Protein AF-0000000068858557 (afdb_homodimer)

Sequence (388 aa):
MVEDVCADIKGSGTNPLVVSIAAGVTIESLEGWLGSSARVVRVMPNTPCLVGELAAAYAPNAACSAADAATVSSLLGALGTAFKVKEADLDAVTGLSGSGPAYVFQFIEALSDGGVRAGLTRPIATALAAKTVRGAATMVLQTGKHPGELKDQVTSPGGTTITGVHALEQGGMRAAVMNAVLAATARSRELGKKMVEDVCADIKGSGTNPLVVSIAAGVTIESLEGWLGSSARVVRVMPNTPCLVGELAAAYAPNAACSAADAATVSSLLGALGTAFKVKEADLDAVTGLSGSGPAYVFQFIEALSDGGVRAGLTRPIATALAAKTVRGAATMVLQTGKHPGELKDQVTSPGGTTITGVHALEQGGMRAAVMNAVLAATARSRELGKK

Nearest PDB structures (foldseek):
  5uax-assembly1_E  TM=9.687E-01  e=4.863E-19  Homo sapiens
  6xp2-assembly1_A  TM=9.655E-01  e=1.985E-18  Homo sapiens
  2rcy-assembly1_A  TM=9.222E-01  e=2.941E-17  Plasmodium falciparum 3D7
  2rcy-assembly1_D-2  TM=9.227E-01  e=3.307E-17  Plasmodium falciparum 3D7
  2rcy-assembly1_B-2  TM=9.267E-01  e=5.285E-17  Plasmodium falciparum 3D7

Solvent-accessible surface area (backbone atoms only — not comparable to full-atom values): 18494 Å² total; per-residue (Å²): 110,66,68,59,54,31,47,52,49,49,70,68,71,58,84,63,80,43,77,41,67,58,84,40,62,47,69,68,57,50,31,68,58,50,32,81,77,46,27,40,30,43,34,46,56,27,75,28,38,81,74,50,26,19,23,30,37,33,22,67,44,87,59,39,48,73,65,52,52,48,51,51,49,52,61,44,40,75,26,32,45,61,41,85,48,59,67,84,48,46,32,26,43,36,13,35,25,41,26,28,36,38,56,41,24,48,50,34,45,19,36,14,50,16,18,32,75,53,67,40,55,63,72,60,20,39,49,34,27,29,36,22,40,24,15,34,24,44,47,38,68,74,69,65,53,57,36,68,58,57,27,53,76,65,40,50,93,91,34,32,27,44,44,14,51,49,35,25,59,75,32,34,32,50,59,11,44,20,44,12,20,42,42,7,16,53,45,35,50,54,51,42,72,101,110,67,66,58,55,32,46,54,47,48,70,68,73,58,84,62,80,43,77,41,69,59,83,41,64,47,68,69,57,49,30,69,60,49,34,80,77,46,27,39,32,43,36,47,56,27,73,29,37,82,74,52,26,21,24,30,37,33,23,66,45,88,58,38,49,72,66,51,51,48,51,51,50,52,61,45,41,74,26,30,45,62,43,85,49,59,67,85,48,48,31,28,43,36,13,37,24,40,28,27,35,38,55,40,23,48,50,35,44,19,35,14,50,17,17,32,75,54,67,40,55,64,72,59,19,39,51,33,28,28,36,22,40,23,15,33,24,44,46,38,68,73,67,66,52,55,36,69,60,57,26,52,74,64,40,50,90,91,36,32,28,44,43,14,51,48,35,24,59,76,33,33,31,48,59,11,43,19,44,11,20,42,43,6,16,54,44,36,51,55,49,41,73,99

Foldseek 3Di:
DLLVVLLVVLVVVDQDQAEDQDFLAAPVNSCVSNHVLHWYKYKHWADQLVVLAIDMEMEIDPNDDPVSVVVVQVVRVRSHHYYYDHRLCRLLVCLPHHCPVVVLVVVLVVQLVVVVVVPDDSVVSSVCSVVVVVVLVVCCVVVVDDSVVVLVVPDDPPDPSVVVVVVCVVVCVVVVSVVSSVVSSVVSVVSNVD/DLLVVLLVVLVVVDQDQAEDQDFLQAPVNSCVSNHVLHWYKYKHWADQLVVLAIDMEMEIDPNDDPVSVVVVQVVRVRSHHYYYDHRLCVLLVCLPHHCPVVVLVVVLVVQLVVVVVVPDDSVVSSVVSVVVVVVLVVCCVVVVDDSVVVLVVPDDPPDPSVVVVVVCVVVCVVVVSVVSSVVSSVVSVVSNVD

InterPro domains:
  IPR000304 Pyrroline-5-carboxylate reductase-like [MF_01925] (5-191)
  IPR000304 Pyrroline-5-carboxylate reductase-like [TIGR00112] (2-191)
  IPR008927 6-phosphogluconate dehydrogenase-like, C-terminal domain superfamily [SSF48179] (87-193)
  IPR029036 Pyrroline-5-carboxylate reductase, dimerisation domain [PF14748] (87-191)
  IPR036291 NAD(P)-binding domain superfamily [SSF51735] (1-83)
  IPR053790 Pyrroline-5-carboxylate reductase-like conserved site [PS00521] (147-169)

Secondary structure (DSSP, 8-state):
-HHHHHHHHHHTT--PEEEE--TT--HHHHHHHH-TT-EEEEEE--GGGGGT-EEEEEEE-TT--HHHHHHHHHHHHTTEEEEE--GGGHHHHIIIIISHHHHHHHHHHHHHHHHHHTT--HHHHHHHHHHHHHHHHHHHHHH---HHHHHHHT--TTSHHHHHHHHHHHHTHHHHHHHHHHHHHHHHHHHHH-/-HHHHHHHHHHTT--PEEEE--TT--HHHHHHHH-TT-EEEEEE--GGGGGT-EEEEEEE-TT--HHHHHHHHHHHHTTEEEEE--GGGHHHHIIIIISHHHHHHHHHHHHHHHHHHTT--HHHHHHHHHHHHHHHHHHHHHH---HHHHHHHT--TTSHHHHHHHHHHHHTHHHHHHHHHHHHHHHHHHHHH-

Organism: Emiliania huxleyi (strain CCMP1516) (NCBI:txid280463)

pLDDT: mean 96.5, std 4.08, range [65.38, 98.94]

Radius of gyration: 24.16 Å; Cα contacts (8 Å, |Δi|>4): 847; chains: 2; bounding box: 36×78×58 Å

Structure (mmCIF, N/CA/C/O backbone):
data_AF-0000000068858557-model_v1
#
loop_
_entity.id
_entity.type
_entity.pdbx_description
1 polymer 'Pyrroline-5-carboxylate reductase'
#
loop_
_atom_site.group_PDB
_atom_site.id
_atom_site.type_symbol
_atom_site.label_atom_id
_atom_site.label_alt_id
_atom_site.label_comp_id
_atom_site.label_asym_id
_atom_site.label_entity_id
_atom_site.label_seq_id
_atom_site.pdbx_PDB_ins_code
_atom_site.Cartn_x
_atom_site.Cartn_y
_atom_site.Cartn_z
_atom_site.occupancy
_atom_site.B_iso_or_equiv
_atom_site.auth_seq_id
_atom_site.auth_comp_id
_atom_site.auth_asym_id
_atom_site.auth_atom_id
_atom_site.pdbx_PDB_model_num
ATOM 1 N N . MET A 1 1 ? -16.062 25.672 16.078 1 87.5 1 MET A N 1
ATOM 2 C CA . MET A 1 1 ? -15.766 24.609 17.031 1 87.5 1 MET A CA 1
ATOM 3 C C . MET A 1 1 ? -14.391 24.797 17.656 1 87.5 1 MET A C 1
ATOM 5 O O . MET A 1 1 ? -14.273 24.938 18.875 1 87.5 1 MET A O 1
ATOM 9 N N . VAL A 1 2 ? -13.414 25.125 16.938 1 90.94 2 VAL A N 1
ATOM 10 C CA . VAL A 1 2 ? -12.047 25.234 17.438 1 90.94 2 VAL A CA 1
ATOM 11 C C . VAL A 1 2 ? -11.906 26.516 18.266 1 90.94 2 VAL A C 1
ATOM 13 O O . VAL A 1 2 ? -11.328 26.5 19.359 1 90.94 2 VAL A O 1
ATOM 16 N N . GLU A 1 3 ? -12.523 27.625 17.75 1 92.25 3 GLU A N 1
ATOM 17 C CA . GLU A 1 3 ? -12.453 28.906 18.453 1 92.25 3 GLU A CA 1
ATOM 18 C C . GLU A 1 3 ? -13.078 28.797 19.844 1 92.25 3 GLU A C 1
ATOM 20 O O . GLU A 1 3 ? -12.539 29.328 20.812 1 92.25 3 GLU A O 1
ATOM 25 N N . ASP A 1 4 ? -14.188 28.094 19.906 1 93.75 4 ASP A N 1
ATOM 26 C CA . ASP A 1 4 ? -14.883 27.922 21.188 1 93.75 4 ASP A CA 1
ATOM 27 C C . ASP A 1 4 ? -14.023 27.141 22.172 1 93.75 4 ASP A C 1
ATOM 29 O O . ASP A 1 4 ? -13.961 27.484 23.359 1 93.75 4 ASP A O 1
ATOM 33 N N . VAL A 1 5 ? -13.406 26.078 21.719 1 94.25 5 VAL A N 1
ATOM 34 C CA . VAL A 1 5 ? -12.539 25.25 22.562 1 94.25 5 VAL A CA 1
ATOM 35 C C . VAL A 1 5 ? -11.367 26.094 23.062 1 94.25 5 VAL A C 1
ATOM 37 O O . VAL A 1 5 ? -10.977 25.984 24.219 1 94.25 5 VAL A O 1
ATOM 40 N N . CYS A 1 6 ? -10.812 26.938 22.219 1 94.25 6 CYS A N 1
ATOM 41 C CA . CYS A 1 6 ? -9.695 27.797 22.578 1 94.25 6 CYS A CA 1
ATOM 42 C C . CYS A 1 6 ? -10.117 28.797 23.656 1 94.25 6 CYS A C 1
ATOM 44 O O . CYS A 1 6 ? -9.344 29.094 24.562 1 94.25 6 CYS A O 1
ATOM 46 N N . ALA A 1 7 ? -11.336 29.344 23.531 1 92.81 7 ALA A N 1
ATOM 47 C CA . ALA A 1 7 ? -11.859 30.266 24.531 1 92.81 7 ALA A CA 1
ATOM 48 C C . ALA A 1 7 ? -11.953 29.609 25.906 1 92.81 7 ALA A C 1
ATOM 50 O O . ALA A 1 7 ? -11.633 30.219 26.922 1 92.81 7 ALA A O 1
ATOM 51 N N . ASP A 1 8 ? -12.398 28.344 25.844 1 94.06 8 ASP A N 1
ATOM 52 C CA . ASP A 1 8 ? -12.5 27.594 27.078 1 94.06 8 ASP A CA 1
ATOM 53 C C . ASP A 1 8 ? -11.117 27.391 27.703 1 94.06 8 ASP A C 1
ATOM 55 O O . ASP A 1 8 ? -10.969 27.5 28.922 1 94.06 8 ASP A O 1
ATOM 59 N N . ILE A 1 9 ? -10.125 27.109 26.938 1 93.5 9 ILE A N 1
ATOM 60 C CA . ILE A 1 9 ? -8.766 26.891 27.422 1 93.5 9 ILE A CA 1
ATOM 61 C C . ILE A 1 9 ? -8.211 28.188 28 1 93.5 9 ILE A C 1
ATOM 63 O O . ILE A 1 9 ? -7.637 28.188 29.094 1 93.5 9 ILE A O 1
ATOM 67 N N . LYS A 1 10 ? -8.391 29.266 27.328 1 90.38 10 LYS A N 1
ATOM 68 C CA . LYS A 1 10 ? -7.922 30.578 27.781 1 90.38 10 LYS A CA 1
ATOM 69 C C . LYS A 1 10 ? -8.57 30.953 29.109 1 90.38 10 LYS A C 1
ATOM 71 O O . LYS A 1 10 ? -7.906 31.5 30 1 90.38 10 LYS A O 1
ATOM 76 N N . GLY A 1 11 ? -9.812 30.656 29.188 1 89.38 11 GLY A N 1
ATOM 77 C CA . GLY A 1 11 ? -10.57 31 30.375 1 89.38 11 GLY A CA 1
ATOM 78 C C . GLY A 1 11 ? -10.172 30.188 31.594 1 89.38 11 GLY A C 1
ATOM 79 O O . GLY A 1 11 ? -10.398 30.609 32.75 1 89.38 11 GLY A O 1
ATOM 80 N N . SER A 1 12 ? -9.633 29.062 31.406 1 90 12 SER A N 1
ATOM 81 C CA . SER A 1 12 ? -9.258 28.188 32.5 1 90 12 SER A CA 1
ATOM 82 C C . SER A 1 12 ? -8.07 28.75 33.281 1 90 12 SER A C 1
ATOM 84 O O . SER A 1 12 ? -7.789 28.328 34.406 1 90 12 SER A O 1
ATOM 86 N N . GLY A 1 13 ? -7.316 29.641 32.719 1 86.12 13 GLY A N 1
ATOM 87 C CA . GLY A 1 13 ? -6.172 30.266 33.344 1 86.12 13 GLY A CA 1
ATOM 88 C C . GLY A 1 13 ? -4.926 29.391 33.312 1 86.12 13 GLY A C 1
ATOM 89 O O . GLY A 1 13 ? -3.898 29.75 33.906 1 86.12 13 GLY A O 1
ATOM 90 N N . THR A 1 14 ? -5.043 28.312 32.688 1 85.19 14 THR A N 1
ATOM 91 C CA . THR A 1 14 ? -3.887 27.438 32.5 1 85.19 14 THR A CA 1
ATOM 92 C C . THR A 1 14 ? -3.172 27.719 31.188 1 85.19 14 THR A C 1
ATOM 94 O O . THR A 1 14 ? -3.672 28.484 30.359 1 85.19 14 THR A O 1
ATOM 97 N N . ASN A 1 15 ? -1.929 27.281 31.109 1 88.38 15 ASN A N 1
ATOM 98 C CA . ASN A 1 15 ? -1.162 27.406 29.875 1 88.38 15 ASN A CA 1
ATOM 99 C C . ASN A 1 15 ? -0.698 26.062 29.344 1 88.38 15 ASN A C 1
ATOM 101 O O . ASN A 1 15 ? 0.504 25.812 29.234 1 88.38 15 ASN A O 1
ATOM 105 N N . PRO A 1 16 ? -1.678 25.266 28.984 1 94.12 16 PRO A N 1
ATOM 106 C CA . PRO A 1 16 ? -1.312 23.922 28.516 1 94.12 16 PRO A CA 1
ATOM 107 C C . PRO A 1 16 ? -0.676 23.938 27.125 1 94.12 16 PRO A C 1
ATOM 109 O O . PRO A 1 16 ? -0.801 24.922 26.391 1 94.12 16 PRO A O 1
ATOM 112 N N . LEU A 1 17 ? 0.161 22.922 26.875 1 97.06 17 LEU A N 1
ATOM 113 C CA . LEU A 1 17 ? 0.541 22.641 25.5 1 97.06 17 LEU A CA 1
ATOM 114 C C . LEU A 1 17 ? -0.677 22.25 24.656 1 97.06 17 LEU A C 1
ATOM 116 O O . LEU A 1 17 ? -1.356 21.266 24.984 1 97.06 17 LEU A O 1
ATOM 120 N N . VAL A 1 18 ? -1.025 23.031 23.641 1 97.12 18 VAL A N 1
ATOM 121 C CA . VAL A 1 18 ? -2.199 22.781 22.797 1 97.12 18 VAL A CA 1
ATOM 122 C C . VAL A 1 18 ? -1.779 22.078 21.516 1 97.12 18 VAL A C 1
ATOM 124 O O . VAL A 1 18 ? -0.96 22.594 20.75 1 97.12 18 VAL A O 1
ATOM 127 N N . VAL A 1 19 ? -2.281 20.875 21.281 1 97.62 19 VAL A N 1
ATOM 128 C CA . VAL A 1 19 ? -2.037 20.094 20.062 1 97.62 19 VAL A CA 1
ATOM 129 C C . VAL A 1 19 ? -3.295 20.094 19.188 1 97.62 19 VAL A C 1
ATOM 131 O O . VAL A 1 19 ? -4.348 19.609 19.625 1 97.62 19 VAL A O 1
ATOM 134 N N . SER A 1 20 ? -3.166 20.641 18.047 1 96.56 20 SER A N 1
ATOM 135 C CA . SER A 1 20 ? -4.316 20.766 17.156 1 96.56 20 SER A CA 1
ATOM 136 C C . SER A 1 20 ? -4.18 19.844 15.938 1 96.56 20 SER A C 1
ATOM 138 O O . SER A 1 20 ? -3.145 19.844 15.273 1 96.56 20 SER A O 1
ATOM 140 N N . ILE A 1 21 ? -5.227 19.078 15.578 1 94.38 21 ILE A N 1
ATOM 141 C CA . ILE A 1 21 ? -5.281 18.25 14.375 1 94.38 21 ILE A CA 1
ATOM 142 C C . ILE A 1 21 ? -6.348 18.797 13.43 1 94.38 21 ILE A C 1
ATOM 144 O O . ILE A 1 21 ? -6.816 18.094 12.531 1 94.38 21 ILE A O 1
ATOM 148 N N . ALA A 1 22 ? -6.816 20.031 13.742 1 87.44 22 ALA A N 1
ATOM 149 C CA . ALA A 1 22 ? -7.879 20.641 12.938 1 87.44 22 ALA A CA 1
ATOM 150 C C . ALA A 1 22 ? -7.344 21.109 11.586 1 87.44 22 ALA A C 1
ATOM 152 O O . ALA A 1 22 ? -6.484 21.984 11.523 1 87.44 22 ALA A O 1
ATOM 153 N N . ALA A 1 23 ? -7.941 20.516 10.523 1 79.44 23 ALA A N 1
ATOM 154 C CA . ALA A 1 23 ? -7.547 20.906 9.172 1 79.44 23 ALA A CA 1
ATOM 155 C C . ALA A 1 23 ? -7.926 22.359 8.891 1 79.44 23 ALA A C 1
ATOM 157 O O . ALA A 1 23 ? -9.008 22.812 9.266 1 79.44 23 ALA A O 1
ATOM 158 N N . GLY A 1 24 ? -6.984 23.094 8.336 1 82.38 24 GLY A N 1
ATOM 159 C CA . GLY A 1 24 ? -7.273 24.453 7.895 1 82.38 24 GLY A CA 1
ATOM 160 C C . GLY A 1 24 ? -7.078 25.484 8.984 1 82.38 24 GLY A C 1
ATOM 161 O O . GLY A 1 24 ? -7.234 26.688 8.75 1 82.38 24 GLY A O 1
ATOM 162 N N . VAL A 1 25 ? -6.879 25.125 10.219 1 91.5 25 VAL A N 1
ATOM 163 C CA . VAL A 1 25 ? -6.648 26.062 11.305 1 91.5 25 VAL A CA 1
ATOM 164 C C . VAL A 1 25 ? -5.145 26.25 11.508 1 91.5 25 VAL A C 1
ATOM 166 O O . VAL A 1 25 ? -4.449 25.344 11.945 1 91.5 25 VAL A O 1
ATOM 169 N N . THR A 1 26 ? -4.695 27.406 11.273 1 94.31 26 THR A N 1
ATOM 170 C CA . THR A 1 26 ? -3.266 27.688 11.281 1 94.31 26 THR A CA 1
ATOM 171 C C . THR A 1 26 ? -2.777 28 12.695 1 94.31 26 THR A C 1
ATOM 173 O O . THR A 1 26 ? -3.584 28.219 13.602 1 94.31 26 THR A O 1
ATOM 176 N N . ILE A 1 27 ? -1.508 27.969 12.844 1 95.88 27 ILE A N 1
ATOM 177 C CA . ILE A 1 27 ? -0.886 28.375 14.109 1 95.88 27 ILE A CA 1
ATOM 178 C C . ILE A 1 27 ? -1.25 29.812 14.43 1 95.88 27 ILE A C 1
ATOM 180 O O . ILE A 1 27 ? -1.573 30.141 15.57 1 95.88 27 ILE A O 1
ATOM 184 N N . GLU A 1 28 ? -1.206 30.641 13.398 1 94.94 28 GLU A N 1
ATOM 185 C CA . GLU A 1 28 ? -1.552 32.031 13.578 1 94.94 28 GLU A CA 1
ATOM 186 C C . GLU A 1 28 ? -2.959 32.188 14.148 1 94.94 28 GLU A C 1
ATOM 188 O O . GLU A 1 28 ? -3.176 32.969 15.07 1 94.94 28 GLU A O 1
ATOM 193 N N . SER A 1 29 ? -3.895 31.453 13.609 1 94.25 29 SER A N 1
ATOM 194 C CA . SER A 1 29 ? -5.266 31.5 14.109 1 94.25 29 SER A CA 1
ATOM 195 C C . SER A 1 29 ? -5.344 31.047 15.562 1 94.25 29 SER A C 1
ATOM 197 O O . SER A 1 29 ? -6.023 31.688 16.375 1 94.25 29 SER A O 1
ATOM 199 N N . LEU A 1 30 ? -4.688 29.969 15.859 1 95.31 30 LEU A N 1
ATOM 200 C CA . LEU A 1 30 ? -4.695 29.438 17.219 1 95.31 30 LEU A CA 1
ATOM 201 C C . LEU A 1 30 ? -4.074 30.438 18.188 1 95.31 30 LEU A C 1
ATOM 203 O O . LEU A 1 30 ? -4.613 30.656 19.281 1 95.31 30 LEU A O 1
ATOM 207 N N . GLU A 1 31 ? -2.959 31.031 17.766 1 94.94 31 GLU A N 1
ATOM 208 C CA . GLU A 1 31 ? -2.318 32.062 18.594 1 94.94 31 GLU A CA 1
ATOM 209 C C . GLU A 1 31 ? -3.248 33.25 18.828 1 94.94 31 GLU A C 1
ATOM 211 O O . GLU A 1 31 ? -3.248 33.844 19.906 1 94.94 31 GLU A O 1
ATOM 216 N N . GLY A 1 32 ? -3.941 33.562 17.812 1 94.62 32 GLY A N 1
ATOM 217 C CA . GLY A 1 32 ? -4.902 34.656 17.922 1 94.62 32 GLY A CA 1
ATOM 218 C C . GLY A 1 32 ? -5.977 34.406 18.969 1 94.62 32 GLY A C 1
ATOM 219 O O . GLY A 1 32 ? -6.391 35.312 19.672 1 94.62 32 GLY A O 1
ATOM 220 N N . TRP A 1 33 ? -6.449 33.156 19.047 1 94.5 33 TRP A N 1
ATOM 221 C CA . TRP A 1 33 ? -7.539 32.812 19.953 1 94.5 33 TRP A CA 1
ATOM 222 C C . TRP A 1 33 ? -7.012 32.531 21.359 1 94.5 33 TRP A C 1
ATOM 224 O O . TRP A 1 33 ? -7.699 32.781 22.344 1 94.5 33 TRP A O 1
ATOM 234 N N . LEU A 1 34 ? -5.781 32.062 21.5 1 95.12 34 LEU A N 1
ATOM 235 C CA . LEU A 1 34 ? -5.258 31.562 22.766 1 95.12 34 LEU A CA 1
ATOM 236 C C . LEU A 1 34 ? -4.336 32.594 23.406 1 95.12 34 LEU A C 1
ATOM 238 O O . LEU A 1 34 ? -4.094 32.562 24.609 1 95.12 34 LEU A O 1
ATOM 242 N N . GLY A 1 35 ? -3.801 33.469 22.531 1 92.69 35 GLY A N 1
ATOM 243 C CA . GLY A 1 35 ? -2.793 34.406 22.969 1 92.69 35 GLY A CA 1
ATOM 244 C C . GLY A 1 35 ? -1.405 34.094 22.438 1 92.69 35 GLY A C 1
ATOM 245 O O . GLY A 1 35 ? -1.092 32.938 22.156 1 92.69 35 GLY A O 1
ATOM 246 N N . SER A 1 36 ? -0.55 35.031 22.406 1 88.38 36 SER A N 1
ATOM 247 C CA . SER A 1 36 ? 0.753 34.906 21.766 1 88.38 36 SER A CA 1
ATOM 248 C C . SER A 1 36 ? 1.705 34.031 22.578 1 88.38 36 SER A C 1
ATOM 250 O O . SER A 1 36 ? 2.691 33.531 22.031 1 88.38 36 SER A O 1
ATOM 252 N N . SER A 1 37 ? 1.434 33.906 23.812 1 92.12 37 SER A N 1
ATOM 253 C CA . SER A 1 37 ? 2.326 33.094 24.656 1 92.12 37 SER A CA 1
ATOM 254 C C . SER A 1 37 ? 1.907 31.641 24.672 1 92.12 37 SER A C 1
ATOM 256 O O . SER A 1 37 ? 2.568 30.812 25.312 1 92.12 37 SER A O 1
ATOM 258 N N . ALA A 1 38 ? 0.84 31.344 23.969 1 95.5 38 ALA A N 1
ATOM 259 C CA . ALA A 1 38 ? 0.331 29.969 23.984 1 95.5 38 ALA A CA 1
ATOM 260 C C . ALA A 1 38 ? 1.284 29.031 23.266 1 95.5 38 ALA A C 1
ATOM 262 O O . ALA A 1 38 ? 1.835 29.359 22.219 1 95.5 38 ALA A O 1
ATOM 263 N N . ARG A 1 39 ? 1.612 27.875 23.859 1 97.38 39 ARG A N 1
ATOM 264 C CA . ARG A 1 39 ? 2.373 26.797 23.234 1 97.38 39 ARG A CA 1
ATOM 265 C C . ARG A 1 39 ? 1.47 25.922 22.375 1 97.38 39 ARG A C 1
ATOM 267 O O . ARG A 1 39 ? 0.622 25.188 22.906 1 97.38 39 ARG A O 1
ATOM 274 N N . VAL A 1 40 ? 1.689 26.016 21.016 1 97.5 40 VAL A N 1
ATOM 275 C CA . VAL A 1 40 ? 0.788 25.328 20.094 1 97.5 40 VAL A CA 1
ATOM 276 C C . VAL A 1 40 ? 1.592 24.453 19.141 1 97.5 40 VAL A C 1
ATOM 278 O O . VAL A 1 40 ? 2.629 24.875 18.625 1 97.5 40 VAL A O 1
ATOM 281 N N . VAL A 1 41 ? 1.151 23.219 18.938 1 98.12 41 VAL A N 1
ATOM 282 C CA . VAL A 1 41 ? 1.684 22.312 17.922 1 98.12 41 VAL A CA 1
ATOM 283 C C . VAL A 1 41 ? 0.565 21.891 16.984 1 98.12 41 VAL A C 1
ATOM 285 O O . VAL A 1 41 ? -0.455 21.344 17.422 1 98.12 41 VAL A O 1
ATOM 288 N N . ARG A 1 42 ? 0.739 22.156 15.719 1 97.88 42 ARG A N 1
ATOM 289 C CA . ARG A 1 42 ? -0.175 21.625 14.711 1 97.88 42 ARG A CA 1
ATOM 290 C C . ARG A 1 42 ? 0.285 20.266 14.211 1 97.88 42 ARG A C 1
ATOM 292 O O . ARG A 1 42 ? 1.475 20.062 13.961 1 97.88 42 ARG A O 1
ATOM 299 N N . VAL A 1 43 ? -0.645 19.344 14.094 1 98 43 VAL A N 1
ATOM 300 C CA . VAL A 1 43 ? -0.353 17.984 13.656 1 98 43 VAL A CA 1
ATOM 301 C C . VAL A 1 43 ? -1.259 17.625 12.484 1 98 43 VAL A C 1
ATOM 303 O O . VAL A 1 43 ? -2.453 17.922 12.492 1 98 43 VAL A O 1
ATOM 306 N N . MET A 1 44 ? -0.654 17.109 11.484 1 97.88 44 MET A N 1
ATOM 307 C CA . MET A 1 44 ? -1.431 16.438 10.445 1 97.88 44 MET A CA 1
ATOM 308 C C . MET A 1 44 ? -1.297 14.93 10.547 1 97.88 44 MET A C 1
ATOM 310 O O . MET A 1 44 ? -0.331 14.352 10.047 1 97.88 44 MET A O 1
ATOM 314 N N . PRO A 1 45 ? -2.275 14.297 11.125 1 97.56 45 PRO A N 1
ATOM 315 C CA . PRO A 1 45 ? -2.279 12.836 11.211 1 97.56 45 PRO A CA 1
ATOM 316 C C . PRO A 1 45 ? -3.031 12.18 10.062 1 97.56 45 PRO A C 1
ATOM 318 O O . PRO A 1 45 ? -3.404 12.859 9.094 1 97.56 45 PRO A O 1
ATOM 321 N N . ASN A 1 46 ? -3.082 10.828 10.094 1 97.25 46 ASN A N 1
ATOM 322 C CA . ASN A 1 46 ? -3.939 10.109 9.156 1 97.25 46 ASN A CA 1
ATOM 323 C C . ASN A 1 46 ? -4.613 8.914 9.82 1 97.25 46 ASN A C 1
ATOM 325 O O . ASN A 1 46 ? -4.27 8.547 10.945 1 97.25 46 ASN A O 1
ATOM 329 N N . THR A 1 47 ? -5.586 8.367 9.25 1 96.62 47 THR A N 1
ATOM 330 C CA . THR A 1 47 ? -6.508 7.41 9.844 1 96.62 47 THR A CA 1
ATOM 331 C C . THR A 1 47 ? -5.793 6.105 10.18 1 96.62 47 THR A C 1
ATOM 333 O O . THR A 1 47 ? -6.184 5.398 11.109 1 96.62 47 THR A O 1
ATOM 336 N N . PRO A 1 48 ? -4.742 5.715 9.602 1 98.19 48 PRO A N 1
ATOM 337 C CA . PRO A 1 48 ? -4.07 4.465 9.969 1 98.19 48 PRO A CA 1
ATOM 338 C C . PRO A 1 48 ? -3.521 4.488 11.398 1 98.19 48 PRO A C 1
ATOM 340 O O . PRO A 1 48 ? -3.078 3.455 11.906 1 98.19 48 PRO A O 1
ATOM 343 N N . CYS A 1 49 ? -3.576 5.641 12.055 1 96.69 49 CYS A N 1
ATOM 344 C CA . CYS A 1 49 ? -3.268 5.676 13.477 1 96.69 49 CYS A CA 1
ATOM 345 C C . CYS A 1 49 ? -4.152 4.707 14.25 1 96.69 49 CYS A C 1
ATOM 347 O O . CYS A 1 49 ? -3.75 4.188 15.289 1 96.69 49 CYS A O 1
ATOM 349 N N . LEU A 1 50 ? -5.277 4.395 13.695 1 95.44 50 LEU A N 1
ATOM 350 C CA . LEU A 1 50 ? -6.25 3.518 14.336 1 95.44 50 LEU A CA 1
ATOM 351 C C . LEU A 1 50 ? -5.711 2.096 14.445 1 95.44 50 LEU A C 1
ATOM 353 O O . LEU A 1 50 ? -6.227 1.287 15.219 1 95.44 50 LEU A O 1
ATOM 357 N N . VAL A 1 51 ? -4.691 1.766 13.641 1 96.69 51 VAL A N 1
ATOM 358 C CA . VAL A 1 51 ? -4.121 0.423 13.672 1 96.69 51 VAL A CA 1
ATOM 359 C C . VAL A 1 51 ? -2.629 0.502 13.992 1 96.69 51 VAL A C 1
ATOM 361 O O . VAL A 1 51 ? -1.858 -0.385 13.617 1 96.69 51 VAL A O 1
ATOM 364 N N . GLY A 1 52 ? -2.26 1.595 14.547 1 97.25 52 GLY A N 1
ATOM 365 C CA . GLY A 1 52 ? -0.884 1.747 15 1 97.25 52 GLY A CA 1
ATOM 366 C C . GLY A 1 52 ? 0.08 2.066 13.875 1 97.25 52 GLY A C 1
ATOM 367 O O . GLY A 1 52 ? 1.286 1.845 14 1 97.25 52 GLY A O 1
ATOM 368 N N . GLU A 1 53 ? -0.451 2.566 12.719 1 98.31 53 GLU A N 1
ATOM 369 C CA . GLU A 1 53 ? 0.362 2.855 11.539 1 98.31 53 GLU A CA 1
ATOM 370 C C . GLU A 1 53 ? 0.265 4.328 11.156 1 98.31 53 GLU A C 1
ATOM 372 O O . GLU A 1 53 ? 0.112 4.656 9.977 1 98.31 53 GLU A O 1
ATOM 377 N N . LEU A 1 54 ? 0.387 5.168 12.109 1 98.25 54 LEU A N 1
ATOM 378 C CA . LEU A 1 54 ? 0.296 6.609 11.898 1 98.25 54 LEU A CA 1
ATOM 379 C C . LEU A 1 54 ? 1.408 7.094 10.977 1 98.25 54 LEU A C 1
ATOM 381 O O . LEU A 1 54 ? 2.559 6.668 11.109 1 98.25 54 LEU A O 1
ATOM 385 N N . ALA A 1 55 ? 1.083 7.84 9.984 1 98.62 55 ALA A N 1
ATOM 386 C CA . ALA A 1 55 ? 1.972 8.695 9.203 1 98.62 55 ALA A CA 1
ATOM 387 C C . ALA A 1 55 ? 1.601 10.164 9.359 1 98.62 55 ALA A C 1
ATOM 389 O O . ALA A 1 55 ? 0.655 10.648 8.734 1 98.62 55 ALA A O 1
ATOM 390 N N . ALA A 1 56 ? 2.391 10.875 10.18 1 98.31 56 ALA A N 1
ATOM 391 C CA . ALA A 1 56 ? 1.996 12.227 10.562 1 98.31 56 ALA A CA 1
ATOM 392 C C . ALA A 1 56 ? 3.168 13.195 10.438 1 98.31 56 ALA A C 1
ATOM 394 O O . ALA A 1 56 ? 4.316 12.773 10.289 1 98.31 56 ALA A O 1
ATOM 395 N N . ALA A 1 57 ? 2.867 14.398 10.398 1 98.56 57 ALA A N 1
ATOM 396 C CA . ALA A 1 57 ? 3.822 15.492 10.578 1 98.56 57 ALA A CA 1
ATOM 397 C C . ALA A 1 57 ? 3.291 16.531 11.562 1 98.56 57 ALA A C 1
ATOM 399 O O . ALA A 1 57 ? 2.082 16.609 11.789 1 98.56 57 ALA A O 1
ATOM 400 N N . TYR A 1 58 ? 4.223 17.25 12.211 1 98.56 58 TYR A N 1
ATOM 401 C CA . TYR A 1 58 ? 3.807 18.266 13.18 1 98.56 58 TYR A CA 1
ATOM 402 C C . TYR A 1 58 ? 4.715 19.484 13.117 1 98.56 58 TYR A C 1
ATOM 404 O O . TYR A 1 58 ? 5.871 19.391 12.711 1 98.56 58 TYR A O 1
ATOM 412 N N . ALA A 1 59 ? 4.156 20.578 13.477 1 98.44 59 ALA A N 1
ATOM 413 C CA . ALA A 1 59 ? 4.848 21.875 13.461 1 98.44 59 ALA A CA 1
ATOM 414 C C . ALA A 1 59 ? 4.57 22.656 14.734 1 98.44 59 ALA A C 1
ATOM 416 O O . ALA A 1 59 ? 3.457 23.141 14.945 1 98.44 59 ALA A O 1
ATOM 417 N N . PRO A 1 60 ? 5.539 22.797 15.609 1 98.38 60 PRO A N 1
ATOM 418 C CA . PRO A 1 60 ? 5.391 23.656 16.797 1 98.38 60 PRO A CA 1
ATOM 419 C C . PRO A 1 60 ? 5.559 25.141 16.484 1 98.38 60 PRO A C 1
ATOM 421 O O . PRO A 1 60 ? 6.289 25.5 15.555 1 98.38 60 PRO A O 1
ATOM 424 N N . ASN A 1 61 ? 4.789 25.953 17.219 1 97.69 61 ASN A N 1
ATOM 425 C CA . ASN A 1 61 ? 5.039 27.375 17.078 1 97.69 61 ASN A CA 1
ATOM 426 C C . ASN A 1 61 ? 6.281 27.812 17.844 1 97.69 61 ASN A C 1
ATOM 428 O O . ASN A 1 61 ? 6.98 26.984 18.422 1 97.69 61 ASN A O 1
ATOM 432 N N . ALA A 1 62 ? 6.543 29.094 17.797 1 96.44 62 ALA A N 1
ATOM 433 C CA . ALA A 1 62 ? 7.777 29.641 18.359 1 96.44 62 ALA A CA 1
ATOM 434 C C . ALA A 1 62 ? 7.766 29.562 19.875 1 96.44 62 ALA A C 1
ATOM 436 O O . ALA A 1 62 ? 8.82 29.531 20.516 1 96.44 62 ALA A O 1
ATOM 437 N N . ALA A 1 63 ? 6.609 29.562 20.5 1 96.81 63 ALA A N 1
ATOM 438 C CA . ALA A 1 63 ? 6.488 29.578 21.953 1 96.81 63 ALA A CA 1
ATOM 439 C C . ALA A 1 63 ? 6.805 28.203 22.547 1 96.81 63 ALA A C 1
ATOM 441 O O . ALA A 1 63 ? 7.027 28.062 23.75 1 96.81 63 ALA A O 1
ATOM 442 N N . CYS A 1 64 ? 6.84 27.188 21.734 1 97.69 64 CYS A N 1
ATOM 443 C CA . CYS A 1 64 ? 7.109 25.828 22.203 1 97.69 64 CYS A CA 1
ATOM 444 C C . CYS A 1 64 ? 8.586 25.641 22.516 1 97.69 64 CYS A C 1
ATOM 446 O O . CYS A 1 64 ? 9.453 26.141 21.797 1 97.69 64 CYS A O 1
ATOM 448 N N . SER A 1 65 ? 8.828 24.984 23.578 1 97.19 65 SER A N 1
ATOM 449 C CA . SER A 1 65 ? 10.188 24.562 23.906 1 97.19 65 SER A CA 1
ATOM 450 C C . SER A 1 65 ? 10.547 23.266 23.188 1 97.19 65 SER A C 1
ATOM 452 O O . SER A 1 65 ? 9.688 22.625 22.578 1 97.19 65 SER A O 1
ATOM 454 N N . ALA A 1 66 ? 11.836 22.922 23.281 1 97.38 66 ALA A N 1
ATOM 455 C CA . ALA A 1 66 ? 12.273 21.641 22.75 1 97.38 66 ALA A CA 1
ATOM 456 C C . ALA A 1 66 ? 11.578 20.484 23.453 1 97.38 66 ALA A C 1
ATOM 458 O O . ALA A 1 66 ? 11.289 19.453 22.844 1 97.38 66 ALA A O 1
ATOM 459 N N . ALA A 1 67 ? 11.359 20.719 24.703 1 97.75 67 ALA A N 1
ATOM 460 C CA . ALA A 1 67 ? 10.672 19.688 25.484 1 97.75 67 ALA A CA 1
ATOM 461 C C . ALA A 1 67 ? 9.234 19.516 25.016 1 97.75 67 ALA A C 1
ATOM 463 O O . ALA A 1 67 ? 8.703 18.391 25.016 1 97.75 67 ALA A O 1
ATOM 464 N N . ASP A 1 68 ? 8.586 20.578 24.625 1 97.75 68 ASP A N 1
ATOM 465 C CA . ASP A 1 68 ? 7.23 20.516 24.094 1 97.75 68 ASP A CA 1
ATOM 466 C C . ASP A 1 68 ? 7.188 19.672 22.812 1 97.75 68 ASP A C 1
ATOM 468 O O . ASP A 1 68 ? 6.359 18.766 22.688 1 97.75 68 ASP A O 1
ATOM 472 N N . ALA A 1 69 ? 8.102 19.984 21.953 1 97.56 69 ALA A N 1
ATOM 473 C CA . ALA A 1 69 ? 8.18 19.266 20.672 1 97.56 69 ALA A CA 1
ATOM 474 C C . ALA A 1 69 ? 8.477 17.797 20.906 1 97.56 69 ALA A C 1
ATOM 476 O O . ALA A 1 69 ? 7.902 16.922 20.234 1 97.56 69 ALA A O 1
ATOM 477 N N . ALA A 1 70 ? 9.32 17.516 21.812 1 97.69 70 ALA A N 1
ATOM 478 C CA . ALA A 1 70 ? 9.68 16.125 22.125 1 97.69 70 ALA A CA 1
ATOM 479 C C . ALA A 1 70 ? 8.484 15.359 22.688 1 97.69 70 ALA A C 1
ATOM 481 O O . ALA A 1 70 ? 8.32 14.172 22.406 1 97.69 70 ALA A O 1
ATOM 482 N N . THR A 1 71 ? 7.773 16.047 23.5 1 97.88 71 THR A N 1
ATOM 483 C CA . THR A 1 71 ? 6.578 15.422 24.062 1 97.88 71 THR A CA 1
ATOM 484 C C . THR A 1 71 ? 5.602 15.023 22.953 1 97.88 71 THR A C 1
ATOM 486 O O . THR A 1 71 ? 5.086 13.898 22.953 1 97.88 71 THR A O 1
ATOM 489 N N . VAL A 1 72 ? 5.379 15.891 22.016 1 98.06 72 VAL A N 1
ATOM 490 C CA . VAL A 1 72 ? 4.461 15.617 20.906 1 98.06 72 VAL A CA 1
ATOM 491 C C . VAL A 1 72 ? 5.023 14.508 20.031 1 98.06 72 VAL A C 1
ATOM 493 O O . VAL A 1 72 ? 4.297 13.602 19.625 1 98.06 72 VAL A O 1
ATOM 496 N N . SER A 1 73 ? 6.281 14.562 19.75 1 97.75 73 SER A N 1
ATOM 497 C CA . SER A 1 73 ? 6.953 13.523 18.984 1 97.75 73 SER A CA 1
ATOM 498 C C . SER A 1 73 ? 6.777 12.156 19.625 1 97.75 73 SER A C 1
ATOM 500 O O . SER A 1 73 ? 6.473 11.172 18.938 1 97.75 73 SER A O 1
ATOM 502 N N . SER A 1 74 ? 6.957 12.117 20.891 1 97.81 74 SER A N 1
ATOM 503 C CA . SER A 1 74 ? 6.836 10.859 21.625 1 97.81 74 SER A CA 1
ATOM 504 C C . SER A 1 74 ? 5.402 10.336 21.578 1 97.81 74 SER A C 1
ATOM 506 O O . SER A 1 74 ? 5.18 9.141 21.391 1 97.81 74 SER A O 1
ATOM 508 N N . LEU A 1 75 ? 4.441 11.219 21.797 1 97.25 75 LEU A N 1
ATOM 509 C CA . LEU A 1 75 ? 3.033 10.836 21.766 1 97.25 75 LEU A CA 1
ATOM 510 C C . LEU A 1 75 ? 2.654 10.266 20.406 1 97.25 75 LEU A C 1
ATOM 512 O O . LEU A 1 75 ? 2.027 9.203 20.312 1 97.25 75 LEU A O 1
ATOM 516 N N . LEU A 1 76 ? 3.053 10.961 19.328 1 97.31 76 LEU A N 1
ATOM 517 C CA . LEU A 1 76 ? 2.725 10.523 17.984 1 97.31 76 LEU A CA 1
ATOM 518 C C . LEU A 1 76 ? 3.506 9.266 17.609 1 97.31 76 LEU A C 1
ATOM 520 O O . LEU A 1 76 ? 3 8.406 16.875 1 97.31 76 LEU A O 1
ATOM 524 N N . GLY A 1 77 ? 4.723 9.195 18.109 1 96.38 77 GLY A N 1
ATOM 525 C CA . GLY A 1 77 ? 5.57 8.047 17.859 1 96.38 77 GLY A CA 1
ATOM 526 C C . GLY A 1 77 ? 4.992 6.746 18.406 1 96.38 77 GLY A C 1
ATOM 527 O O . GLY A 1 77 ? 5.301 5.668 17.891 1 96.38 77 GLY A O 1
ATOM 528 N N . ALA A 1 78 ? 4.164 6.855 19.469 1 96.38 78 ALA A N 1
ATOM 529 C CA . ALA A 1 78 ? 3.508 5.684 20.031 1 96.38 78 ALA A CA 1
ATOM 530 C C . ALA A 1 78 ? 2.469 5.113 19.078 1 96.38 78 ALA A C 1
ATOM 532 O O . ALA A 1 78 ? 2.08 3.949 19.188 1 96.38 78 ALA A O 1
ATOM 533 N N . LEU A 1 79 ? 2.064 5.844 18.078 1 96.69 79 LEU A N 1
ATOM 534 C CA . LEU A 1 79 ? 1.007 5.453 17.156 1 96.69 79 LEU A CA 1
ATOM 535 C C . LEU A 1 79 ? 1.57 5.207 15.758 1 96.69 79 LEU A C 1
ATOM 537 O O . LEU A 1 79 ? 0.836 4.812 14.852 1 96.69 79 LEU A O 1
ATOM 541 N N . GLY A 1 80 ? 2.803 5.461 15.555 1 97.19 80 GLY A N 1
ATOM 542 C CA . GLY A 1 80 ? 3.467 5.34 14.266 1 97.19 80 GLY A CA 1
ATOM 543 C C . GLY A 1 80 ? 4.66 6.266 14.117 1 97.19 80 GLY A C 1
ATOM 544 O O . GLY A 1 80 ? 5.527 6.309 14.992 1 97.19 80 GLY A O 1
ATOM 545 N N . THR A 1 81 ? 4.684 6.934 12.938 1 97.25 81 THR A N 1
ATOM 546 C CA . THR A 1 81 ? 5.805 7.82 12.648 1 97.25 81 THR A CA 1
ATOM 547 C C . THR A 1 81 ? 5.328 9.258 12.484 1 97.25 81 THR A C 1
ATOM 549 O O . THR A 1 81 ? 4.273 9.508 11.898 1 97.25 81 THR A O 1
ATOM 552 N N . ALA A 1 82 ? 6.133 10.148 13.016 1 97.81 82 ALA A N 1
ATOM 553 C CA . ALA A 1 82 ? 5.824 11.57 12.875 1 97.81 82 ALA A CA 1
ATOM 554 C C . ALA A 1 82 ? 7.086 12.375 12.594 1 97.81 82 ALA A C 1
ATOM 556 O O . ALA A 1 82 ? 8.141 12.117 13.172 1 97.81 82 ALA A O 1
ATOM 557 N N . PHE A 1 83 ? 6.941 13.312 11.695 1 98.5 83 PHE A N 1
ATOM 558 C CA . PHE A 1 83 ? 8.07 14.148 11.312 1 98.5 83 PHE A CA 1
ATOM 559 C C . PHE A 1 83 ? 7.828 15.602 11.719 1 98.5 83 PHE A C 1
ATOM 561 O O . PHE A 1 83 ? 6.719 16.109 11.555 1 98.5 83 PHE A O 1
ATOM 568 N N . LYS A 1 84 ? 8.859 16.219 12.281 1 98.38 84 LYS A N 1
ATOM 569 C CA . LYS A 1 84 ? 8.797 17.672 12.484 1 98.38 84 LYS A CA 1
ATOM 570 C C . LYS A 1 84 ? 9.008 18.422 11.18 1 98.38 84 LYS A C 1
ATOM 572 O O . LYS A 1 84 ? 9.992 18.188 10.477 1 98.38 84 LYS A O 1
ATOM 577 N N . VAL A 1 85 ? 8.062 19.297 10.852 1 98.38 85 VAL A N 1
ATOM 578 C CA . VAL A 1 85 ? 8.156 20.078 9.625 1 98.38 85 VAL A CA 1
ATOM 579 C C . VAL A 1 85 ? 7.797 21.531 9.906 1 98.38 85 VAL A C 1
ATOM 581 O O . VAL A 1 85 ? 7.441 21.875 11.031 1 98.38 85 VAL A O 1
ATOM 584 N N . LYS A 1 86 ? 8.016 22.375 8.859 1 97.62 86 LYS A N 1
ATOM 585 C CA . LYS A 1 86 ? 7.461 23.719 8.914 1 97.62 86 LYS A CA 1
ATOM 586 C C . LYS A 1 86 ? 5.945 23.703 8.719 1 97.62 86 LYS A C 1
ATOM 588 O O . LYS A 1 86 ? 5.418 22.844 8.008 1 97.62 86 LYS A O 1
ATOM 593 N N . GLU A 1 87 ? 5.266 24.656 9.359 1 97.38 87 GLU A N 1
ATOM 594 C CA . GLU A 1 87 ? 3.814 24.688 9.227 1 97.38 87 GLU A CA 1
ATOM 595 C C . GLU A 1 87 ? 3.398 24.734 7.758 1 97.38 87 GLU A C 1
ATOM 597 O O . GLU A 1 87 ? 2.385 24.156 7.375 1 97.38 87 GLU A O 1
ATOM 602 N N . ALA A 1 88 ? 4.176 25.469 6.902 1 95.69 88 ALA A N 1
ATOM 603 C CA . ALA A 1 88 ? 3.861 25.641 5.488 1 95.69 88 ALA A CA 1
ATOM 604 C C . ALA A 1 88 ? 3.857 24.312 4.754 1 95.69 88 ALA A C 1
ATOM 606 O O . ALA A 1 88 ? 3.26 24.188 3.682 1 95.69 88 ALA A O 1
ATOM 607 N N . ASP A 1 89 ? 4.508 23.297 5.309 1 97.94 89 ASP A N 1
ATOM 608 C CA . ASP A 1 89 ? 4.617 21.984 4.668 1 97.94 89 ASP A CA 1
ATOM 609 C C . ASP A 1 89 ? 3.412 21.109 5.004 1 97.94 89 ASP A C 1
ATOM 611 O O . ASP A 1 89 ? 3.203 20.062 4.383 1 97.94 89 ASP A O 1
ATOM 615 N N . LEU A 1 90 ? 2.57 21.547 5.949 1 98.06 90 LEU A N 1
ATOM 616 C CA . LEU A 1 90 ? 1.501 20.688 6.441 1 98.06 90 LEU A CA 1
ATOM 617 C C . LEU A 1 90 ? 0.411 20.516 5.391 1 98.06 90 LEU A C 1
ATOM 619 O O . LEU A 1 90 ? -0.299 19.516 5.383 1 98.06 90 LEU A O 1
ATOM 623 N N . ASP A 1 91 ? 0.314 21.484 4.473 1 97.75 91 ASP A N 1
ATOM 624 C CA . ASP A 1 91 ? -0.634 21.297 3.379 1 97.75 91 ASP A CA 1
ATOM 625 C C . ASP A 1 91 ? -0.199 20.156 2.463 1 97.75 91 ASP A C 1
ATOM 627 O O . ASP A 1 91 ? -1.026 19.344 2.023 1 97.75 91 ASP A O 1
ATOM 631 N N . ALA A 1 92 ? 1.086 20.125 2.156 1 98.5 92 ALA A N 1
ATOM 632 C CA . ALA A 1 92 ? 1.623 19.031 1.348 1 98.5 92 ALA A CA 1
ATOM 633 C C . ALA A 1 92 ? 1.462 17.703 2.061 1 98.5 92 ALA A C 1
ATOM 635 O O . ALA A 1 92 ? 1.147 16.688 1.431 1 98.5 92 ALA A O 1
ATOM 636 N N . VAL A 1 93 ? 1.619 17.656 3.389 1 98.69 93 VAL A N 1
ATOM 637 C CA . VAL A 1 93 ? 1.427 16.453 4.184 1 98.69 93 VAL A CA 1
ATOM 638 C C . VAL A 1 93 ? -0.033 16.016 4.109 1 98.69 93 VAL A C 1
ATOM 640 O O . VAL A 1 93 ? -0.322 14.82 3.979 1 98.69 93 VAL A O 1
ATOM 643 N N . THR A 1 94 ? -0.912 16.969 4.195 1 97.94 94 THR A N 1
ATOM 644 C CA . THR A 1 94 ? -2.336 16.672 4.082 1 97.94 94 THR A CA 1
ATOM 645 C C . THR A 1 94 ? -2.645 15.992 2.75 1 97.94 94 THR A C 1
ATOM 647 O O . THR A 1 94 ? -3.365 14.992 2.709 1 97.94 94 THR A O 1
ATOM 650 N N . GLY A 1 95 ? -2.086 16.5 1.702 1 98.44 95 GLY A N 1
ATOM 651 C CA . GLY A 1 95 ? -2.314 15.938 0.384 1 98.44 95 GLY A CA 1
ATOM 652 C C . GLY A 1 95 ? -1.717 14.547 0.22 1 98.44 95 GLY A C 1
ATOM 653 O O . GLY A 1 95 ? -2.27 13.711 -0.492 1 98.44 95 GLY A O 1
ATOM 654 N N . LEU A 1 96 ? -0.586 14.289 0.841 1 98.81 96 LEU A N 1
ATOM 655 C CA . LEU A 1 96 ? 0.146 13.039 0.661 1 98.81 96 LEU A CA 1
ATOM 656 C C . LEU A 1 96 ? -0.345 11.977 1.638 1 98.81 96 LEU A C 1
ATOM 658 O O . LEU A 1 96 ? -0.939 10.977 1.227 1 98.81 96 LEU A O 1
ATOM 662 N N . SER A 1 97 ? -0.185 12.211 2.914 1 98.69 97 SER A N 1
ATOM 663 C CA . SER A 1 97 ? -0.456 11.164 3.891 1 98.69 97 SER A CA 1
ATOM 664 C C . SER A 1 97 ? -1.817 11.359 4.551 1 98.69 97 SER A C 1
ATOM 666 O O . SER A 1 97 ? -2.451 10.391 4.98 1 98.69 97 SER A O 1
ATOM 668 N N . GLY A 1 98 ? -2.275 12.617 4.656 1 97.88 98 GLY A N 1
ATOM 669 C CA . GLY A 1 98 ? -3.6 12.859 5.211 1 97.88 98 GLY A CA 1
ATOM 670 C C . GLY A 1 98 ? -4.715 12.273 4.363 1 97.88 98 GLY A C 1
ATOM 671 O O . GLY A 1 98 ? -5.578 11.562 4.879 1 97.88 98 GLY A O 1
ATOM 672 N N . SER A 1 99 ? -4.645 12.578 3.098 1 98.38 99 SER A N 1
ATOM 673 C CA . SER A 1 99 ? -5.637 12.094 2.143 1 98.38 99 SER A CA 1
ATOM 674 C C . SER A 1 99 ? -5.207 10.758 1.535 1 98.38 99 SER A C 1
ATOM 676 O O . SER A 1 99 ? -6.027 10.047 0.957 1 98.38 99 SER A O 1
ATOM 678 N N . GLY A 1 100 ? -3.975 10.398 1.707 1 98.69 100 GLY A N 1
ATOM 679 C CA . GLY A 1 100 ? -3.291 9.297 1.05 1 98.69 100 GLY A CA 1
ATOM 680 C C . GLY A 1 100 ? -3.967 7.957 1.273 1 98.69 100 GLY A C 1
ATOM 681 O O . GLY A 1 100 ? -4.055 7.141 0.355 1 98.69 100 GLY A O 1
ATOM 682 N N . PRO A 1 101 ? -4.469 7.684 2.49 1 98.88 101 PRO A N 1
ATOM 683 C CA . PRO A 1 101 ? -5.137 6.402 2.715 1 98.88 101 PRO A CA 1
ATOM 684 C C . PRO A 1 101 ? -6.246 6.129 1.703 1 98.88 101 PRO A C 1
ATOM 686 O O . PRO A 1 101 ? -6.391 4.996 1.231 1 98.88 101 PRO A O 1
ATOM 689 N N . ALA A 1 102 ? -6.988 7.102 1.329 1 98.88 102 ALA A N 1
ATOM 690 C CA . ALA A 1 102 ? -8.062 6.922 0.356 1 98.88 102 ALA A CA 1
ATOM 691 C C . ALA A 1 102 ? -7.512 6.484 -0.997 1 98.88 102 ALA A C 1
ATOM 693 O O . ALA A 1 102 ? -8.125 5.668 -1.689 1 98.88 102 ALA A O 1
ATOM 694 N N . TYR A 1 103 ? -6.344 7.059 -1.405 1 98.94 103 TYR A N 1
ATOM 695 C CA . TYR A 1 103 ? -5.699 6.668 -2.654 1 98.94 103 TYR A CA 1
ATOM 696 C C . TYR A 1 103 ? -5.312 5.191 -2.627 1 98.94 103 TYR A C 1
ATOM 698 O O . TYR A 1 103 ? -5.512 4.473 -3.609 1 98.94 103 TYR A O 1
ATOM 706 N N . VAL A 1 104 ? -4.816 4.793 -1.497 1 98.94 104 VAL A N 1
ATOM 707 C CA . VAL A 1 104 ? -4.352 3.422 -1.329 1 98.94 104 VAL A CA 1
ATOM 708 C C . VAL A 1 104 ? -5.543 2.467 -1.363 1 98.94 104 VAL A C 1
ATOM 710 O O . VAL A 1 104 ? -5.473 1.396 -1.973 1 98.94 104 VAL A O 1
ATOM 713 N N . PHE A 1 105 ? -6.664 2.834 -0.665 1 98.94 105 PHE A N 1
ATOM 714 C CA . PHE A 1 105 ? -7.859 1.999 -0.702 1 98.94 105 PHE A CA 1
ATOM 715 C C . PHE A 1 105 ? -8.328 1.791 -2.137 1 98.94 105 PHE A C 1
ATOM 717 O O . PHE A 1 105 ? -8.664 0.671 -2.529 1 98.94 105 PHE A O 1
ATOM 724 N N . GLN A 1 106 ? -8.312 2.822 -2.912 1 98.88 106 GLN A N 1
ATOM 725 C CA . GLN A 1 106 ? -8.734 2.711 -4.305 1 98.88 106 GLN A CA 1
ATOM 726 C C . GLN A 1 106 ? -7.77 1.838 -5.102 1 98.88 106 GLN A C 1
ATOM 728 O O . GLN A 1 106 ? -8.188 1.089 -5.988 1 98.88 106 GLN A O 1
ATOM 733 N N . PHE A 1 107 ? -6.492 1.991 -4.812 1 98.94 107 PHE A N 1
ATOM 734 C CA . PHE A 1 107 ? -5.473 1.177 -5.465 1 98.94 107 PHE A CA 1
ATOM 735 C C . PHE A 1 107 ? -5.684 -0.301 -5.16 1 98.94 107 PHE A C 1
ATOM 737 O O . PHE A 1 107 ? -5.656 -1.138 -6.062 1 98.94 107 PHE A O 1
ATOM 744 N N . ILE A 1 108 ? -5.93 -0.635 -3.906 1 98.94 108 ILE A N 1
ATOM 745 C CA . ILE A 1 108 ? -6.18 -2.01 -3.484 1 98.94 108 ILE A CA 1
ATOM 746 C C . ILE A 1 108 ? -7.441 -2.537 -4.168 1 98.94 108 ILE A C 1
ATOM 748 O O . ILE A 1 108 ? -7.465 -3.674 -4.645 1 98.94 108 ILE A O 1
ATOM 752 N N . GLU A 1 109 ? -8.461 -1.709 -4.184 1 98.88 109 GLU A N 1
ATOM 753 C CA . GLU A 1 109 ? -9.719 -2.104 -4.828 1 98.88 109 GLU A CA 1
ATOM 754 C C . GLU A 1 109 ? -9.508 -2.383 -6.312 1 98.88 109 GLU A C 1
ATOM 756 O O . GLU A 1 109 ? -10.055 -3.35 -6.848 1 98.88 109 GLU A O 1
ATOM 761 N N . ALA A 1 110 ? -8.75 -1.559 -6.961 1 98.94 110 ALA A N 1
ATOM 762 C CA . ALA A 1 110 ? -8.477 -1.736 -8.383 1 98.94 110 ALA A CA 1
ATOM 763 C C . ALA A 1 110 ? -7.688 -3.018 -8.633 1 98.94 110 ALA A C 1
ATOM 765 O O . ALA A 1 110 ? -7.957 -3.746 -9.594 1 98.94 110 ALA A O 1
ATOM 766 N N . LEU A 1 111 ? -6.676 -3.279 -7.824 1 98.94 111 LEU A N 1
ATOM 767 C CA . LEU A 1 111 ? -5.953 -4.543 -7.906 1 98.94 111 LEU A CA 1
ATOM 768 C C . LEU A 1 111 ? -6.906 -5.727 -7.77 1 98.94 111 LEU A C 1
ATOM 770 O O . LEU A 1 111 ? -6.855 -6.664 -8.57 1 98.94 111 LEU A O 1
ATOM 774 N N . SER A 1 112 ? -7.707 -5.629 -6.707 1 98.88 112 SER A N 1
ATOM 775 C CA . SER A 1 112 ? -8.688 -6.676 -6.453 1 98.88 112 SER A CA 1
ATOM 776 C C . SER A 1 112 ? -9.602 -6.883 -7.656 1 98.88 112 SER A C 1
ATOM 778 O O . SER A 1 112 ? -9.836 -8.016 -8.078 1 98.88 112 SER A O 1
ATOM 780 N N . ASP A 1 113 ? -10.133 -5.781 -8.234 1 98.88 113 ASP A N 1
ATOM 781 C CA . ASP A 1 113 ? -11 -5.848 -9.406 1 98.88 113 ASP A CA 1
ATOM 782 C C . ASP A 1 113 ? -10.266 -6.484 -10.586 1 98.88 113 ASP A C 1
ATOM 784 O O . ASP A 1 113 ? -10.852 -7.27 -11.336 1 98.88 113 ASP A O 1
ATOM 788 N N . GLY A 1 114 ? -9.039 -6.09 -10.781 1 98.88 114 GLY A N 1
ATOM 789 C CA . GLY A 1 114 ? -8.242 -6.73 -11.812 1 98.88 114 GLY A CA 1
ATOM 790 C C . GLY A 1 114 ? -8.102 -8.227 -11.617 1 98.88 114 GLY A C 1
ATOM 791 O O . GLY A 1 114 ? -8.203 -9 -12.57 1 98.88 114 GLY A O 1
ATOM 792 N N . GLY A 1 115 ? -7.855 -8.641 -10.367 1 98.88 115 GLY A N 1
ATOM 793 C CA . GLY A 1 115 ? -7.793 -10.055 -10.047 1 98.88 115 GLY A CA 1
ATOM 794 C C . GLY A 1 115 ? -9.086 -10.789 -10.344 1 98.88 115 GLY A C 1
ATOM 795 O O . GLY A 1 115 ? -9.07 -11.883 -10.914 1 98.88 115 GLY A O 1
ATOM 796 N N . VAL A 1 116 ? -10.195 -10.195 -9.969 1 98.88 116 VAL A N 1
ATOM 797 C CA . VAL A 1 116 ? -11.508 -10.789 -10.219 1 98.88 116 VAL A CA 1
ATOM 798 C C . VAL A 1 116 ? -11.742 -10.906 -11.727 1 98.88 116 VAL A C 1
ATOM 800 O O . VAL A 1 116 ? -12.188 -11.945 -12.211 1 98.88 116 VAL A O 1
ATOM 803 N N . ARG A 1 117 ? -11.438 -9.844 -12.414 1 98.81 117 ARG A N 1
ATOM 804 C CA . ARG A 1 117 ? -11.586 -9.859 -13.867 1 98.81 117 ARG A CA 1
ATOM 805 C C . ARG A 1 117 ? -10.734 -10.969 -14.484 1 98.81 117 ARG A C 1
ATOM 807 O O . ARG A 1 117 ? -11.117 -11.562 -15.492 1 98.81 117 ARG A O 1
ATOM 814 N N . ALA A 1 118 ? -9.641 -11.273 -13.883 1 98.62 118 ALA A N 1
ATOM 815 C CA . ALA A 1 118 ? -8.719 -12.289 -14.391 1 98.62 118 ALA A CA 1
ATOM 816 C C . ALA A 1 118 ? -9.156 -13.688 -13.969 1 98.62 118 ALA A C 1
ATOM 818 O O . ALA A 1 118 ? -8.555 -14.68 -14.375 1 98.62 118 ALA A O 1
ATOM 819 N N . GLY A 1 119 ? -10.18 -13.789 -13.055 1 98.25 119 GLY A N 1
ATOM 820 C CA . GLY A 1 119 ? -10.75 -15.102 -12.789 1 98.25 119 GLY A CA 1
ATOM 821 C C . GLY A 1 119 ? -10.734 -15.477 -11.32 1 98.25 119 GLY A C 1
ATOM 822 O O . GLY A 1 119 ? -11.297 -16.5 -10.93 1 98.25 119 GLY A O 1
ATOM 823 N N . LEU A 1 120 ? -10.141 -14.688 -10.469 1 98.75 120 LEU A N 1
ATOM 824 C CA . LEU A 1 120 ? -10.086 -14.992 -9.039 1 98.75 120 LEU A CA 1
ATOM 825 C C . LEU A 1 120 ? -11.406 -14.648 -8.359 1 98.75 120 LEU A C 1
ATOM 827 O O . LEU A 1 120 ? -12.117 -13.742 -8.797 1 98.75 120 LEU A O 1
ATOM 831 N N . THR A 1 121 ? -11.656 -15.391 -7.273 1 98.5 121 THR A N 1
ATOM 832 C CA . THR A 1 121 ? -12.797 -15 -6.457 1 98.5 121 THR A CA 1
ATOM 833 C C . THR A 1 121 ? -12.508 -13.695 -5.719 1 98.5 121 THR A C 1
ATOM 835 O O . THR A 1 121 ? -11.359 -13.391 -5.402 1 98.5 121 THR A O 1
ATOM 838 N N . ARG A 1 122 ? -13.555 -12.953 -5.402 1 98 122 ARG A N 1
ATOM 839 C CA . ARG A 1 122 ? -13.43 -11.641 -4.773 1 98 122 ARG A CA 1
ATOM 840 C C . ARG A 1 122 ? -12.672 -11.734 -3.453 1 98 122 ARG A C 1
ATOM 842 O O . ARG A 1 122 ? -11.742 -10.969 -3.209 1 98 122 ARG A O 1
ATOM 849 N N . PRO A 1 123 ? -12.977 -12.695 -2.525 1 98.06 123 PRO A N 1
ATOM 850 C CA . PRO A 1 123 ? -12.258 -12.766 -1.251 1 98.06 123 PRO A CA 1
ATOM 851 C C . PRO A 1 123 ? -10.758 -13.016 -1.43 1 98.06 123 PRO A C 1
ATOM 853 O O . PRO A 1 123 ? -9.938 -12.367 -0.784 1 98.06 123 PRO A O 1
ATOM 856 N N . ILE A 1 124 ? -10.391 -13.906 -2.346 1 98.38 124 ILE A N 1
ATOM 857 C CA . ILE A 1 124 ? -8.984 -14.227 -2.576 1 98.38 124 ILE A CA 1
ATOM 858 C C . ILE A 1 124 ? -8.281 -13.039 -3.229 1 98.38 124 ILE A C 1
ATOM 860 O O . ILE A 1 124 ? -7.191 -12.648 -2.809 1 98.38 124 ILE A O 1
ATOM 864 N N . ALA A 1 125 ? -8.961 -12.422 -4.211 1 98.81 125 ALA A N 1
ATOM 865 C CA . ALA A 1 125 ? -8.383 -11.281 -4.918 1 98.81 125 ALA A CA 1
ATOM 866 C C . ALA A 1 125 ? -8.109 -10.125 -3.963 1 98.81 125 ALA A C 1
ATOM 868 O O . ALA A 1 125 ? -7.031 -9.516 -4.004 1 98.81 125 ALA A O 1
ATOM 869 N N . THR A 1 126 ? -9.055 -9.844 -3.09 1 98.81 126 THR A N 1
ATOM 870 C CA . THR A 1 126 ? -8.922 -8.711 -2.174 1 98.81 126 THR A CA 1
ATOM 871 C C . THR A 1 126 ? -7.836 -8.984 -1.135 1 98.81 126 THR A C 1
ATOM 873 O O . THR A 1 126 ? -7.035 -8.102 -0.815 1 98.81 126 THR A O 1
ATOM 876 N N . ALA A 1 127 ? -7.809 -10.195 -0.626 1 98.56 127 ALA A N 1
ATOM 877 C CA . ALA A 1 127 ? -6.797 -10.555 0.364 1 98.56 127 ALA A CA 1
ATOM 878 C C . ALA A 1 127 ? -5.395 -10.477 -0.234 1 98.56 127 ALA A C 1
ATOM 880 O O . ALA A 1 127 ? -4.484 -9.914 0.379 1 98.56 127 ALA A O 1
ATOM 881 N N . LEU A 1 128 ? -5.238 -11.047 -1.417 1 98.81 128 LEU A N 1
ATOM 882 C CA . LEU A 1 128 ? -3.945 -11 -2.092 1 98.81 128 LEU A CA 1
ATOM 883 C C . LEU A 1 128 ? -3.537 -9.562 -2.387 1 98.81 128 LEU A C 1
ATOM 885 O O . LEU A 1 128 ? -2.373 -9.195 -2.215 1 98.81 128 LEU A O 1
ATOM 889 N N . ALA A 1 129 ? -4.488 -8.758 -2.832 1 98.94 129 ALA A N 1
ATOM 890 C CA . ALA A 1 129 ? -4.207 -7.359 -3.145 1 98.94 129 ALA A CA 1
ATOM 891 C C . ALA A 1 129 ? -3.715 -6.609 -1.909 1 98.94 129 ALA A C 1
ATOM 893 O O . ALA A 1 129 ? -2.646 -5.992 -1.935 1 98.94 129 ALA A O 1
ATOM 894 N N . ALA A 1 130 ? -4.465 -6.691 -0.819 1 98.94 130 ALA A N 1
ATOM 895 C CA . ALA A 1 130 ? -4.137 -5.961 0.402 1 98.94 130 ALA A CA 1
ATOM 896 C C . ALA A 1 130 ? -2.811 -6.434 0.987 1 98.94 130 ALA A C 1
ATOM 898 O O . ALA A 1 130 ? -1.99 -5.621 1.422 1 98.94 130 ALA A O 1
ATOM 899 N N . LYS A 1 131 ? -2.551 -7.727 0.995 1 98.81 131 LYS A N 1
ATOM 900 C CA . LYS A 1 131 ? -1.309 -8.281 1.523 1 98.81 131 LYS A CA 1
ATOM 901 C C . LYS A 1 131 ? -0.111 -7.855 0.681 1 98.81 131 LYS A C 1
ATOM 903 O O . LYS A 1 131 ? 0.961 -7.566 1.218 1 98.81 131 LYS A O 1
ATOM 908 N N . THR A 1 132 ? -0.333 -7.883 -0.652 1 98.88 132 THR A N 1
ATOM 909 C CA . THR A 1 132 ? 0.725 -7.457 -1.56 1 98.88 132 THR A CA 1
ATOM 910 C C . THR A 1 132 ? 1.093 -5.996 -1.31 1 98.88 132 THR A C 1
ATOM 912 O O . THR A 1 132 ? 2.273 -5.648 -1.258 1 98.88 132 THR A O 1
ATOM 915 N N . VAL A 1 133 ? 0.116 -5.133 -1.121 1 98.94 133 VAL A N 1
ATOM 916 C CA . VAL A 1 133 ? 0.337 -3.713 -0.875 1 98.94 133 VAL A CA 1
ATOM 917 C C . VAL A 1 133 ? 1.064 -3.525 0.455 1 98.94 133 VAL A C 1
ATOM 919 O O . VAL A 1 133 ? 2.07 -2.816 0.525 1 98.94 133 VAL A O 1
ATOM 922 N N . ARG A 1 134 ? 0.621 -4.203 1.524 1 98.88 134 ARG A N 1
ATOM 923 C CA . ARG A 1 134 ? 1.271 -4.094 2.826 1 98.88 134 ARG A CA 1
ATOM 924 C C . ARG A 1 134 ? 2.707 -4.605 2.764 1 98.88 134 ARG A C 1
ATOM 926 O O . ARG A 1 134 ? 3.621 -3.969 3.299 1 98.88 134 ARG A O 1
ATOM 933 N N . GLY A 1 135 ? 2.883 -5.719 2.127 1 98.81 135 GLY A N 1
ATOM 934 C CA . GLY A 1 135 ? 4.203 -6.32 2.037 1 98.81 135 GLY A CA 1
ATOM 935 C C . GLY A 1 135 ? 5.199 -5.465 1.275 1 98.81 135 GLY A C 1
ATOM 936 O O . GLY A 1 135 ? 6.34 -5.297 1.709 1 98.81 135 GLY A O 1
ATOM 937 N N . ALA A 1 136 ? 4.785 -4.961 0.107 1 98.88 136 ALA A N 1
ATOM 938 C CA . ALA A 1 136 ? 5.668 -4.117 -0.692 1 98.88 136 ALA A CA 1
ATOM 939 C C . ALA A 1 136 ? 6.047 -2.848 0.067 1 98.88 136 ALA A C 1
ATOM 941 O O . ALA A 1 136 ? 7.203 -2.422 0.039 1 98.88 136 ALA A O 1
ATOM 942 N N . ALA A 1 137 ? 5.055 -2.24 0.743 1 98.88 137 ALA A N 1
ATOM 943 C CA . ALA A 1 137 ? 5.352 -1.063 1.555 1 98.88 137 ALA A CA 1
ATOM 944 C C . ALA A 1 137 ? 6.328 -1.406 2.676 1 98.88 137 ALA A C 1
ATOM 946 O O . ALA A 1 137 ? 7.234 -0.623 2.98 1 98.88 137 ALA A O 1
ATOM 947 N N . THR A 1 138 ? 6.148 -2.562 3.27 1 98.75 138 THR A N 1
ATOM 948 C CA . THR A 1 138 ? 7.043 -3.031 4.32 1 98.75 138 THR A CA 1
ATOM 949 C C . THR A 1 138 ? 8.461 -3.195 3.787 1 98.75 138 THR A C 1
ATOM 951 O O . THR A 1 138 ? 9.43 -2.848 4.465 1 98.75 138 THR A O 1
ATOM 954 N N . MET A 1 139 ? 8.57 -3.686 2.598 1 98.69 139 MET A N 1
ATOM 955 C CA . MET A 1 139 ? 9.891 -3.822 1.986 1 98.69 139 MET A CA 1
ATOM 956 C C . MET A 1 139 ? 10.57 -2.465 1.858 1 98.69 139 MET A C 1
ATOM 958 O O . MET A 1 139 ? 11.758 -2.326 2.18 1 98.69 139 MET A O 1
ATOM 962 N N . VAL A 1 140 ? 9.844 -1.466 1.387 1 98.75 140 VAL A N 1
ATOM 963 C CA . VAL A 1 140 ? 10.398 -0.124 1.248 1 98.75 140 VAL A CA 1
ATOM 964 C C . VAL A 1 140 ? 10.883 0.378 2.605 1 98.75 140 VAL A C 1
ATOM 966 O O . VAL A 1 140 ? 12.016 0.843 2.732 1 98.75 140 VAL A O 1
ATOM 969 N N . LEU A 1 141 ? 10.078 0.228 3.635 1 98.38 141 LEU A N 1
ATOM 970 C CA . LEU A 1 141 ? 10.352 0.779 4.957 1 98.38 141 LEU A CA 1
ATOM 971 C C . LEU A 1 141 ? 11.5 0.027 5.633 1 98.38 141 LEU A C 1
ATOM 973 O O . LEU A 1 141 ? 12.336 0.634 6.305 1 98.38 141 LEU A O 1
ATOM 977 N N . GLN A 1 142 ? 11.594 -1.263 5.488 1 98 142 GLN A N 1
ATOM 978 C CA . GLN A 1 142 ? 12.562 -2.07 6.215 1 98 142 GLN A CA 1
ATOM 979 C C . GLN A 1 142 ? 13.922 -2.061 5.512 1 98 142 GLN A C 1
ATOM 981 O O . GLN A 1 142 ? 14.961 -2.057 6.164 1 98 142 GLN A O 1
ATOM 986 N N . THR A 1 143 ? 13.898 -2.078 4.168 1 97.31 143 THR A N 1
ATOM 987 C CA . THR A 1 143 ? 15.164 -2.145 3.443 1 97.31 143 THR A CA 1
ATOM 988 C C . THR A 1 143 ? 15.781 -0.756 3.303 1 97.31 143 THR A C 1
ATOM 990 O O . THR A 1 143 ? 17 -0.623 3.172 1 97.31 143 THR A O 1
ATOM 993 N N . GLY A 1 144 ? 14.914 0.253 3.248 1 97.12 144 GLY A N 1
ATOM 994 C CA . GLY A 1 144 ? 15.383 1.608 3.008 1 97.12 144 GLY A CA 1
ATOM 995 C C . GLY A 1 144 ? 15.773 1.859 1.563 1 97.12 144 GLY A C 1
ATOM 996 O O . GLY A 1 144 ? 16.25 2.941 1.224 1 97.12 144 GLY A O 1
ATOM 997 N N . LYS A 1 145 ? 15.602 0.869 0.71 1 97.5 145 LYS A N 1
ATOM 998 C CA . LYS A 1 145 ? 15.93 1.024 -0.703 1 97.5 145 LYS A CA 1
ATOM 999 C C . LYS A 1 145 ? 14.906 1.904 -1.415 1 97.5 145 LYS A C 1
ATOM 1001 O O . LYS A 1 145 ? 13.734 1.934 -1.035 1 97.5 145 LYS A O 1
ATOM 1006 N N . HIS A 1 146 ? 15.391 2.617 -2.432 1 98.25 146 HIS A N 1
ATOM 1007 C CA . HIS A 1 146 ? 14.5 3.393 -3.281 1 98.25 146 HIS A CA 1
ATOM 1008 C C . HIS A 1 146 ? 13.453 2.498 -3.947 1 98.25 146 HIS A C 1
ATOM 1010 O O . HIS A 1 146 ? 13.781 1.408 -4.422 1 98.25 146 HIS A O 1
ATOM 1016 N N . PRO A 1 147 ? 12.164 2.957 -4.012 1 98.56 147 PRO A N 1
ATOM 1017 C CA . PRO A 1 147 ? 11.117 2.139 -4.637 1 98.56 147 PRO A CA 1
ATOM 1018 C C . PRO A 1 147 ? 11.461 1.733 -6.066 1 98.56 147 PRO A C 1
ATOM 1020 O O . PRO A 1 147 ? 11.172 0.609 -6.48 1 98.56 147 PRO A O 1
ATOM 1023 N N . GLY A 1 148 ? 12.016 2.633 -6.793 1 98.31 148 GLY A N 1
ATOM 1024 C CA . GLY A 1 148 ? 12.43 2.309 -8.148 1 98.31 148 GLY A CA 1
ATOM 1025 C C . GLY A 1 148 ? 13.398 1.146 -8.211 1 98.31 148 GLY A C 1
ATOM 1026 O O . GLY A 1 148 ? 13.336 0.323 -9.125 1 98.31 148 GLY A O 1
ATOM 1027 N N . GLU A 1 149 ? 14.359 1.084 -7.305 1 98.38 149 GLU A N 1
ATOM 1028 C CA . GLU A 1 149 ? 15.312 -0.019 -7.219 1 98.38 149 GLU A CA 1
ATOM 1029 C C . GLU A 1 149 ? 14.609 -1.333 -6.895 1 98.38 149 GLU A C 1
ATOM 1031 O O . GLU A 1 149 ? 14.906 -2.367 -7.496 1 98.38 149 GLU A O 1
ATOM 1036 N N . LEU A 1 150 ? 13.695 -1.311 -5.945 1 98.56 150 LEU A N 1
ATOM 1037 C CA . LEU A 1 150 ? 12.938 -2.502 -5.582 1 98.56 150 LEU A CA 1
ATOM 1038 C C . LEU A 1 150 ? 12.102 -2.992 -6.754 1 98.56 150 LEU A C 1
ATOM 1040 O O . LEU A 1 150 ? 12.008 -4.199 -7 1 98.56 150 LEU A O 1
ATOM 1044 N N . LYS A 1 151 ? 11.438 -2.029 -7.484 1 98.56 151 LYS A N 1
ATOM 1045 C CA . LYS A 1 151 ? 10.68 -2.375 -8.688 1 98.56 151 LYS A CA 1
ATOM 1046 C C . LYS A 1 151 ? 11.562 -3.113 -9.695 1 98.56 151 LYS A C 1
ATOM 1048 O O . LYS A 1 151 ? 11.164 -4.148 -10.234 1 98.56 151 LYS A O 1
ATOM 1053 N N . ASP A 1 152 ? 12.766 -2.596 -9.898 1 97.81 152 ASP A N 1
ATOM 1054 C CA . ASP A 1 152 ? 13.68 -3.195 -10.859 1 97.81 152 ASP A CA 1
ATOM 1055 C C . ASP A 1 152 ? 14.07 -4.609 -10.438 1 97.81 152 ASP A C 1
ATOM 1057 O O . ASP A 1 152 ? 14.273 -5.484 -11.289 1 97.81 152 ASP A O 1
ATOM 1061 N N . GLN A 1 153 ? 14.164 -4.891 -9.18 1 96.62 153 GLN A N 1
ATOM 1062 C CA . GLN A 1 153 ? 14.586 -6.18 -8.648 1 96.62 153 GLN A CA 1
ATOM 1063 C C . GLN A 1 153 ? 13.547 -7.258 -8.914 1 96.62 153 GLN A C 1
ATOM 1065 O O . GLN A 1 153 ? 13.867 -8.445 -8.961 1 96.62 153 GLN A O 1
ATOM 1070 N N . VAL A 1 154 ? 12.312 -6.824 -9.18 1 96.12 154 VAL A N 1
ATOM 1071 C CA . VAL A 1 154 ? 11.258 -7.82 -9.367 1 96.12 154 VAL A CA 1
ATOM 1072 C C . VAL A 1 154 ? 10.766 -7.793 -10.812 1 96.12 154 VAL A C 1
ATOM 1074 O O . VAL A 1 154 ? 9.711 -8.344 -11.125 1 96.12 154 VAL A O 1
ATOM 1077 N N . THR A 1 155 ? 11.445 -7.094 -11.633 1 96.56 155 THR A N 1
ATOM 1078 C CA . THR A 1 155 ? 11.086 -6.961 -13.039 1 96.56 155 THR A CA 1
ATOM 1079 C C . THR A 1 155 ? 12.125 -7.641 -13.93 1 96.56 155 THR A C 1
ATOM 1081 O O . THR A 1 155 ? 13.211 -7.098 -14.156 1 96.56 155 THR A O 1
ATOM 1084 N N . SER A 1 156 ? 11.82 -8.797 -14.453 1 93.38 156 SER A N 1
ATOM 1085 C CA . SER A 1 156 ? 12.719 -9.531 -15.336 1 93.38 156 SER A CA 1
ATOM 1086 C C . SER A 1 156 ? 12.438 -9.227 -16.797 1 93.38 156 SER A C 1
ATOM 1088 O O . SER A 1 156 ? 11.328 -8.82 -17.156 1 93.38 156 SER A O 1
ATOM 1090 N N . PRO A 1 157 ? 13.453 -9.414 -17.672 1 94.19 157 PRO A N 1
ATOM 1091 C CA . PRO A 1 157 ? 13.258 -9.156 -19.109 1 94.19 157 PRO A CA 1
ATOM 1092 C C . PRO A 1 157 ? 12.172 -10.031 -19.719 1 94.19 157 PRO A C 1
ATOM 1094 O O . PRO A 1 157 ? 12.25 -11.258 -19.656 1 94.19 157 PRO A O 1
ATOM 1097 N N . GLY A 1 158 ? 11.164 -9.352 -20.297 1 93.81 158 GLY A N 1
ATOM 1098 C CA . GLY A 1 158 ? 10.117 -10.062 -21.016 1 93.81 158 GLY A CA 1
ATOM 1099 C C . GLY A 1 158 ? 9.148 -10.789 -20.094 1 93.81 158 GLY A C 1
ATOM 1100 O O . GLY A 1 158 ? 8.32 -11.578 -20.562 1 93.81 158 GLY A O 1
ATOM 1101 N N . GLY A 1 159 ? 9.234 -10.492 -18.844 1 95.5 159 GLY A N 1
ATOM 1102 C CA . GLY A 1 159 ? 8.422 -11.203 -17.859 1 95.5 159 GLY A CA 1
ATOM 1103 C C . GLY A 1 159 ? 7.051 -10.586 -17.672 1 95.5 159 GLY A C 1
ATOM 1104 O O . GLY A 1 159 ? 6.652 -9.695 -18.422 1 95.5 159 GLY A O 1
ATOM 1105 N N . THR A 1 160 ? 6.316 -11.164 -16.719 1 97.25 160 THR A N 1
ATOM 1106 C CA . THR A 1 160 ? 4.965 -10.695 -16.422 1 97.25 160 THR A CA 1
ATOM 1107 C C . THR A 1 160 ? 4.992 -9.312 -15.789 1 97.25 160 THR A C 1
ATOM 1109 O O . THR A 1 160 ? 4.184 -8.445 -16.141 1 97.25 160 THR A O 1
ATOM 1112 N N . THR A 1 161 ? 5.941 -9.078 -14.953 1 98.19 161 THR A N 1
ATOM 1113 C CA . THR A 1 161 ? 5.996 -7.844 -14.188 1 98.19 161 THR A CA 1
ATOM 1114 C C . THR A 1 161 ? 6.211 -6.645 -15.102 1 98.19 161 THR A C 1
ATOM 1116 O O . THR A 1 161 ? 5.52 -5.629 -14.977 1 98.19 161 THR A O 1
ATOM 1119 N N . ILE A 1 162 ? 7.184 -6.73 -16.062 1 98.56 162 ILE A N 1
ATOM 1120 C CA . ILE A 1 162 ? 7.449 -5.609 -16.969 1 98.56 162 ILE A CA 1
ATOM 1121 C C . ILE A 1 162 ? 6.234 -5.359 -17.859 1 98.56 162 ILE A C 1
ATOM 1123 O O . ILE A 1 162 ? 5.945 -4.215 -18.219 1 98.56 162 ILE A O 1
ATOM 1127 N N . THR A 1 163 ? 5.551 -6.406 -18.156 1 98.5 163 THR A N 1
ATOM 1128 C CA . THR A 1 163 ? 4.344 -6.262 -18.969 1 98.5 163 THR A CA 1
ATOM 1129 C C . THR A 1 163 ? 3.277 -5.477 -18.203 1 98.5 163 THR A C 1
ATOM 1131 O O . THR A 1 163 ? 2.623 -4.598 -18.766 1 98.5 163 THR A O 1
ATOM 1134 N N . GLY A 1 164 ? 3.066 -5.816 -16.938 1 98.75 164 GLY A N 1
ATOM 1135 C CA . GLY A 1 164 ? 2.156 -5.051 -16.094 1 98.75 164 GLY A CA 1
ATOM 1136 C C . GLY A 1 164 ? 2.596 -3.613 -15.891 1 98.75 164 GLY A C 1
ATOM 1137 O O . GLY A 1 164 ? 1.778 -2.693 -15.969 1 98.75 164 GLY A O 1
ATOM 1138 N N . VAL A 1 165 ? 3.879 -3.412 -15.672 1 98.81 165 VAL A N 1
ATOM 1139 C CA . VAL A 1 165 ? 4.441 -2.08 -15.477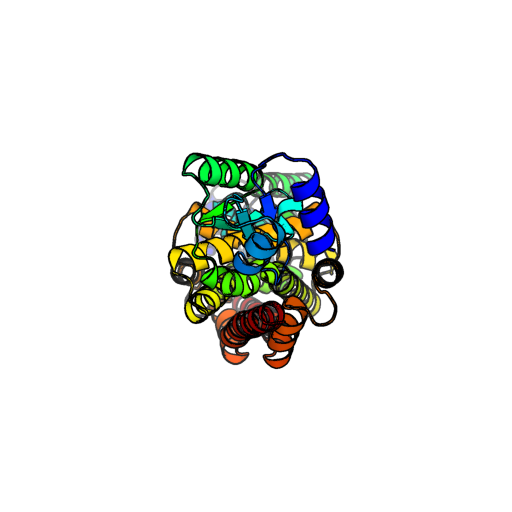 1 98.81 165 VAL A CA 1
ATOM 1140 C C . VAL A 1 165 ? 4.188 -1.23 -16.719 1 98.81 165 VAL A C 1
ATOM 1142 O O . VAL A 1 165 ? 3.834 -0.054 -16.625 1 98.81 165 VAL A O 1
ATOM 1145 N N . HIS A 1 166 ? 4.398 -1.812 -17.859 1 98.75 166 HIS A N 1
ATOM 1146 C CA . HIS A 1 166 ? 4.145 -1.108 -19.109 1 98.75 166 HIS A CA 1
ATOM 1147 C C . HIS A 1 166 ? 2.691 -0.647 -19.188 1 98.75 166 HIS A C 1
ATOM 1149 O O . HIS A 1 166 ? 2.416 0.459 -19.656 1 98.75 166 HIS A O 1
ATOM 1155 N N . ALA A 1 167 ? 1.798 -1.507 -18.797 1 98.75 167 ALA A N 1
ATOM 1156 C CA . ALA A 1 167 ? 0.382 -1.15 -18.812 1 98.75 167 ALA A CA 1
ATOM 1157 C C . ALA A 1 167 ? 0.107 0.031 -17.891 1 98.75 167 ALA A C 1
ATOM 1159 O O . ALA A 1 167 ? -0.711 0.898 -18.203 1 98.75 167 ALA A O 1
ATOM 1160 N N . LEU A 1 168 ? 0.726 0.087 -16.719 1 98.81 168 LEU A N 1
ATOM 1161 C CA . LEU A 1 168 ? 0.585 1.214 -15.797 1 98.81 168 LEU A CA 1
ATOM 1162 C C . LEU A 1 168 ? 1.055 2.508 -16.453 1 98.81 168 LEU A C 1
ATOM 1164 O O . LEU A 1 168 ? 0.413 3.551 -16.312 1 98.81 168 LEU A O 1
ATOM 1168 N N . GLU A 1 169 ? 2.223 2.418 -17.141 1 98.38 169 GLU A N 1
ATOM 1169 C CA . GLU A 1 169 ? 2.758 3.59 -17.828 1 98.38 169 GLU A CA 1
ATOM 1170 C C . GLU A 1 169 ? 1.812 4.066 -18.922 1 98.38 169 GLU A C 1
ATOM 1172 O O . GLU A 1 169 ? 1.568 5.266 -19.062 1 98.38 169 GLU A O 1
ATOM 1177 N N . GLN A 1 170 ? 1.275 3.178 -19.656 1 98.44 170 GLN A N 1
ATOM 1178 C CA . GLN A 1 170 ? 0.337 3.514 -20.719 1 98.44 170 GLN A CA 1
ATOM 1179 C C . GLN A 1 170 ? -0.915 4.184 -20.172 1 98.44 170 GLN A C 1
ATOM 1181 O O . GLN A 1 170 ? -1.49 5.066 -20.797 1 98.44 170 GLN A O 1
ATOM 1186 N N . GLY A 1 171 ? -1.281 3.783 -19 1 98.44 171 GLY A N 1
ATOM 1187 C CA . GLY A 1 171 ? -2.488 4.309 -18.391 1 98.44 171 GLY A CA 1
ATOM 1188 C C . GLY A 1 171 ? -2.248 5.574 -17.578 1 98.44 171 GLY A C 1
ATOM 1189 O O . GLY A 1 171 ? -3.193 6.191 -17.094 1 98.44 171 GLY A O 1
ATOM 1190 N N . GLY A 1 172 ? -0.985 5.949 -17.344 1 98.38 172 GLY A N 1
ATOM 1191 C CA . GLY A 1 172 ? -0.648 7.191 -16.672 1 98.38 172 GLY A CA 1
ATOM 1192 C C . GLY A 1 172 ? -0.854 7.125 -15.164 1 98.38 172 GLY A C 1
ATOM 1193 O O . GLY A 1 172 ? -1.292 8.102 -14.555 1 98.38 172 GLY A O 1
ATOM 1194 N N . MET A 1 173 ? -0.598 6.012 -14.578 1 98.5 173 MET A N 1
ATOM 1195 C CA . MET A 1 173 ? -0.844 5.816 -13.156 1 98.5 173 MET A CA 1
ATOM 1196 C C . MET A 1 173 ? -0.038 6.809 -12.32 1 98.5 173 MET A C 1
ATOM 1198 O O . MET A 1 173 ? -0.584 7.473 -11.438 1 98.5 173 MET A O 1
ATOM 1202 N N . ARG A 1 174 ? 1.26 7.008 -12.633 1 98.56 174 ARG A N 1
ATOM 1203 C CA . ARG A 1 174 ? 2.111 7.875 -11.828 1 98.56 174 ARG A CA 1
ATOM 1204 C C . ARG A 1 174 ? 1.628 9.32 -11.883 1 98.56 174 ARG A C 1
ATOM 1206 O O . ARG A 1 174 ? 1.553 10 -10.852 1 98.56 174 ARG A O 1
ATOM 1213 N N . ALA A 1 175 ? 1.234 9.742 -13.047 1 98.75 175 ALA A N 1
ATOM 1214 C CA . ALA A 1 175 ? 0.735 11.109 -13.195 1 98.75 175 ALA A CA 1
ATOM 1215 C C . ALA A 1 175 ? -0.553 11.312 -12.406 1 98.75 175 ALA A C 1
ATOM 1217 O O . ALA A 1 175 ? -0.739 12.352 -11.766 1 98.75 175 ALA A O 1
ATOM 1218 N N . ALA A 1 176 ? -1.447 10.367 -12.5 1 98.88 176 ALA A N 1
ATOM 1219 C CA . ALA A 1 176 ? -2.713 10.453 -11.781 1 98.88 176 ALA A CA 1
ATOM 1220 C C . ALA A 1 176 ? -2.482 10.57 -10.273 1 98.88 176 ALA A C 1
ATOM 1222 O O . ALA A 1 176 ? -3.117 11.391 -9.609 1 98.88 176 ALA A O 1
ATOM 1223 N N . VAL A 1 177 ? -1.557 9.812 -9.758 1 98.94 177 VAL A N 1
ATOM 1224 C CA . VAL A 1 177 ? -1.278 9.773 -8.328 1 98.94 177 VAL A CA 1
ATOM 1225 C C . VAL A 1 177 ? -0.616 11.078 -7.895 1 98.94 177 VAL A C 1
ATOM 1227 O O . VAL A 1 177 ? -0.988 11.656 -6.871 1 98.94 177 VAL A O 1
ATOM 1230 N N . MET A 1 178 ? 0.364 11.531 -8.641 1 98.94 178 MET A N 1
ATOM 1231 C CA . MET A 1 178 ? 0.986 12.82 -8.336 1 98.94 178 MET A CA 1
ATOM 1232 C C . MET A 1 178 ? -0.05 13.938 -8.328 1 98.94 178 MET A C 1
ATOM 1234 O O . MET A 1 178 ? -0.057 14.773 -7.426 1 98.94 178 MET A O 1
ATOM 1238 N N . ASN A 1 179 ? -0.917 13.922 -9.344 1 98.94 179 ASN A N 1
ATOM 1239 C CA . ASN A 1 179 ? -1.941 14.953 -9.445 1 98.94 179 ASN A CA 1
ATOM 1240 C C . ASN A 1 179 ? -2.91 14.906 -8.273 1 98.94 179 ASN A C 1
ATOM 1242 O O . ASN A 1 179 ? -3.414 15.945 -7.832 1 98.94 179 ASN A O 1
ATOM 1246 N N . ALA A 1 180 ? -3.195 13.711 -7.789 1 98.94 180 ALA A N 1
ATOM 1247 C CA . ALA A 1 180 ? -4.051 13.578 -6.613 1 98.94 180 ALA A CA 1
ATOM 1248 C C . ALA A 1 180 ? -3.443 14.289 -5.41 1 98.94 180 ALA A C 1
ATOM 1250 O O . ALA A 1 180 ? -4.133 15.047 -4.719 1 98.94 180 ALA A O 1
ATOM 1251 N N . VAL A 1 181 ? -2.154 14.07 -5.176 1 98.94 181 VAL A N 1
ATOM 1252 C CA . VAL A 1 181 ? -1.462 14.719 -4.066 1 98.94 181 VAL A CA 1
ATOM 1253 C C . VAL A 1 181 ? -1.51 16.234 -4.234 1 98.94 181 VAL A C 1
ATOM 1255 O O . VAL A 1 181 ? -1.827 16.953 -3.291 1 98.94 181 VAL A O 1
ATOM 1258 N N . LEU A 1 182 ? -1.246 16.703 -5.441 1 98.88 182 LEU A N 1
ATOM 1259 C CA . LEU A 1 182 ? -1.197 18.141 -5.719 1 98.88 182 LEU A CA 1
ATOM 1260 C C . LEU A 1 182 ? -2.576 18.766 -5.559 1 98.88 182 LEU A C 1
ATOM 1262 O O . LEU A 1 182 ? -2.703 19.844 -4.98 1 98.88 182 LEU A O 1
ATOM 1266 N N . ALA A 1 183 ? -3.582 18.125 -6.066 1 98.81 183 ALA A N 1
ATOM 1267 C CA . ALA A 1 183 ? -4.941 18.641 -5.977 1 98.81 183 ALA A CA 1
ATOM 1268 C C . ALA A 1 183 ? -5.395 18.734 -4.523 1 98.81 183 ALA A C 1
ATOM 1270 O O . ALA A 1 183 ? -5.98 19.75 -4.113 1 98.81 183 ALA A O 1
ATOM 1271 N N . ALA A 1 184 ? -5.145 17.688 -3.801 1 98.5 184 ALA A N 1
ATOM 1272 C CA . ALA A 1 184 ? -5.52 17.672 -2.389 1 98.5 184 ALA A CA 1
ATOM 1273 C C . ALA A 1 184 ? -4.738 18.734 -1.61 1 98.5 184 ALA A C 1
ATOM 1275 O O . ALA A 1 184 ? -5.281 19.375 -0.709 1 98.5 184 ALA A O 1
ATOM 1276 N N . THR A 1 185 ? -3.457 18.875 -1.902 1 98.25 185 THR A N 1
ATOM 1277 C CA . THR A 1 185 ? -2.633 19.906 -1.279 1 98.25 185 THR A CA 1
ATOM 1278 C C . THR A 1 185 ? -3.205 21.297 -1.554 1 98.25 185 THR A C 1
ATOM 1280 O O . THR A 1 185 ? -3.309 22.125 -0.644 1 98.25 185 THR A O 1
ATOM 1283 N N . ALA A 1 186 ? -3.549 21.562 -2.793 1 97.94 186 ALA A N 1
ATOM 1284 C CA . ALA A 1 186 ? -4.121 22.844 -3.176 1 97.94 186 ALA A CA 1
ATOM 1285 C C . ALA A 1 186 ? -5.426 23.109 -2.432 1 97.94 186 ALA A C 1
ATOM 1287 O O . ALA A 1 186 ? -5.672 24.234 -1.971 1 97.94 186 ALA A O 1
ATOM 1288 N N . ARG A 1 187 ? -6.242 22.094 -2.328 1 97 187 ARG A N 1
ATOM 1289 C CA . ARG A 1 187 ? -7.5 22.219 -1.599 1 97 187 ARG A CA 1
ATOM 1290 C C . ARG A 1 187 ? -7.246 22.531 -0.127 1 97 187 ARG A C 1
ATOM 1292 O O . ARG A 1 187 ? -7.969 23.344 0.475 1 97 187 ARG A O 1
ATOM 1299 N N . SER A 1 188 ? -6.25 21.875 0.458 1 95.69 188 SER A N 1
ATOM 1300 C CA . SER A 1 188 ? -5.875 22.156 1.842 1 95.69 188 SER A CA 1
ATOM 1301 C C . SER A 1 188 ? -5.496 23.609 2.035 1 95.69 188 SER A C 1
ATOM 1303 O O . SER A 1 188 ? -5.902 24.25 3.014 1 95.69 188 SER A O 1
ATOM 1305 N N . ARG A 1 189 ? -4.723 24.172 1.113 1 95.31 189 ARG A N 1
ATOM 1306 C CA . ARG A 1 189 ? -4.32 25.562 1.17 1 95.31 189 ARG A CA 1
ATOM 1307 C C . ARG A 1 189 ? -5.531 26.484 1.092 1 95.31 189 ARG A C 1
ATOM 1309 O O . ARG A 1 189 ? -5.598 27.5 1.797 1 95.31 189 ARG A O 1
ATOM 1316 N N . GLU A 1 190 ? -6.465 26.125 0.28 1 94.69 190 GLU A N 1
ATOM 1317 C CA . GLU A 1 190 ? -7.684 26.922 0.134 1 94.69 190 GLU A CA 1
ATOM 1318 C C . GLU A 1 190 ? -8.484 26.953 1.434 1 94.69 190 GLU A C 1
ATOM 1320 O O . GLU A 1 190 ? -9.039 27.984 1.805 1 94.69 190 GLU A O 1
ATOM 1325 N N . LEU A 1 191 ? -8.57 25.797 2.082 1 89.88 191 LEU A N 1
ATOM 1326 C CA . LEU A 1 191 ? -9.336 25.688 3.318 1 89.88 191 LEU A CA 1
ATOM 1327 C C . LEU A 1 191 ? -8.68 26.484 4.441 1 89.88 191 LEU A C 1
ATOM 1329 O O . LEU A 1 191 ? -9.359 26.922 5.375 1 89.88 191 LEU A O 1
ATOM 1333 N N . GLY A 1 192 ? -7.379 26.672 4.449 1 84.69 192 GLY A N 1
ATOM 1334 C CA . GLY A 1 192 ? -6.66 27.422 5.469 1 84.69 192 GLY A CA 1
ATOM 1335 C C . GLY A 1 192 ? -6.785 28.922 5.301 1 84.69 192 GLY A C 1
ATOM 1336 O O . GLY A 1 192 ? -6.531 29.688 6.242 1 84.69 192 GLY A O 1
ATOM 1337 N N . LYS A 1 193 ? -7.09 29.438 4.109 1 81.12 193 LYS A N 1
ATOM 1338 C CA . LYS A 1 193 ? -7.254 30.859 3.85 1 81.12 193 LYS A CA 1
ATOM 1339 C C . LYS A 1 193 ? -8.633 31.344 4.289 1 81.12 193 LYS A C 1
ATOM 1341 O O . LYS A 1 193 ? -8.875 32.531 4.375 1 81.12 193 LYS A O 1
ATOM 1346 N N . LYS A 1 194 ? -9.484 30.469 4.527 1 65.44 194 LYS A N 1
ATOM 1347 C CA . LYS A 1 194 ? -10.805 30.922 4.957 1 65.44 194 LYS A CA 1
ATOM 1348 C C . LYS A 1 194 ? -10.836 31.188 6.461 1 65.44 194 LYS A C 1
ATOM 1350 O O . LYS A 1 194 ? -10.102 30.547 7.219 1 65.44 194 LYS A O 1
ATOM 1355 N N . MET B 1 1 ? 16.453 -25.875 -16.75 1 87.88 1 MET B N 1
ATOM 1356 C CA . MET B 1 1 ? 16.828 -25.891 -15.344 1 87.88 1 MET B CA 1
ATOM 1357 C C . MET B 1 1 ? 15.859 -26.75 -14.531 1 87.88 1 MET B C 1
ATOM 1359 O O . MET B 1 1 ? 16.266 -27.719 -13.906 1 87.88 1 MET B O 1
ATOM 1363 N N . VAL B 1 2 ? 14.617 -26.641 -14.734 1 91.06 2 VAL B N 1
ATOM 1364 C CA . VAL B 1 2 ? 13.625 -27.359 -13.938 1 91.06 2 VAL B CA 1
ATOM 1365 C C . VAL B 1 2 ? 13.602 -28.828 -14.336 1 91.06 2 VAL B C 1
ATOM 1367 O O . VAL B 1 2 ? 13.578 -29.719 -13.477 1 91.06 2 VAL B O 1
ATOM 1370 N N . GLU B 1 3 ? 13.695 -29.078 -15.68 1 92.38 3 GLU B N 1
ATOM 1371 C CA . GLU B 1 3 ? 13.695 -30.453 -16.172 1 92.38 3 GLU B CA 1
ATOM 1372 C C . GLU B 1 3 ? 14.875 -31.234 -15.602 1 92.38 3 GLU B C 1
ATOM 1374 O O . GLU B 1 3 ? 14.727 -32.406 -15.219 1 92.38 3 GLU B O 1
ATOM 1379 N N . ASP B 1 4 ? 16.016 -30.594 -15.562 1 93.75 4 ASP B N 1
ATOM 1380 C CA . ASP B 1 4 ? 17.219 -31.234 -15.047 1 93.75 4 ASP B CA 1
ATOM 1381 C C . ASP B 1 4 ? 17.062 -31.594 -13.562 1 93.75 4 ASP B C 1
ATOM 1383 O O . ASP B 1 4 ? 17.469 -32.656 -13.133 1 93.75 4 ASP B O 1
ATOM 1387 N N . VAL B 1 5 ? 16.547 -30.672 -12.789 1 94.31 5 VAL B N 1
ATOM 1388 C CA . VAL B 1 5 ? 16.328 -30.906 -11.359 1 94.31 5 VAL B CA 1
ATOM 1389 C C . VAL B 1 5 ? 15.352 -32.062 -11.164 1 94.31 5 VAL B C 1
ATOM 1391 O O . VAL B 1 5 ? 15.547 -32.906 -10.281 1 94.31 5 VAL B O 1
ATOM 1394 N N . CYS B 1 6 ? 14.312 -32.125 -11.984 1 94.25 6 CYS B N 1
ATOM 1395 C CA . CYS B 1 6 ? 13.328 -33.219 -11.898 1 94.25 6 CYS B CA 1
ATOM 1396 C C . CYS B 1 6 ? 13.961 -34.562 -12.211 1 94.25 6 CYS B C 1
ATOM 1398 O O . CYS B 1 6 ? 13.633 -35.562 -11.586 1 94.25 6 CYS B O 1
ATOM 1400 N N . ALA B 1 7 ? 14.875 -34.594 -13.203 1 92.88 7 ALA B N 1
ATOM 1401 C CA . ALA B 1 7 ? 15.586 -35.812 -13.539 1 92.88 7 ALA B CA 1
ATOM 1402 C C . ALA B 1 7 ? 16.406 -36.312 -12.359 1 92.88 7 ALA B C 1
ATOM 1404 O O . ALA B 1 7 ? 16.453 -37.531 -12.094 1 92.88 7 ALA B O 1
ATOM 1405 N N . ASP B 1 8 ? 17.031 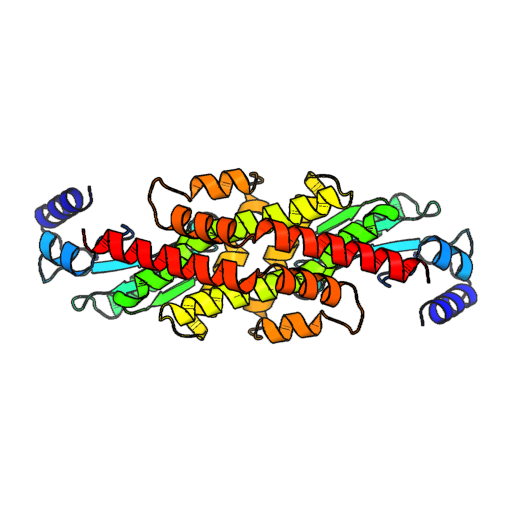-35.344 -11.695 1 94.25 8 ASP B N 1
ATOM 1406 C CA . ASP B 1 8 ? 17.812 -35.688 -10.523 1 94.25 8 ASP B CA 1
ATOM 1407 C C . ASP B 1 8 ? 16.938 -36.281 -9.43 1 94.25 8 ASP B C 1
ATOM 1409 O O . ASP B 1 8 ? 17.312 -37.25 -8.766 1 94.25 8 ASP B O 1
ATOM 1413 N N . ILE B 1 9 ? 15.781 -35.75 -9.203 1 93.62 9 ILE B N 1
ATOM 1414 C CA . ILE B 1 9 ? 14.844 -36.219 -8.188 1 93.62 9 ILE B CA 1
ATOM 1415 C C . ILE B 1 9 ? 14.359 -37.625 -8.547 1 93.62 9 ILE B C 1
ATOM 1417 O O . ILE B 1 9 ? 14.352 -38.531 -7.699 1 93.62 9 ILE B O 1
ATOM 1421 N N . LYS B 1 10 ? 13.992 -37.844 -9.766 1 90.44 10 LYS B N 1
ATOM 1422 C CA . LYS B 1 10 ? 13.523 -39.125 -10.234 1 90.44 10 LYS B CA 1
ATOM 1423 C C . LYS B 1 10 ? 14.602 -40.219 -10.07 1 90.44 10 LYS B C 1
ATOM 1425 O O . LYS B 1 10 ? 14.312 -41.344 -9.664 1 90.44 10 LYS B O 1
ATOM 1430 N N . GLY B 1 11 ? 15.789 -39.812 -10.359 1 89.38 11 GLY B N 1
ATOM 1431 C CA . GLY B 1 11 ? 16.906 -40.719 -10.289 1 89.38 11 GLY B CA 1
ATOM 1432 C C . GLY B 1 11 ? 17.266 -41.125 -8.867 1 89.38 11 GLY B C 1
ATOM 1433 O O . GLY B 1 11 ? 17.891 -42.156 -8.648 1 89.38 11 GLY B O 1
ATOM 1434 N N . SER B 1 12 ? 16.953 -40.312 -7.934 1 89.94 12 SER B N 1
ATOM 1435 C CA . SER B 1 12 ? 17.281 -40.594 -6.543 1 89.94 12 SER B CA 1
ATOM 1436 C C . SER B 1 12 ? 16.469 -41.781 -5.996 1 89.94 12 SER B C 1
ATOM 1438 O O . SER B 1 12 ? 16.812 -42.344 -4.953 1 89.94 12 SER B O 1
ATOM 1440 N N . GLY B 1 13 ? 15.383 -42.125 -6.598 1 86.19 13 GLY B N 1
ATOM 1441 C CA . GLY B 1 13 ? 14.531 -43.219 -6.176 1 86.19 13 GLY B CA 1
ATOM 1442 C C . GLY B 1 13 ? 13.609 -42.844 -5.031 1 86.19 13 GLY B C 1
ATOM 1443 O O . GLY B 1 13 ? 12.898 -43.719 -4.508 1 86.19 13 GLY B O 1
ATOM 1444 N N . THR B 1 14 ? 13.633 -41.656 -4.68 1 85.12 14 THR B N 1
ATOM 1445 C CA . THR B 1 14 ? 1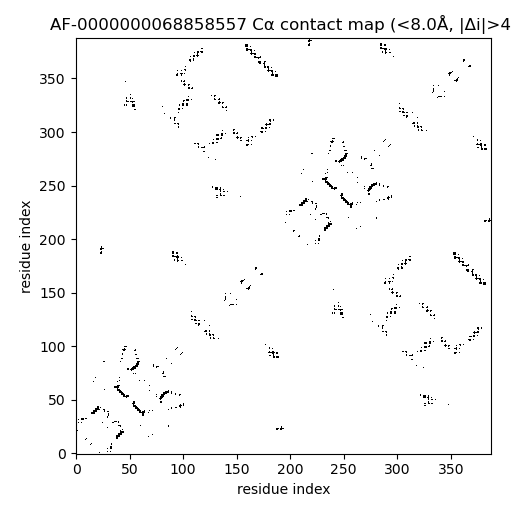2.734 -41.156 -3.633 1 85.12 14 THR B CA 1
ATOM 1446 C C . THR B 1 14 ? 11.469 -40.562 -4.242 1 85.12 14 THR B C 1
ATOM 1448 O O . THR B 1 14 ? 11.391 -40.375 -5.453 1 85.12 14 THR B O 1
ATOM 1451 N N . ASN B 1 15 ? 10.43 -40.469 -3.412 1 88.38 15 ASN B N 1
ATOM 1452 C CA . ASN B 1 15 ? 9.188 -39.844 -3.85 1 88.38 15 ASN B CA 1
ATOM 1453 C C . ASN B 1 15 ? 8.82 -38.656 -2.969 1 88.38 15 ASN B C 1
ATOM 1455 O O . ASN B 1 15 ? 7.77 -38.656 -2.324 1 88.38 15 ASN B O 1
ATOM 1459 N N . PRO B 1 16 ? 9.672 -37.656 -3.035 1 94.12 16 PRO B N 1
ATOM 1460 C CA . PRO B 1 16 ? 9.414 -36.5 -2.18 1 94.12 16 PRO B CA 1
ATOM 1461 C C . PRO B 1 16 ? 8.242 -35.656 -2.6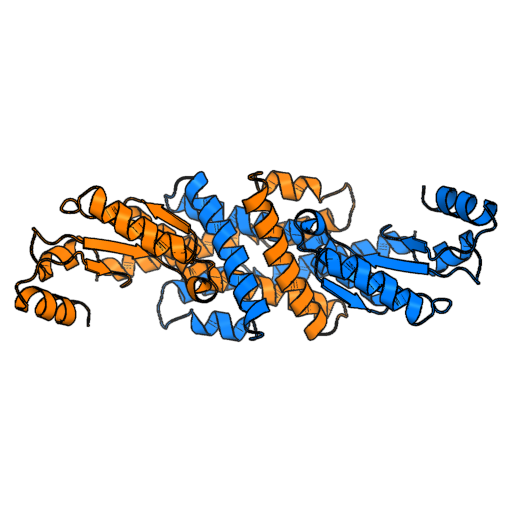72 1 94.12 16 PRO B C 1
ATOM 1463 O O . PRO B 1 16 ? 7.832 -35.781 -3.83 1 94.12 16 PRO B O 1
ATOM 1466 N N . LEU B 1 17 ? 7.609 -34.969 -1.722 1 97.06 17 LEU B N 1
ATOM 1467 C CA . LEU B 1 17 ? 6.719 -33.875 -2.123 1 97.06 17 LEU B CA 1
ATOM 1468 C C . LEU B 1 17 ? 7.492 -32.75 -2.834 1 97.06 17 LEU B C 1
ATOM 1470 O O . LEU B 1 17 ? 8.422 -32.188 -2.262 1 97.06 17 LEU B O 1
ATOM 1474 N N . VAL B 1 18 ? 7.18 -32.5 -4.105 1 97.19 18 VAL B N 1
ATOM 1475 C CA . VAL B 1 18 ? 7.887 -31.484 -4.902 1 97.19 18 VAL B CA 1
ATOM 1476 C C . VAL B 1 18 ? 7.09 -30.188 -4.93 1 97.19 18 VAL B C 1
ATOM 1478 O O . VAL B 1 18 ? 5.934 -30.172 -5.359 1 97.19 18 VAL B O 1
ATOM 1481 N N . VAL B 1 19 ? 7.668 -29.094 -4.426 1 97.69 19 VAL B N 1
ATOM 1482 C CA . VAL B 1 19 ? 7.074 -27.766 -4.438 1 97.69 19 VAL B CA 1
ATOM 1483 C C . VAL B 1 19 ? 7.785 -26.891 -5.465 1 97.69 19 VAL B C 1
ATOM 1485 O O . VAL B 1 19 ? 8.992 -26.656 -5.352 1 97.69 19 VAL B O 1
ATOM 1488 N N . SER B 1 20 ? 7.055 -26.469 -6.434 1 96.56 20 SER B N 1
ATOM 1489 C CA . SER B 1 20 ? 7.641 -25.688 -7.516 1 96.56 20 SER B CA 1
ATOM 1490 C C . SER B 1 20 ? 7.168 -24.25 -7.477 1 96.56 20 SER B C 1
ATOM 1492 O O . SER B 1 20 ? 5.969 -23.984 -7.391 1 96.56 20 SER B O 1
ATOM 1494 N N . ILE B 1 21 ? 8.086 -23.25 -7.586 1 94.5 21 ILE B N 1
ATOM 1495 C CA . ILE B 1 21 ? 7.762 -21.844 -7.695 1 94.5 21 ILE B CA 1
ATOM 1496 C C . ILE B 1 21 ? 8.172 -21.328 -9.07 1 94.5 21 ILE B C 1
ATOM 1498 O O . ILE B 1 21 ? 8.328 -20.109 -9.266 1 94.5 21 ILE B O 1
ATOM 1502 N N . ALA B 1 22 ? 8.477 -22.281 -9.977 1 87.56 22 ALA B N 1
ATOM 1503 C CA . ALA B 1 22 ? 8.93 -21.906 -11.312 1 87.56 22 ALA B CA 1
ATOM 1504 C C . ALA B 1 22 ? 7.777 -21.359 -12.156 1 87.56 22 ALA B C 1
ATOM 1506 O O . ALA B 1 22 ? 6.812 -22.078 -12.43 1 87.56 22 ALA B O 1
ATOM 1507 N N . ALA B 1 23 ? 7.953 -20.109 -12.586 1 79.5 23 ALA B N 1
ATOM 1508 C CA . ALA B 1 23 ? 6.934 -19.484 -13.438 1 79.5 23 ALA B CA 1
ATOM 1509 C C . ALA B 1 23 ? 6.844 -20.188 -14.789 1 79.5 23 ALA B C 1
ATOM 1511 O O . ALA B 1 23 ? 7.867 -20.531 -15.383 1 79.5 23 ALA B O 1
ATOM 1512 N N . GLY B 1 24 ? 5.629 -20.469 -15.203 1 82.31 24 GLY B N 1
ATOM 1513 C CA . GLY B 1 24 ? 5.41 -21.016 -16.531 1 82.31 24 GLY B CA 1
ATOM 1514 C C . GLY B 1 24 ? 5.512 -22.531 -16.578 1 82.31 24 GLY B C 1
ATOM 1515 O O . GLY B 1 24 ? 5.297 -23.125 -17.625 1 82.31 24 GLY B O 1
ATOM 1516 N N . VAL B 1 25 ? 5.949 -23.203 -15.555 1 91.56 25 VAL B N 1
ATOM 1517 C CA . VAL B 1 25 ? 6.035 -24.656 -15.523 1 91.56 25 VAL B CA 1
ATOM 1518 C C . VAL B 1 25 ? 4.777 -25.234 -14.883 1 91.56 25 VAL B C 1
ATOM 1520 O O . VAL B 1 25 ? 4.547 -25.062 -13.688 1 91.56 25 VAL B O 1
ATOM 1523 N N . THR B 1 26 ? 4.043 -25.953 -15.633 1 94.38 26 THR B N 1
ATOM 1524 C CA . THR B 1 26 ? 2.738 -26.438 -15.195 1 94.38 26 THR B CA 1
ATOM 1525 C C . THR B 1 26 ? 2.875 -27.734 -14.422 1 94.38 26 THR B C 1
ATOM 1527 O O . THR B 1 26 ? 3.938 -28.375 -14.438 1 94.38 26 THR B O 1
ATOM 1530 N N . ILE B 1 27 ? 1.838 -28.078 -13.758 1 95.94 27 ILE B N 1
ATOM 1531 C CA . ILE B 1 27 ? 1.77 -29.375 -13.07 1 95.94 27 ILE B CA 1
ATOM 1532 C C . ILE B 1 27 ? 1.935 -30.5 -14.086 1 95.94 27 ILE B C 1
ATOM 1534 O O . ILE B 1 27 ? 2.658 -31.469 -13.836 1 95.94 27 ILE B O 1
ATOM 1538 N N . GLU B 1 28 ? 1.274 -30.328 -15.203 1 95.06 28 GLU B N 1
ATOM 1539 C CA . GLU B 1 28 ? 1.368 -31.344 -16.266 1 95.06 28 GLU B CA 1
ATOM 1540 C C . GLU B 1 28 ? 2.818 -31.562 -16.672 1 95.06 28 GLU B C 1
ATOM 1542 O O . GLU B 1 28 ? 3.256 -32.719 -16.828 1 95.06 28 GLU B O 1
ATOM 1547 N N . SER B 1 29 ? 3.551 -30.5 -16.875 1 94.31 29 SER B N 1
ATOM 1548 C CA . SER B 1 29 ? 4.961 -30.594 -17.234 1 94.31 29 SER B CA 1
ATOM 1549 C C . SER B 1 29 ? 5.762 -31.312 -16.156 1 94.31 29 SER B C 1
ATOM 1551 O O . SER B 1 29 ? 6.582 -32.188 -16.453 1 94.31 29 SER B O 1
ATOM 1553 N N . LEU B 1 30 ? 5.543 -30.922 -14.93 1 95.31 30 LEU B N 1
ATOM 1554 C CA . LEU B 1 30 ? 6.258 -31.531 -13.805 1 95.31 30 LEU B CA 1
ATOM 1555 C C . LEU B 1 30 ? 5.945 -33 -13.695 1 95.31 30 LEU B C 1
ATOM 1557 O O . LEU B 1 30 ? 6.848 -33.844 -13.5 1 95.31 30 LEU B O 1
ATOM 1561 N N . GLU B 1 31 ? 4.652 -33.344 -13.867 1 94.94 31 GLU B N 1
ATOM 1562 C CA . GLU B 1 31 ? 4.25 -34.75 -13.859 1 94.94 31 GLU B CA 1
ATOM 1563 C C . GLU B 1 31 ? 4.926 -35.531 -14.984 1 94.94 31 GLU B C 1
ATOM 1565 O O . GLU B 1 31 ? 5.281 -36.688 -14.812 1 94.94 31 GLU B O 1
ATOM 1570 N N . GLY B 1 32 ? 5.016 -34.906 -16.078 1 94.62 32 GLY B N 1
ATOM 1571 C CA . GLY B 1 32 ? 5.688 -35.531 -17.219 1 94.62 32 GLY B CA 1
ATOM 1572 C C . GLY B 1 32 ? 7.137 -35.875 -16.938 1 94.62 32 GLY B C 1
ATOM 1573 O O . GLY B 1 32 ? 7.633 -36.906 -17.375 1 94.62 32 GLY B O 1
ATOM 1574 N N . TRP B 1 33 ? 7.84 -35 -16.219 1 94.5 33 TRP B N 1
ATOM 1575 C CA . TRP B 1 33 ? 9.266 -35.156 -15.945 1 94.5 33 TRP B CA 1
ATOM 1576 C C . TRP B 1 33 ? 9.484 -36.094 -14.742 1 94.5 33 TRP B C 1
ATOM 1578 O O . TRP B 1 33 ? 10.469 -36.812 -14.688 1 94.5 33 TRP B O 1
ATOM 1588 N N . LEU B 1 34 ? 8.57 -36.125 -13.781 1 95.19 34 LEU B N 1
ATOM 1589 C CA . LEU B 1 34 ? 8.766 -36.812 -12.508 1 95.19 34 LEU B CA 1
ATOM 1590 C C . LEU B 1 34 ? 8.031 -38.156 -12.492 1 95.19 34 LEU B C 1
ATOM 1592 O O . LEU B 1 34 ? 8.352 -39.031 -11.695 1 95.19 34 LEU B O 1
ATOM 1596 N N . GLY B 1 35 ? 7.008 -38.219 -13.359 1 92.62 35 GLY B N 1
ATOM 1597 C CA . GLY B 1 35 ? 6.125 -39.375 -13.352 1 92.62 35 GLY B CA 1
ATOM 1598 C C . GLY B 1 35 ? 4.746 -39.062 -12.797 1 92.62 35 GLY B C 1
ATOM 1599 O O . GLY B 1 35 ? 4.578 -38.125 -12 1 92.62 35 GLY B O 1
ATOM 1600 N N . SER B 1 36 ? 3.793 -39.812 -13.086 1 88.31 36 SER B N 1
ATOM 1601 C CA . SER B 1 36 ? 2.389 -39.562 -12.789 1 88.31 36 SER B CA 1
ATOM 1602 C C . SER B 1 36 ? 2.094 -39.719 -11.305 1 88.31 36 SER B C 1
ATOM 1604 O O . SER B 1 36 ? 1.1 -39.219 -10.797 1 88.31 36 SER B O 1
ATOM 1606 N N . SER B 1 37 ? 2.91 -40.438 -10.633 1 92.12 37 SER B N 1
ATOM 1607 C CA . SER B 1 37 ? 2.662 -40.688 -9.211 1 92.12 37 SER B CA 1
ATOM 1608 C C . SER B 1 37 ? 3.334 -39.625 -8.344 1 92.12 37 SER B C 1
ATOM 1610 O O . SER B 1 37 ? 3.201 -39.656 -7.117 1 92.12 37 SER B O 1
ATOM 1612 N N . ALA B 1 38 ? 4.02 -38.75 -8.984 1 95.5 38 ALA B N 1
ATOM 1613 C CA . ALA B 1 38 ? 4.746 -37.719 -8.234 1 95.5 38 ALA B CA 1
ATOM 1614 C C . ALA B 1 38 ? 3.787 -36.75 -7.539 1 95.5 38 ALA B C 1
ATOM 1616 O O . ALA B 1 38 ? 2.779 -36.344 -8.117 1 95.5 38 ALA B O 1
ATOM 1617 N N . ARG B 1 39 ? 3.984 -36.469 -6.254 1 97.38 39 ARG B N 1
ATOM 1618 C CA . ARG B 1 39 ? 3.26 -35.438 -5.504 1 97.38 39 ARG B CA 1
ATOM 1619 C C . ARG B 1 39 ? 3.852 -34.062 -5.746 1 97.38 39 ARG B C 1
ATOM 1621 O O . ARG B 1 39 ? 4.973 -33.781 -5.32 1 97.38 39 ARG B O 1
ATOM 1628 N N . VAL B 1 40 ? 3.045 -33.188 -6.465 1 97.56 40 VAL B N 1
ATOM 1629 C CA . VAL B 1 40 ? 3.561 -31.906 -6.891 1 97.56 40 VAL B CA 1
ATOM 1630 C C . VAL B 1 40 ? 2.613 -30.797 -6.441 1 97.56 40 VAL B C 1
ATOM 1632 O O . VAL B 1 40 ? 1.393 -30.922 -6.566 1 97.56 40 VAL B O 1
ATOM 1635 N N . VAL B 1 41 ? 3.156 -29.734 -5.867 1 98.19 41 VAL B N 1
ATOM 1636 C CA . VAL B 1 41 ? 2.43 -28.516 -5.543 1 98.19 41 VAL B CA 1
ATOM 1637 C C . VAL B 1 41 ? 3.074 -27.328 -6.254 1 98.19 41 VAL B C 1
ATOM 1639 O O . VAL B 1 41 ? 4.266 -27.062 -6.086 1 98.19 41 VAL B O 1
ATOM 1642 N N . ARG B 1 42 ? 2.314 -26.641 -7.07 1 97.88 42 ARG B N 1
ATOM 1643 C CA . ARG B 1 42 ? 2.771 -25.391 -7.66 1 97.88 42 ARG B CA 1
ATOM 1644 C C . ARG B 1 42 ? 2.424 -24.203 -6.766 1 97.88 42 ARG B C 1
ATOM 1646 O O . ARG B 1 42 ? 1.314 -24.125 -6.234 1 97.88 42 ARG B O 1
ATOM 1653 N N . VAL B 1 43 ? 3.373 -23.328 -6.582 1 98 43 VAL B N 1
ATOM 1654 C CA . VAL B 1 43 ? 3.197 -22.141 -5.734 1 98 43 VAL B CA 1
ATOM 1655 C C . VAL B 1 43 ? 3.541 -20.891 -6.52 1 98 43 VAL B C 1
ATOM 1657 O O . VAL B 1 43 ? 4.527 -20.859 -7.262 1 98 43 VAL B O 1
ATOM 1660 N N . MET B 1 44 ? 2.676 -19.953 -6.434 1 97.94 44 MET B N 1
ATOM 1661 C CA . MET B 1 44 ? 3.023 -18.609 -6.879 1 97.94 44 MET B CA 1
ATOM 1662 C C . MET B 1 44 ? 3.26 -17.688 -5.688 1 97.94 44 MET B C 1
ATOM 1664 O O . MET B 1 44 ? 2.311 -17.141 -5.121 1 97.94 44 MET B O 1
ATOM 1668 N N . PRO B 1 45 ? 4.492 -17.469 -5.355 1 97.62 45 PRO B N 1
ATOM 1669 C CA . PRO B 1 45 ? 4.832 -16.531 -4.273 1 97.62 45 PRO B CA 1
ATOM 1670 C C . PRO B 1 45 ? 5.109 -15.117 -4.773 1 97.62 45 PRO B C 1
ATOM 1672 O O . PRO B 1 45 ? 4.871 -14.82 -5.945 1 97.62 45 PRO B O 1
ATOM 1675 N N . ASN B 1 46 ? 5.449 -14.219 -3.828 1 97.25 46 ASN B N 1
ATOM 1676 C CA . ASN B 1 46 ? 5.93 -12.898 -4.207 1 97.25 46 ASN B CA 1
ATOM 1677 C C . ASN B 1 46 ? 7.059 -12.422 -3.295 1 97.25 46 ASN B C 1
ATOM 1679 O O . ASN B 1 46 ? 7.336 -13.047 -2.27 1 97.25 46 ASN B O 1
ATOM 1683 N N . THR B 1 47 ? 7.75 -11.445 -3.645 1 96.69 47 THR B N 1
ATOM 1684 C CA . THR B 1 47 ? 9.016 -11.031 -3.045 1 96.69 47 THR B CA 1
ATOM 1685 C C . THR B 1 47 ? 8.805 -10.539 -1.616 1 96.69 47 THR B C 1
ATOM 1687 O O . THR B 1 47 ? 9.695 -10.648 -0.777 1 96.69 47 THR B O 1
ATOM 1690 N N . PRO B 1 48 ? 7.719 -10.094 -1.194 1 98.25 48 PRO B N 1
ATOM 1691 C CA . PRO B 1 48 ? 7.547 -9.648 0.19 1 98.25 48 PRO B CA 1
ATOM 1692 C C . PRO B 1 48 ? 7.695 -10.781 1.198 1 98.25 48 PRO B C 1
ATOM 1694 O O . PRO B 1 48 ? 7.738 -10.539 2.406 1 98.25 48 PRO B O 1
ATOM 1697 N N . CYS B 1 49 ? 7.809 -12.008 0.712 1 96.69 49 CYS B N 1
ATOM 1698 C CA . CYS B 1 49 ? 8.164 -13.109 1.604 1 96.69 49 CYS B CA 1
ATOM 1699 C C . CYS B 1 49 ? 9.477 -12.82 2.322 1 96.69 49 CYS B C 1
ATOM 1701 O O . CYS B 1 49 ? 9.695 -13.289 3.441 1 96.69 49 CYS B O 1
ATOM 1703 N N . LEU B 1 50 ? 10.273 -11.984 1.737 1 95.5 50 LEU B N 1
ATOM 1704 C CA . LEU B 1 50 ? 11.586 -11.648 2.279 1 95.5 50 LEU B CA 1
ATOM 1705 C C . LEU B 1 50 ? 11.445 -10.867 3.586 1 95.5 50 LEU B C 1
ATOM 1707 O O . LEU B 1 50 ? 12.406 -10.766 4.352 1 95.5 50 LEU B O 1
ATOM 1711 N N . VAL B 1 51 ? 10.266 -10.289 3.832 1 96.75 51 VAL B N 1
ATOM 1712 C CA . VAL B 1 51 ? 10.047 -9.516 5.051 1 96.75 51 VAL B CA 1
ATOM 1713 C C . VAL B 1 51 ? 8.875 -10.102 5.832 1 96.75 51 VAL B C 1
ATOM 1715 O O . VAL B 1 51 ? 8.211 -9.398 6.598 1 96.75 51 VAL B O 1
ATOM 1718 N N . GLY B 1 52 ? 8.578 -11.312 5.527 1 97.31 52 GLY B N 1
ATOM 1719 C CA . GLY B 1 52 ? 7.551 -12.016 6.277 1 97.31 52 GLY B CA 1
ATOM 1720 C C . GLY B 1 52 ? 6.145 -11.625 5.859 1 97.31 52 GLY B C 1
ATOM 1721 O O . GLY B 1 52 ? 5.191 -11.812 6.625 1 97.31 52 GLY B O 1
ATOM 1722 N N . GLU B 1 53 ? 5.992 -11.039 4.648 1 98.31 53 GLU B N 1
ATOM 1723 C CA . GLU B 1 53 ? 4.699 -10.57 4.16 1 98.31 53 GLU B CA 1
ATOM 1724 C C . GLU B 1 53 ? 4.309 -11.266 2.863 1 98.31 53 GLU B C 1
ATOM 1726 O O . GLU B 1 53 ? 3.838 -10.625 1.922 1 98.31 53 GLU B O 1
ATOM 1731 N N . LEU B 1 54 ? 4.465 -12.531 2.84 1 98.31 54 LEU B N 1
ATOM 1732 C CA . LEU B 1 54 ? 4.156 -13.336 1.663 1 98.31 54 LEU B CA 1
ATOM 1733 C C . LEU B 1 54 ? 2.678 -13.234 1.306 1 98.31 54 LEU B C 1
ATOM 1735 O O . LEU B 1 54 ? 1.817 -13.273 2.188 1 98.31 54 LEU B O 1
ATOM 1739 N N . ALA B 1 55 ? 2.371 -12.969 0.085 1 98.62 55 ALA B N 1
ATOM 1740 C CA . ALA B 1 55 ? 1.076 -13.18 -0.557 1 98.62 55 ALA B CA 1
ATOM 1741 C C . ALA B 1 55 ? 1.174 -14.211 -1.676 1 98.62 55 ALA B C 1
ATOM 1743 O O . ALA B 1 55 ? 1.633 -13.898 -2.777 1 98.62 55 ALA B O 1
ATOM 1744 N N . ALA B 1 56 ? 0.691 -15.414 -1.379 1 98.31 56 ALA B N 1
ATOM 1745 C CA . ALA B 1 56 ? 0.929 -16.516 -2.305 1 98.31 56 ALA B CA 1
ATOM 1746 C C . ALA B 1 56 ? -0.347 -17.328 -2.539 1 98.31 56 ALA B C 1
ATOM 1748 O O . ALA B 1 56 ? -1.327 -17.172 -1.807 1 98.31 56 ALA B O 1
ATOM 1749 N N . ALA B 1 57 ? -0.345 -18.062 -3.555 1 98.56 57 ALA B N 1
ATOM 1750 C CA . ALA B 1 57 ? -1.32 -19.109 -3.807 1 98.56 57 ALA B CA 1
ATOM 1751 C C . ALA B 1 57 ? -0.63 -20.406 -4.242 1 98.56 57 ALA B C 1
ATOM 1753 O O . ALA B 1 57 ? 0.511 -20.375 -4.707 1 98.56 57 ALA B O 1
ATOM 1754 N N . TYR B 1 58 ? -1.305 -21.547 -3.982 1 98.56 58 TYR B N 1
ATOM 1755 C CA . TYR B 1 58 ? -0.715 -22.828 -4.348 1 98.56 58 TYR B CA 1
ATOM 1756 C C . TYR B 1 58 ? -1.782 -23.797 -4.844 1 98.56 58 TYR B C 1
ATOM 1758 O O . TYR B 1 58 ? -2.955 -23.672 -4.48 1 98.56 58 TYR B O 1
ATOM 1766 N N . ALA B 1 59 ? -1.354 -24.688 -5.68 1 98.44 59 ALA B N 1
ATOM 1767 C CA . ALA B 1 59 ? -2.225 -25.688 -6.293 1 98.44 59 ALA B CA 1
ATOM 1768 C C . ALA B 1 59 ? -1.575 -27.062 -6.266 1 98.44 59 ALA B C 1
ATOM 1770 O O . ALA B 1 59 ? -0.611 -27.312 -6.992 1 98.44 59 ALA B O 1
ATOM 1771 N N . PRO B 1 60 ? -2.066 -27.969 -5.453 1 98.38 60 PRO B N 1
ATOM 1772 C CA . PRO B 1 60 ? -1.585 -29.344 -5.473 1 98.38 60 PRO B CA 1
ATOM 1773 C C . PRO B 1 60 ? -2.172 -30.156 -6.625 1 98.38 60 PRO B C 1
ATOM 1775 O O . PRO B 1 60 ? -3.297 -29.906 -7.059 1 98.38 60 PRO B O 1
ATOM 1778 N N . ASN B 1 61 ? -1.337 -31.078 -7.137 1 97.62 61 ASN B N 1
ATOM 1779 C CA . ASN B 1 61 ? -1.908 -31.984 -8.125 1 97.62 61 ASN B CA 1
ATOM 1780 C C . ASN B 1 61 ? -2.742 -33.094 -7.457 1 97.62 61 ASN B C 1
ATOM 1782 O O . ASN B 1 61 ? -2.932 -33.062 -6.238 1 97.62 61 ASN B O 1
ATOM 1786 N N . ALA B 1 62 ? -3.254 -33.969 -8.273 1 96.44 62 ALA B N 1
ATOM 1787 C CA . ALA B 1 62 ? -4.195 -34.969 -7.812 1 96.44 62 ALA B CA 1
ATOM 1788 C C . ALA B 1 62 ? -3.5 -36 -6.934 1 96.44 62 ALA B C 1
ATOM 1790 O O . ALA B 1 62 ? -4.137 -36.656 -6.094 1 96.44 62 ALA B O 1
ATOM 1791 N N . ALA B 1 63 ? -2.215 -36.219 -7.094 1 96.88 63 ALA B N 1
ATOM 1792 C CA . ALA B 1 63 ? -1.466 -37.219 -6.359 1 96.88 63 ALA B CA 1
ATOM 1793 C C . ALA B 1 63 ? -1.207 -36.781 -4.922 1 96.88 63 ALA B C 1
ATOM 1795 O O . ALA B 1 63 ? -0.833 -37.594 -4.07 1 96.88 63 ALA B O 1
ATOM 1796 N N . CYS B 1 64 ? -1.388 -35.531 -4.621 1 97.69 64 CYS B N 1
ATOM 1797 C CA . CYS B 1 64 ? -1.142 -35 -3.285 1 97.69 64 CYS B CA 1
ATOM 1798 C C . CYS B 1 64 ? -2.256 -35.406 -2.324 1 97.69 64 CYS B C 1
ATOM 1800 O O . CYS B 1 64 ? -3.432 -35.406 -2.695 1 97.69 64 CYS B O 1
ATOM 1802 N N . SER B 1 65 ? -1.856 -35.75 -1.157 1 97.19 65 SER B N 1
ATOM 1803 C CA . SER B 1 65 ? -2.818 -35.969 -0.081 1 97.19 65 SER B CA 1
ATOM 1804 C C . SER B 1 65 ? -3.186 -34.656 0.606 1 97.19 65 SER B C 1
ATOM 1806 O O . SER B 1 65 ? -2.576 -33.625 0.34 1 97.19 65 SER B O 1
ATOM 1808 N N . ALA B 1 66 ? -4.207 -34.75 1.465 1 97.38 66 ALA B N 1
ATOM 1809 C CA . ALA B 1 66 ? -4.562 -33.594 2.281 1 97.38 66 ALA B CA 1
ATOM 1810 C C . ALA B 1 66 ? -3.4 -33.188 3.176 1 97.38 66 ALA B C 1
ATOM 1812 O O . ALA B 1 66 ? -3.209 -32 3.441 1 97.38 66 ALA B O 1
ATOM 1813 N N . ALA B 1 67 ? -2.707 -34.188 3.598 1 97.75 67 ALA B N 1
ATOM 1814 C CA . ALA B 1 67 ? -1.551 -33.906 4.449 1 97.75 67 ALA B CA 1
ATOM 1815 C C . ALA B 1 67 ? -0.466 -33.156 3.68 1 97.75 67 ALA B C 1
ATOM 1817 O O . ALA B 1 67 ? 0.227 -32.312 4.238 1 97.75 67 ALA B O 1
ATOM 1818 N N . ASP B 1 68 ? -0.292 -33.469 2.424 1 97.75 68 ASP B N 1
ATOM 1819 C CA . ASP B 1 68 ? 0.667 -32.781 1.575 1 97.75 68 ASP B CA 1
ATOM 1820 C C . ASP B 1 68 ? 0.311 -31.297 1.447 1 97.75 68 ASP B C 1
ATOM 1822 O O . ASP B 1 68 ? 1.161 -30.438 1.651 1 97.75 68 ASP B O 1
ATOM 1826 N N . ALA B 1 69 ? -0.934 -31.094 1.152 1 97.56 69 ALA B N 1
ATOM 1827 C CA . ALA B 1 69 ? -1.416 -29.719 0.999 1 97.56 69 ALA B CA 1
ATOM 1828 C C . ALA B 1 69 ? -1.271 -28.938 2.301 1 97.56 69 ALA B C 1
ATOM 1830 O O . ALA B 1 69 ? -0.895 -27.766 2.289 1 97.56 69 ALA B O 1
ATOM 1831 N N . ALA B 1 70 ? -1.545 -29.547 3.379 1 97.75 70 ALA B N 1
ATOM 1832 C CA . ALA B 1 70 ? -1.438 -28.922 4.691 1 97.75 70 ALA B CA 1
ATOM 1833 C C . ALA B 1 70 ? 0.011 -28.547 5.008 1 97.75 70 ALA B C 1
ATOM 1835 O O . ALA B 1 70 ? 0.278 -27.516 5.625 1 97.75 70 ALA B O 1
ATOM 1836 N N . THR B 1 71 ? 0.851 -29.438 4.656 1 97.88 71 THR B N 1
ATOM 1837 C CA . THR B 1 71 ? 2.271 -29.188 4.871 1 97.88 71 THR B CA 1
ATOM 1838 C C . THR B 1 71 ? 2.717 -27.938 4.121 1 97.88 71 THR B C 1
ATOM 1840 O O . THR B 1 71 ? 3.398 -27.078 4.684 1 97.88 71 THR B O 1
ATOM 1843 N N . VAL B 1 72 ? 2.318 -27.812 2.879 1 98.06 72 VAL B N 1
ATOM 1844 C CA . VAL B 1 72 ? 2.688 -26.656 2.059 1 98.06 72 VAL B CA 1
ATOM 1845 C C . VAL B 1 72 ? 2.031 -25.406 2.613 1 98.06 72 VAL B C 1
ATOM 1847 O O . VAL B 1 72 ? 2.674 -24.359 2.713 1 98.06 72 VAL B O 1
ATOM 1850 N N . SER B 1 73 ? 0.804 -25.5 2.986 1 97.75 73 SER B N 1
ATOM 1851 C CA . SER B 1 73 ? 0.088 -24.375 3.596 1 97.75 73 SER B CA 1
ATOM 1852 C C . SER B 1 73 ? 0.807 -23.875 4.844 1 97.75 73 SER B C 1
ATOM 1854 O O . SER B 1 73 ? 0.964 -22.672 5.031 1 97.75 73 SER B O 1
ATOM 1856 N N . SER B 1 74 ? 1.217 -24.781 5.641 1 97.81 74 SER B N 1
ATOM 1857 C CA . SER B 1 74 ? 1.908 -24.438 6.879 1 97.81 74 SER B CA 1
ATOM 1858 C C . SER B 1 74 ? 3.246 -23.75 6.594 1 97.81 74 SER B C 1
ATOM 1860 O O . SER B 1 74 ? 3.604 -22.781 7.246 1 97.81 74 SER B O 1
ATOM 1862 N N . LEU B 1 75 ? 3.994 -24.312 5.656 1 97.25 75 LEU B N 1
ATOM 1863 C CA . LEU B 1 75 ? 5.289 -23.75 5.285 1 97.25 75 LEU B CA 1
ATOM 1864 C C . LEU B 1 75 ? 5.133 -22.328 4.773 1 97.25 75 LEU B C 1
ATOM 1866 O O . LEU B 1 75 ? 5.859 -21.422 5.203 1 97.25 75 LEU B O 1
ATOM 1870 N N . LEU B 1 76 ? 4.164 -22.109 3.875 1 97.25 76 LEU B N 1
ATOM 1871 C CA . LEU B 1 76 ? 3.941 -20.797 3.295 1 97.25 76 LEU B CA 1
ATOM 1872 C C . LEU B 1 76 ? 3.35 -19.844 4.328 1 97.25 76 LEU B C 1
ATOM 1874 O O . LEU B 1 76 ? 3.65 -18.641 4.316 1 97.25 76 LEU B O 1
ATOM 1878 N N . GLY B 1 77 ? 2.539 -20.391 5.203 1 96.38 77 GLY B N 1
ATOM 1879 C CA . GLY B 1 77 ? 1.919 -19.609 6.258 1 96.38 77 GLY B CA 1
ATOM 1880 C C . GLY B 1 77 ? 2.924 -19 7.211 1 96.38 77 GLY B C 1
ATOM 1881 O O . GLY B 1 77 ? 2.646 -17.969 7.84 1 96.38 77 GLY B O 1
ATOM 1882 N N . ALA B 1 78 ? 4.102 -19.656 7.355 1 96.44 78 ALA B N 1
ATOM 1883 C CA . ALA B 1 78 ? 5.164 -19.125 8.211 1 96.44 78 ALA B CA 1
ATOM 1884 C C . ALA B 1 78 ? 5.758 -17.844 7.625 1 96.44 78 ALA B C 1
ATOM 1886 O O . ALA B 1 78 ? 6.383 -17.062 8.344 1 96.44 78 ALA B O 1
ATOM 1887 N N . LEU B 1 79 ? 5.52 -17.547 6.383 1 96.75 79 LEU B N 1
ATOM 1888 C CA . LEU B 1 79 ? 6.109 -16.406 5.688 1 96.75 79 LEU B CA 1
ATOM 1889 C C . LEU B 1 79 ? 5.047 -15.375 5.344 1 96.75 79 LEU B C 1
ATOM 1891 O O . LEU B 1 79 ? 5.359 -14.32 4.793 1 96.75 79 LEU B O 1
ATOM 1895 N N . GLY B 1 80 ? 3.828 -15.648 5.594 1 97.19 80 GLY B N 1
ATOM 1896 C CA . GLY B 1 80 ? 2.699 -14.797 5.27 1 97.19 80 GLY B CA 1
ATOM 1897 C C . GLY B 1 80 ? 1.406 -15.562 5.066 1 97.19 80 GLY B C 1
ATOM 1898 O O . GLY B 1 80 ? 1.027 -16.375 5.906 1 97.19 80 GLY B O 1
ATOM 1899 N N . THR B 1 81 ? 0.722 -15.188 3.949 1 97.25 81 THR B N 1
ATOM 1900 C CA . THR B 1 81 ? -0.564 -15.812 3.66 1 97.25 81 THR B CA 1
ATOM 1901 C C . THR B 1 81 ? -0.514 -16.562 2.336 1 97.25 81 THR B C 1
ATOM 1903 O O . THR B 1 81 ? 0.096 -16.094 1.371 1 97.25 81 THR B O 1
ATOM 1906 N N . ALA B 1 82 ? -1.163 -17.719 2.35 1 97.81 82 ALA B N 1
ATOM 1907 C CA . ALA B 1 82 ? -1.246 -18.5 1.125 1 97.81 82 ALA B CA 1
ATOM 1908 C C . ALA B 1 82 ? -2.639 -19.109 0.955 1 97.81 82 ALA B C 1
ATOM 1910 O O . ALA B 1 82 ? -3.246 -19.562 1.925 1 97.81 82 ALA B O 1
ATOM 1911 N N . PHE B 1 83 ? -3.102 -19.062 -0.258 1 98.5 83 PHE B N 1
ATOM 1912 C CA . PHE B 1 83 ? -4.426 -19.594 -0.562 1 98.5 83 PHE B CA 1
ATOM 1913 C C . PHE B 1 83 ? -4.328 -20.812 -1.478 1 98.5 83 PHE B C 1
ATOM 1915 O O . PHE B 1 83 ? -3.533 -20.828 -2.42 1 98.5 83 PHE B O 1
ATOM 1922 N N . LYS B 1 84 ? -5.102 -21.844 -1.162 1 98.38 84 LYS B N 1
ATOM 1923 C CA . LYS B 1 84 ? -5.25 -22.953 -2.098 1 98.38 84 LYS B CA 1
ATOM 1924 C C . LYS B 1 84 ? -6.176 -22.578 -3.254 1 98.38 84 LYS B C 1
ATOM 1926 O O . LYS B 1 84 ? -7.297 -22.109 -3.031 1 98.38 84 LYS B O 1
ATOM 1931 N N . VAL B 1 85 ? -5.668 -22.75 -4.465 1 98.38 85 VAL B N 1
ATOM 1932 C CA . VAL B 1 85 ? -6.457 -22.422 -5.648 1 98.38 85 VAL B CA 1
ATOM 1933 C C . VAL B 1 85 ? -6.312 -23.531 -6.684 1 98.38 85 VAL B C 1
ATOM 1935 O O . VAL B 1 85 ? -5.566 -24.5 -6.477 1 98.38 85 VAL B O 1
ATOM 1938 N N . LYS B 1 86 ? -7.145 -23.406 -7.762 1 97.62 86 LYS B N 1
ATOM 1939 C CA . LYS B 1 86 ? -6.906 -24.234 -8.938 1 97.62 86 LYS B CA 1
ATOM 1940 C C . LYS B 1 86 ? -5.668 -23.781 -9.695 1 97.62 86 LYS B C 1
ATOM 1942 O O . LYS B 1 86 ? -5.348 -22.594 -9.711 1 97.62 86 LYS B O 1
ATOM 1947 N N . GLU B 1 87 ? -4.973 -24.734 -10.32 1 97.38 87 GLU B N 1
ATOM 1948 C CA . GLU B 1 87 ? -3.773 -24.375 -11.07 1 97.38 87 GLU B CA 1
ATOM 1949 C C . GLU B 1 87 ? -4.074 -23.281 -12.094 1 97.38 87 GLU B C 1
ATOM 1951 O O . GLU B 1 87 ? -3.238 -22.406 -12.336 1 97.38 87 GLU B O 1
ATOM 1956 N N . ALA B 1 88 ? -5.273 -23.328 -12.734 1 95.75 88 ALA B N 1
ATOM 1957 C CA . ALA B 1 88 ? -5.664 -22.375 -13.773 1 95.75 88 ALA B CA 1
ATOM 1958 C C . ALA B 1 88 ? -5.715 -20.953 -13.227 1 95.75 88 ALA B C 1
ATOM 1960 O O . ALA B 1 88 ? -5.641 -19.984 -13.992 1 95.75 88 ALA B O 1
ATOM 1961 N N . ASP B 1 89 ? -5.84 -20.797 -11.914 1 97.94 89 ASP B N 1
ATOM 1962 C CA . ASP B 1 89 ? -5.953 -19.484 -11.289 1 97.94 89 ASP B CA 1
ATOM 1963 C C . ASP B 1 89 ? -4.574 -18.875 -11.016 1 97.94 89 ASP B C 1
ATOM 1965 O O . ASP B 1 89 ? -4.461 -17.688 -10.711 1 97.94 89 ASP B O 1
ATOM 1969 N N . LEU B 1 90 ? -3.514 -19.672 -11.188 1 98.06 90 LEU B N 1
ATOM 1970 C CA . LEU B 1 90 ? -2.188 -19.219 -10.781 1 98.06 90 LEU B CA 1
ATOM 1971 C C . LEU B 1 90 ? -1.667 -18.141 -11.719 1 98.06 90 LEU B C 1
ATOM 1973 O O . LEU B 1 90 ? -0.845 -17.312 -11.32 1 98.06 90 LEU B O 1
ATOM 1977 N N . ASP B 1 91 ? -2.184 -18.109 -12.945 1 97.81 91 ASP B N 1
ATOM 1978 C CA . ASP B 1 91 ? -1.802 -17.016 -13.836 1 97.81 91 ASP B CA 1
ATOM 1979 C C . ASP B 1 91 ? -2.357 -15.688 -13.336 1 97.81 91 ASP B C 1
ATOM 1981 O O . ASP B 1 91 ? -1.665 -14.672 -13.375 1 97.81 91 ASP B O 1
ATOM 1985 N N . ALA B 1 92 ? -3.607 -15.719 -12.922 1 98.56 92 ALA B N 1
ATOM 1986 C CA . ALA B 1 92 ? -4.211 -14.523 -12.352 1 98.56 92 ALA B CA 1
ATOM 1987 C C . ALA B 1 92 ? -3.486 -14.086 -11.078 1 98.56 92 ALA B C 1
ATOM 1989 O O . ALA B 1 92 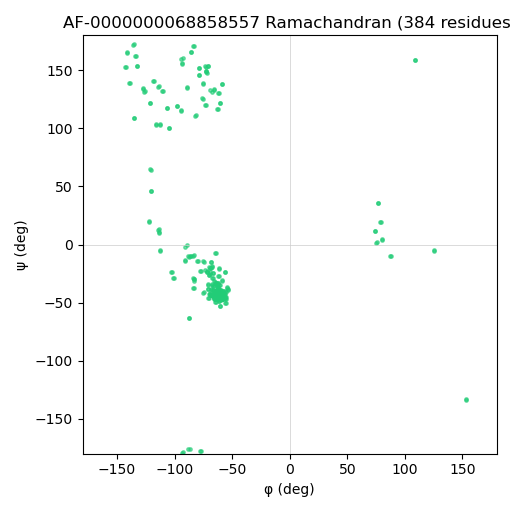? -3.285 -12.898 -10.844 1 98.56 92 ALA B O 1
ATOM 1990 N N . VAL B 1 93 ? -3.029 -15.039 -10.258 1 98.69 93 VAL B N 1
ATOM 1991 C CA . VAL B 1 93 ? -2.264 -14.75 -9.047 1 98.69 93 VAL B CA 1
ATOM 1992 C C . VAL B 1 93 ? -0.934 -14.102 -9.422 1 98.69 93 VAL B C 1
ATOM 1994 O O . VAL B 1 93 ? -0.5 -13.148 -8.781 1 98.69 93 VAL B O 1
ATOM 1997 N N . THR B 1 94 ? -0.324 -14.625 -10.445 1 97.94 94 THR B N 1
ATOM 1998 C CA . THR B 1 94 ? 0.929 -14.062 -10.93 1 97.94 94 THR B CA 1
ATOM 1999 C C . THR B 1 94 ? 0.746 -12.594 -11.312 1 97.94 94 THR B C 1
ATOM 2001 O O . THR B 1 94 ? 1.561 -11.742 -10.945 1 97.94 94 THR B O 1
ATOM 2004 N N . GLY B 1 95 ? -0.307 -12.305 -12 1 98.44 95 GLY B N 1
ATOM 2005 C CA . GLY B 1 95 ? -0.578 -10.938 -12.414 1 98.44 95 GLY B CA 1
ATOM 2006 C C . GLY B 1 95 ? -0.893 -10.008 -11.258 1 98.44 95 GLY B C 1
ATOM 2007 O O . GLY B 1 95 ? -0.557 -8.828 -11.297 1 98.44 95 GLY B O 1
ATOM 2008 N N . LEU B 1 96 ? -1.548 -10.5 -10.234 1 98.81 96 LEU B N 1
ATOM 2009 C CA . LEU B 1 96 ? -2.016 -9.68 -9.117 1 98.81 96 LEU B CA 1
ATOM 2010 C C . LEU B 1 96 ? -0.939 -9.555 -8.047 1 98.81 96 LEU B C 1
ATOM 2012 O O . LEU B 1 96 ? -0.406 -8.469 -7.82 1 98.81 96 LEU B O 1
ATOM 2016 N N . SER B 1 97 ? -0.555 -10.648 -7.445 1 98.69 97 SER B N 1
ATOM 2017 C CA . SER B 1 97 ? 0.329 -10.578 -6.289 1 98.69 97 SER B CA 1
ATOM 2018 C C . SER B 1 97 ? 1.77 -10.906 -6.672 1 98.69 97 SER B C 1
ATOM 2020 O O . SER B 1 97 ? 2.709 -10.438 -6.027 1 98.69 97 SER B O 1
ATOM 2022 N N . GLY B 1 98 ? 1.959 -11.727 -7.711 1 97.94 98 GLY B N 1
ATOM 2023 C CA . GLY B 1 98 ? 3.309 -12.016 -8.164 1 97.94 98 GLY B CA 1
ATOM 2024 C C . GLY B 1 98 ? 4.031 -10.797 -8.711 1 97.94 98 GLY B C 1
ATOM 2025 O O . GLY B 1 98 ? 5.152 -10.5 -8.297 1 97.94 98 GLY B O 1
ATOM 2026 N N . SER B 1 99 ? 3.342 -10.125 -9.594 1 98.44 99 SER B N 1
ATOM 2027 C CA . SER B 1 99 ? 3.885 -8.922 -10.211 1 98.44 99 SER B CA 1
ATOM 2028 C C . SER B 1 99 ? 3.512 -7.676 -9.414 1 98.44 99 SER B C 1
ATOM 2030 O O . SER B 1 99 ? 4.117 -6.613 -9.586 1 98.44 99 SER B O 1
ATOM 2032 N N . GLY B 1 100 ? 2.586 -7.812 -8.516 1 98.69 100 GLY B N 1
ATOM 2033 C CA . GLY B 1 100 ? 1.92 -6.738 -7.789 1 98.69 100 GLY B CA 1
ATOM 2034 C C . GLY B 1 100 ? 2.881 -5.855 -7.02 1 98.69 100 GLY B C 1
ATOM 2035 O O . GLY B 1 100 ? 2.713 -4.633 -6.98 1 98.69 100 GLY B O 1
ATOM 2036 N N . PRO B 1 101 ? 3.914 -6.426 -6.387 1 98.88 101 PRO B N 1
ATOM 2037 C CA . PRO B 1 101 ? 4.859 -5.582 -5.648 1 98.88 101 PRO B CA 1
ATOM 2038 C C . PRO B 1 101 ? 5.434 -4.453 -6.504 1 98.88 101 PRO B C 1
ATOM 2040 O O . PRO B 1 101 ? 5.582 -3.326 -6.027 1 98.88 101 PRO B O 1
ATOM 2043 N N . ALA B 1 102 ? 5.719 -4.695 -7.723 1 98.88 102 ALA B N 1
ATOM 2044 C CA . ALA B 1 102 ? 6.258 -3.668 -8.609 1 98.88 102 ALA B CA 1
ATOM 2045 C C . ALA B 1 102 ? 5.266 -2.525 -8.797 1 98.88 102 ALA B C 1
ATOM 2047 O O . ALA B 1 102 ? 5.656 -1.359 -8.875 1 98.88 102 ALA B O 1
ATOM 2048 N N . TYR B 1 103 ? 3.945 -2.867 -8.906 1 98.94 103 TYR B N 1
ATOM 2049 C CA . TYR B 1 103 ? 2.908 -1.849 -9.023 1 98.94 103 TYR B CA 1
ATOM 2050 C C . TYR B 1 103 ? 2.883 -0.951 -7.793 1 98.94 103 TYR B C 1
ATOM 2052 O O . TYR B 1 103 ? 2.766 0.271 -7.91 1 98.94 103 TYR B O 1
ATOM 2060 N N . VAL B 1 104 ? 3.039 -1.584 -6.676 1 98.94 104 VAL B N 1
ATOM 2061 C CA . VAL B 1 104 ? 2.988 -0.871 -5.402 1 98.94 104 VAL B CA 1
ATOM 2062 C C . VAL B 1 104 ? 4.207 0.04 -5.273 1 98.94 104 VAL B C 1
ATOM 2064 O O . VAL B 1 104 ? 4.09 1.18 -4.812 1 98.94 104 VAL B O 1
ATOM 2067 N N . PHE B 1 105 ? 5.414 -0.471 -5.641 1 98.94 105 PHE B N 1
ATOM 2068 C CA . PHE B 1 105 ? 6.609 0.361 -5.598 1 98.94 105 PHE B CA 1
ATOM 2069 C C . PHE B 1 105 ? 6.43 1.615 -6.441 1 98.94 105 PHE B C 1
ATOM 2071 O O . PHE B 1 105 ? 6.777 2.717 -6.012 1 98.94 105 PHE B O 1
ATOM 2078 N N . GLN B 1 106 ? 5.859 1.47 -7.594 1 98.88 106 GLN B N 1
ATOM 2079 C CA . GLN B 1 106 ? 5.633 2.619 -8.461 1 98.88 106 GLN B CA 1
ATOM 2080 C C . GLN B 1 106 ? 4.613 3.578 -7.855 1 98.88 106 GLN B C 1
ATOM 2082 O O . GLN B 1 106 ? 4.734 4.797 -8 1 98.88 106 GLN B O 1
ATOM 2087 N N . PHE B 1 107 ? 3.596 3.006 -7.242 1 98.94 107 PHE B N 1
ATOM 2088 C CA . PHE B 1 107 ? 2.582 3.809 -6.57 1 98.94 107 PHE B CA 1
ATOM 2089 C C . PHE B 1 107 ? 3.199 4.633 -5.445 1 98.94 107 PHE B C 1
ATOM 2091 O O . PHE B 1 107 ? 2.941 5.832 -5.336 1 98.94 107 PHE B O 1
ATOM 2098 N N . ILE B 1 108 ? 4.047 4.016 -4.637 1 98.94 108 ILE B N 1
ATOM 2099 C CA . ILE B 1 108 ? 4.73 4.695 -3.539 1 98.94 108 ILE B CA 1
ATOM 2100 C C . ILE B 1 108 ? 5.633 5.793 -4.098 1 98.94 108 ILE B C 1
ATOM 2102 O O . ILE B 1 108 ? 5.676 6.902 -3.561 1 98.94 108 ILE B O 1
ATOM 2106 N N . GLU B 1 109 ? 6.352 5.461 -5.148 1 98.88 109 GLU B N 1
ATOM 2107 C CA . GLU B 1 109 ? 7.238 6.434 -5.773 1 98.88 109 GLU B CA 1
ATOM 2108 C C . GLU B 1 109 ? 6.453 7.637 -6.297 1 98.88 109 GLU B C 1
ATOM 2110 O O . GLU B 1 109 ? 6.887 8.781 -6.145 1 98.88 109 GLU B O 1
ATOM 2115 N N . ALA B 1 110 ? 5.336 7.387 -6.898 1 98.94 110 ALA B N 1
ATOM 2116 C CA . ALA B 1 110 ? 4.496 8.461 -7.426 1 98.94 110 ALA B CA 1
ATOM 2117 C C . ALA B 1 110 ? 3.959 9.344 -6.305 1 98.94 110 ALA B C 1
ATOM 2119 O O . ALA B 1 110 ? 3.916 10.57 -6.434 1 98.94 110 ALA B O 1
ATOM 2120 N N . LEU B 1 111 ? 3.5 8.734 -5.227 1 98.94 111 LEU B N 1
ATOM 2121 C CA . LEU B 1 111 ? 3.088 9.492 -4.055 1 98.94 111 LEU B CA 1
ATOM 2122 C C . LEU B 1 111 ? 4.223 10.391 -3.564 1 98.94 111 LEU B C 1
ATOM 2124 O O . LEU B 1 111 ? 4.012 11.578 -3.316 1 98.94 111 LEU B O 1
ATOM 2128 N N . SER B 1 112 ? 5.375 9.734 -3.414 1 98.88 112 SER B N 1
ATOM 2129 C CA . SER B 1 112 ? 6.559 10.461 -2.969 1 98.88 112 SER B CA 1
ATOM 2130 C C . SER B 1 112 ? 6.859 11.641 -3.887 1 98.88 112 SER B C 1
ATOM 2132 O O . SER B 1 112 ? 7.109 12.758 -3.416 1 98.88 112 SER B O 1
ATOM 2134 N N . ASP B 1 113 ? 6.832 11.414 -5.215 1 98.88 113 ASP B N 1
ATOM 2135 C CA . ASP B 1 113 ? 7.074 12.469 -6.195 1 98.88 113 ASP B CA 1
ATOM 2136 C C . ASP B 1 113 ? 6.043 13.586 -6.07 1 98.88 113 ASP B C 1
ATOM 2138 O O . ASP B 1 113 ? 6.383 14.766 -6.184 1 98.88 113 ASP B O 1
ATOM 2142 N N . GLY B 1 114 ? 4.816 13.211 -5.898 1 98.88 114 GLY B N 1
ATOM 2143 C CA . GLY B 1 114 ? 3.793 14.211 -5.652 1 98.88 114 GLY B CA 1
ATOM 2144 C C . GLY B 1 114 ? 4.066 15.055 -4.422 1 98.88 114 GLY B C 1
ATOM 2145 O O . GLY B 1 114 ? 3.889 16.281 -4.445 1 98.88 114 GLY B O 1
ATOM 2146 N N . GLY B 1 115 ? 4.492 14.398 -3.348 1 98.88 115 GLY B N 1
ATOM 2147 C CA . GLY B 1 115 ? 4.863 15.109 -2.139 1 98.88 115 GLY B CA 1
ATOM 2148 C C . GLY B 1 115 ? 6.016 16.078 -2.35 1 98.88 115 GLY B C 1
ATOM 2149 O O . GLY B 1 115 ? 5.969 17.219 -1.882 1 98.88 115 GLY B O 1
ATOM 2150 N N . VAL B 1 116 ? 7.023 15.641 -3.059 1 98.88 116 VAL B N 1
ATOM 2151 C CA . VAL B 1 116 ? 8.172 16.484 -3.355 1 98.88 116 VAL B CA 1
ATOM 2152 C C . VAL B 1 116 ? 7.738 17.688 -4.203 1 98.88 116 VAL B C 1
ATOM 21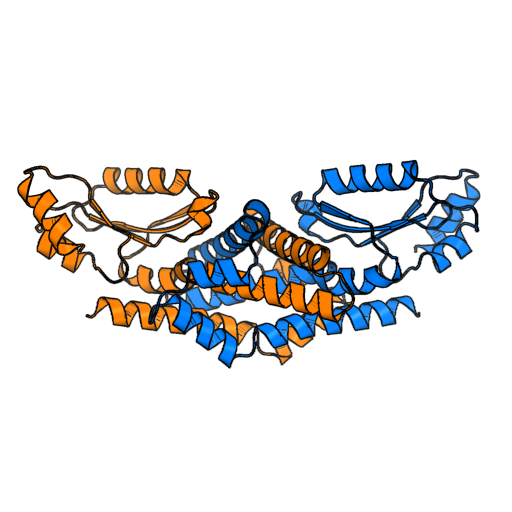54 O O . VAL B 1 116 ? 8.125 18.812 -3.928 1 98.88 116 VAL B O 1
ATOM 2157 N N . ARG B 1 117 ? 6.953 17.391 -5.199 1 98.81 117 ARG B N 1
ATOM 2158 C CA . ARG B 1 117 ? 6.441 18.453 -6.047 1 98.81 117 ARG B CA 1
ATOM 2159 C C . ARG B 1 117 ? 5.645 19.469 -5.227 1 98.81 117 ARG B C 1
ATOM 2161 O O . ARG B 1 117 ? 5.652 20.672 -5.527 1 98.81 117 ARG B O 1
ATOM 2168 N N . ALA B 1 118 ? 5.027 19.031 -4.195 1 98.62 118 ALA B N 1
ATOM 2169 C CA . ALA B 1 118 ? 4.199 19.891 -3.344 1 98.62 118 ALA B CA 1
ATOM 2170 C C . ALA B 1 118 ? 5.051 20.625 -2.314 1 98.62 118 ALA B C 1
ATOM 2172 O O . ALA B 1 118 ? 4.543 21.469 -1.565 1 98.62 118 ALA B O 1
ATOM 2173 N N . GLY B 1 119 ? 6.363 20.25 -2.182 1 98.25 119 GLY B N 1
ATOM 2174 C CA . GLY B 1 119 ? 7.242 21.062 -1.359 1 98.25 119 GLY B CA 1
ATOM 2175 C C . GLY B 1 119 ? 7.953 20.281 -0.28 1 98.25 119 GLY B C 1
ATOM 2176 O O . GLY B 1 119 ? 8.828 20.812 0.411 1 98.25 119 GLY B O 1
ATOM 2177 N N . LEU B 1 120 ? 7.656 19.016 -0.119 1 98.75 120 LEU B N 1
ATOM 2178 C CA . LEU B 1 120 ? 8.305 18.188 0.902 1 98.75 120 LEU B CA 1
ATOM 2179 C C . LEU B 1 120 ? 9.688 17.75 0.445 1 98.75 120 LEU B C 1
ATOM 2181 O O . LEU B 1 120 ? 9.93 17.594 -0.755 1 98.75 120 LEU B O 1
ATOM 2185 N N . THR B 1 121 ? 10.539 17.531 1.455 1 98.5 121 THR B N 1
ATOM 2186 C CA . THR B 1 121 ? 11.82 16.922 1.113 1 98.5 121 THR B CA 1
ATOM 2187 C C . THR B 1 121 ? 11.633 15.453 0.712 1 98.5 121 THR B C 1
ATOM 2189 O O . THR B 1 121 ? 10.703 14.789 1.177 1 98.5 121 THR B O 1
ATOM 2192 N N . ARG B 1 122 ? 12.539 14.945 -0.112 1 98.06 122 ARG B N 1
ATOM 2193 C CA . ARG B 1 122 ? 12.445 13.586 -0.643 1 98.06 122 ARG B CA 1
ATOM 2194 C C . ARG B 1 122 ? 12.391 12.562 0.484 1 98.06 122 ARG B C 1
ATOM 2196 O O . ARG B 1 122 ? 11.531 11.68 0.486 1 98.06 122 ARG B O 1
ATOM 2203 N N . PRO B 1 123 ? 13.25 12.617 1.548 1 98.06 123 PRO B N 1
ATOM 2204 C CA . PRO B 1 123 ? 13.203 11.617 2.613 1 98.06 123 PRO B CA 1
ATOM 2205 C C . PRO B 1 123 ? 11.867 11.609 3.357 1 98.06 123 PRO B C 1
ATOM 2207 O O . PRO B 1 123 ? 11.305 10.539 3.611 1 98.06 123 PRO B O 1
ATOM 2210 N N . ILE B 1 124 ? 11.32 12.781 3.652 1 98.38 124 ILE B N 1
ATOM 2211 C CA . ILE B 1 124 ? 10.055 12.875 4.375 1 98.38 124 ILE B CA 1
ATOM 2212 C C . ILE B 1 124 ? 8.914 12.391 3.488 1 98.38 124 ILE B C 1
ATOM 2214 O O . ILE B 1 124 ? 8.062 11.609 3.926 1 98.38 124 ILE B O 1
ATOM 2218 N N . ALA B 1 125 ? 8.938 12.805 2.213 1 98.81 125 ALA B N 1
ATOM 2219 C CA . ALA B 1 125 ? 7.891 12.422 1.272 1 98.81 125 ALA B CA 1
ATOM 2220 C C . ALA B 1 125 ? 7.84 10.906 1.098 1 98.81 125 ALA B C 1
ATOM 2222 O O . ALA B 1 125 ? 6.762 10.305 1.119 1 98.81 125 ALA B O 1
ATOM 2223 N N . THR B 1 126 ? 9 10.297 0.955 1 98.81 126 THR B N 1
ATOM 2224 C CA . THR B 1 126 ? 9.062 8.859 0.719 1 98.81 126 THR B CA 1
ATOM 2225 C C . THR B 1 126 ? 8.633 8.086 1.964 1 98.81 126 THR B C 1
ATOM 2227 O O . THR B 1 126 ? 7.902 7.098 1.866 1 98.81 126 THR B O 1
ATOM 2230 N N . ALA B 1 127 ? 9.086 8.531 3.109 1 98.62 127 ALA B N 1
ATOM 2231 C CA . ALA B 1 127 ? 8.711 7.863 4.355 1 98.62 127 ALA B CA 1
ATOM 2232 C C . ALA B 1 127 ? 7.207 7.949 4.598 1 98.62 127 ALA B C 1
ATOM 2234 O O . ALA B 1 127 ? 6.57 6.953 4.941 1 98.62 127 ALA B O 1
ATOM 2235 N N . LEU B 1 128 ? 6.664 9.141 4.426 1 98.81 128 LEU B N 1
ATOM 2236 C CA . LEU B 1 128 ? 5.227 9.328 4.594 1 98.81 128 LEU B CA 1
ATOM 2237 C C . LEU B 1 128 ? 4.445 8.484 3.594 1 98.81 128 LEU B C 1
ATOM 2239 O O . LEU B 1 128 ? 3.434 7.871 3.945 1 98.81 128 LEU B O 1
ATOM 2243 N N . ALA B 1 129 ? 4.906 8.453 2.359 1 98.94 129 ALA B N 1
ATOM 2244 C CA . ALA B 1 129 ? 4.238 7.672 1.322 1 98.94 129 ALA B CA 1
ATOM 2245 C C . ALA B 1 129 ? 4.203 6.188 1.685 1 98.94 129 ALA B C 1
ATOM 2247 O O . ALA B 1 129 ? 3.137 5.574 1.709 1 98.94 129 ALA B O 1
ATOM 2248 N N . ALA B 1 130 ? 5.367 5.625 2.008 1 98.88 130 ALA B N 1
ATOM 2249 C CA . ALA B 1 130 ? 5.473 4.195 2.303 1 98.88 130 ALA B CA 1
ATOM 2250 C C . ALA B 1 130 ? 4.672 3.832 3.549 1 98.88 130 ALA B C 1
ATOM 2252 O O . ALA B 1 130 ? 3.984 2.809 3.574 1 98.88 130 ALA B O 1
ATOM 2253 N N . LYS B 1 131 ? 4.711 4.645 4.59 1 98.81 131 LYS B N 1
ATOM 2254 C CA . LYS B 1 131 ? 3.977 4.391 5.824 1 98.81 131 LYS B CA 1
ATOM 2255 C C . LYS B 1 131 ? 2.471 4.457 5.594 1 98.81 131 LYS B C 1
ATOM 2257 O O . LYS B 1 131 ? 1.715 3.66 6.156 1 98.81 131 LYS B O 1
ATOM 2262 N N . THR B 1 132 ? 2.076 5.469 4.785 1 98.88 132 THR B N 1
ATOM 2263 C CA . THR B 1 132 ? 0.663 5.605 4.453 1 98.88 132 THR B CA 1
ATOM 2264 C C . THR B 1 132 ? 0.156 4.367 3.719 1 98.88 132 THR B C 1
ATOM 2266 O O . THR B 1 132 ? -0.923 3.857 4.023 1 98.88 132 THR B O 1
ATOM 2269 N N . VAL B 1 133 ? 0.918 3.859 2.771 1 98.94 133 VAL B N 1
ATOM 2270 C CA . VAL B 1 133 ? 0.544 2.68 1.998 1 98.94 133 VAL B CA 1
ATOM 2271 C C . VAL B 1 133 ? 0.461 1.464 2.916 1 98.94 133 VAL B C 1
ATOM 2273 O O . VAL B 1 133 ? -0.53 0.73 2.898 1 98.94 133 VAL B O 1
ATOM 2276 N N . ARG B 1 134 ? 1.464 1.252 3.783 1 98.88 134 ARG B N 1
ATOM 2277 C CA . ARG B 1 134 ? 1.45 0.122 4.707 1 98.88 134 ARG B CA 1
ATOM 2278 C C . ARG B 1 134 ? 0.273 0.218 5.672 1 98.88 134 ARG B C 1
ATOM 2280 O O . ARG B 1 134 ? -0.413 -0.775 5.922 1 98.88 134 ARG B O 1
ATOM 2287 N N . GLY B 1 135 ? 0.065 1.385 6.191 1 98.81 135 GLY B N 1
ATOM 2288 C CA . GLY B 1 135 ? -1.006 1.585 7.156 1 98.81 135 GLY B CA 1
ATOM 2289 C C . GLY B 1 135 ? -2.385 1.346 6.57 1 98.81 135 GLY B C 1
ATOM 2290 O O . GLY B 1 135 ? -3.225 0.692 7.195 1 98.81 135 GLY B O 1
ATOM 2291 N N . ALA B 1 136 ? -2.648 1.919 5.395 1 98.88 136 ALA B N 1
ATOM 2292 C CA . ALA B 1 136 ? -3.945 1.734 4.746 1 98.88 136 ALA B CA 1
ATOM 2293 C C . ALA B 1 136 ? -4.195 0.262 4.434 1 98.88 136 ALA B C 1
ATOM 2295 O O . ALA B 1 136 ? -5.305 -0.241 4.633 1 98.88 136 ALA B O 1
ATOM 2296 N N . ALA B 1 137 ? -3.162 -0.424 3.926 1 98.88 137 ALA B N 1
ATOM 2297 C CA . ALA B 1 137 ? -3.303 -1.854 3.67 1 98.88 137 ALA B CA 1
ATOM 2298 C C . ALA B 1 137 ? -3.59 -2.617 4.961 1 98.88 137 ALA B C 1
ATOM 2300 O O . ALA B 1 137 ? -4.402 -3.545 4.973 1 98.88 137 ALA B O 1
ATOM 2301 N N . THR B 1 138 ? -2.92 -2.225 6.027 1 98.75 138 THR B N 1
ATOM 2302 C CA . THR B 1 138 ? -3.143 -2.834 7.332 1 98.75 138 THR B CA 1
ATOM 2303 C C . THR B 1 138 ? -4.586 -2.633 7.785 1 98.75 138 THR B C 1
ATOM 2305 O O . THR B 1 138 ? -5.199 -3.547 8.336 1 98.75 138 THR B O 1
ATOM 2308 N N . MET B 1 139 ? -5.109 -1.481 7.531 1 98.69 139 MET B N 1
ATOM 2309 C CA . MET B 1 139 ? -6.504 -1.222 7.879 1 98.69 139 MET B CA 1
ATOM 2310 C C . MET B 1 139 ? -7.434 -2.186 7.148 1 98.69 139 MET B C 1
ATOM 2312 O O . MET B 1 139 ? -8.352 -2.748 7.754 1 98.69 139 MET B O 1
ATOM 2316 N N . VAL B 1 140 ? -7.207 -2.375 5.855 1 98.75 140 VAL B N 1
ATOM 2317 C CA . VAL B 1 140 ? -8.031 -3.297 5.074 1 98.75 140 VAL B CA 1
ATOM 2318 C C . VAL B 1 140 ? -7.953 -4.695 5.68 1 98.75 140 VAL B C 1
ATOM 2320 O O . VAL B 1 140 ? -8.984 -5.332 5.922 1 98.75 140 VAL B O 1
ATOM 2323 N N . LEU B 1 141 ? -6.766 -5.164 5.992 1 98.38 141 LEU B N 1
ATOM 2324 C CA . LEU B 1 141 ? -6.531 -6.527 6.449 1 98.38 141 LEU B CA 1
ATOM 2325 C C . LEU B 1 141 ? -7.074 -6.73 7.859 1 98.38 141 LEU B C 1
ATOM 2327 O O . LEU B 1 141 ? -7.629 -7.789 8.172 1 98.38 141 LEU B O 1
ATOM 2331 N N . GLN B 1 142 ? -6.953 -5.777 8.734 1 98 142 GLN B N 1
ATOM 2332 C CA . GLN B 1 142 ? -7.32 -5.945 10.141 1 98 142 GLN B CA 1
ATOM 2333 C C . GLN B 1 142 ? -8.82 -5.73 10.352 1 98 142 GLN B C 1
ATOM 2335 O O . GLN B 1 142 ? -9.438 -6.406 11.164 1 98 142 GLN B O 1
ATOM 2340 N N . THR B 1 143 ? -9.391 -4.754 9.617 1 97.38 143 THR B N 1
ATOM 2341 C CA . THR B 1 143 ? -10.797 -4.453 9.828 1 97.38 143 THR B CA 1
ATOM 2342 C C . THR B 1 143 ? -11.68 -5.414 9.039 1 97.38 143 THR B C 1
ATOM 2344 O O . THR B 1 143 ? -12.828 -5.66 9.414 1 97.38 143 THR B O 1
ATOM 2347 N N . GLY B 1 144 ? -11.156 -5.891 7.914 1 97.19 144 GLY B N 1
ATOM 2348 C CA . GLY B 1 144 ? -11.953 -6.73 7.031 1 97.19 144 GLY B CA 1
ATOM 2349 C C . GLY B 1 144 ? -12.977 -5.953 6.23 1 97.19 144 GLY B C 1
ATOM 2350 O O . GLY B 1 144 ? -13.766 -6.539 5.484 1 97.19 144 GLY B O 1
ATOM 2351 N N . LYS B 1 145 ? -13.008 -4.641 6.395 1 97.5 145 LYS B N 1
ATOM 2352 C CA . LYS B 1 145 ? -13.953 -3.812 5.656 1 97.5 145 LYS B CA 1
ATOM 2353 C C . LYS B 1 145 ? -13.555 -3.693 4.191 1 97.5 145 LYS B C 1
ATOM 2355 O O . LYS B 1 145 ? -12.367 -3.744 3.857 1 97.5 145 LYS B O 1
ATOM 2360 N N . HIS B 1 146 ? -14.57 -3.547 3.334 1 98.25 146 HIS B N 1
ATOM 2361 C CA . HIS B 1 146 ? -14.328 -3.287 1.92 1 98.25 146 HIS B CA 1
ATOM 2362 C C . HIS B 1 146 ? -13.531 -2.002 1.727 1 98.25 146 HIS B C 1
ATOM 2364 O O . HIS B 1 146 ? -13.797 -0.994 2.383 1 98.25 146 HIS B O 1
ATOM 2370 N N . PRO B 1 147 ? -12.531 -2.004 0.787 1 98.56 147 PRO B N 1
ATOM 2371 C CA . PRO B 1 147 ? -11.727 -0.798 0.56 1 98.56 147 PRO B CA 1
ATOM 2372 C C . PRO B 1 147 ? -12.578 0.42 0.215 1 98.56 147 PRO B C 1
ATOM 2374 O O . PRO B 1 147 ? -12.281 1.533 0.653 1 98.56 147 PRO B O 1
ATOM 2377 N N . GLY B 1 148 ? -13.57 0.214 -0.569 1 98.31 148 GLY B N 1
ATOM 2378 C CA . GLY B 1 148 ? -14.469 1.309 -0.897 1 98.31 148 GLY B CA 1
ATOM 2379 C C . GLY B 1 148 ? -15.109 1.94 0.323 1 98.31 148 GLY B C 1
ATOM 2380 O O . GLY B 1 148 ? -15.289 3.16 0.377 1 98.31 148 GLY B O 1
ATOM 2381 N N . GLU B 1 149 ? -15.531 1.148 1.29 1 98.38 149 GLU B N 1
ATOM 2382 C CA . GLU B 1 149 ? -16.094 1.641 2.543 1 98.38 149 GLU B CA 1
ATOM 2383 C C . GLU B 1 149 ? -15.07 2.443 3.336 1 98.38 149 GLU B C 1
ATOM 2385 O O . GLU B 1 149 ? -15.383 3.506 3.871 1 98.38 149 GLU B O 1
ATOM 2390 N N . LEU B 1 150 ? -13.859 1.934 3.434 1 98.56 150 LEU B N 1
ATOM 2391 C CA . LEU B 1 150 ? -12.789 2.633 4.137 1 98.56 150 LEU B CA 1
ATOM 2392 C C . LEU B 1 150 ? -12.477 3.967 3.469 1 98.56 150 LEU B C 1
ATOM 2394 O O . LEU B 1 150 ? -12.258 4.973 4.148 1 98.56 150 LEU B O 1
ATOM 2398 N N . LYS B 1 151 ? -12.422 3.971 2.096 1 98.56 151 LYS B N 1
ATOM 2399 C CA . LYS B 1 151 ? -12.227 5.211 1.347 1 98.56 151 LYS B CA 1
ATOM 2400 C C . LYS B 1 151 ? -13.297 6.242 1.708 1 98.56 151 LYS B C 1
ATOM 2402 O O . LYS B 1 151 ? -12.977 7.402 1.97 1 98.56 151 LYS B O 1
ATOM 2407 N N . ASP B 1 152 ? -14.539 5.801 1.77 1 97.81 152 ASP B N 1
ATOM 2408 C CA . ASP B 1 152 ? -15.641 6.699 2.074 1 97.81 152 ASP B CA 1
ATOM 2409 C C . ASP B 1 152 ? -15.508 7.277 3.482 1 97.81 152 ASP B C 1
ATOM 2411 O O . ASP B 1 152 ? -15.883 8.43 3.725 1 97.81 152 ASP B O 1
ATOM 2415 N N . GLN B 1 153 ? -14.977 6.551 4.406 1 96.62 153 GLN B N 1
ATOM 2416 C CA . GLN B 1 153 ? -14.844 6.957 5.801 1 96.62 153 GLN B CA 1
ATOM 2417 C C . GLN B 1 153 ? -13.828 8.086 5.949 1 96.62 153 GLN B C 1
ATOM 2419 O O . GLN B 1 153 ? -13.891 8.859 6.91 1 96.62 153 GLN B O 1
ATOM 2424 N N . VAL B 1 154 ? -12.953 8.227 4.949 1 96.19 154 VAL B N 1
ATOM 2425 C CA . VAL B 1 154 ? -11.922 9.25 5.09 1 96.19 154 VAL B CA 1
ATOM 2426 C C . VAL B 1 154 ? -12.141 10.352 4.059 1 96.19 154 VAL B C 1
ATOM 2428 O O . VAL B 1 154 ? -11.242 11.164 3.807 1 96.19 154 VAL B O 1
ATOM 2431 N N . THR B 1 155 ? -13.234 10.328 3.42 1 96.62 155 THR B N 1
ATOM 2432 C CA . THR B 1 155 ? -13.578 11.312 2.395 1 96.62 155 THR B CA 1
ATOM 2433 C C . THR B 1 155 ? -14.734 12.188 2.848 1 96.62 155 THR B C 1
ATOM 2435 O O . THR B 1 155 ? -15.898 11.766 2.801 1 96.62 155 THR B O 1
ATOM 2438 N N . SER B 1 156 ? -14.477 13.406 3.26 1 93.38 156 SER B N 1
ATOM 2439 C CA . SER B 1 156 ? -15.508 14.344 3.699 1 93.38 156 SER B CA 1
ATOM 2440 C C . SER B 1 156 ? -15.969 15.227 2.551 1 93.38 156 SER B C 1
ATOM 2442 O O . SER B 1 156 ? -15.242 15.43 1.578 1 93.38 156 SER B O 1
ATOM 2444 N N . PRO B 1 157 ? -17.203 15.766 2.637 1 94.31 157 PRO B N 1
ATOM 2445 C CA . PRO B 1 157 ? -17.719 16.641 1.584 1 94.31 157 PRO B CA 1
ATOM 2446 C C . PRO B 1 157 ? -16.875 17.891 1.387 1 94.31 157 PRO B C 1
ATOM 2448 O O . PRO B 1 157 ? -16.656 18.656 2.332 1 94.31 157 PRO B O 1
ATOM 2451 N N . GLY B 1 158 ? -16.375 18.062 0.151 1 93.88 158 GLY B N 1
ATOM 2452 C CA . GLY B 1 158 ? -15.641 19.266 -0.204 1 93.88 158 GLY B CA 1
ATOM 2453 C C . GLY B 1 158 ? -14.242 19.297 0.384 1 93.88 158 GLY B C 1
ATOM 2454 O O . GLY B 1 158 ? -13.57 20.328 0.321 1 93.88 158 GLY B O 1
ATOM 2455 N N . GLY B 1 159 ? -13.812 18.188 0.905 1 95.38 159 GLY B N 1
ATOM 2456 C CA . GLY B 1 159 ? -12.523 18.156 1.58 1 95.38 159 GLY B CA 1
ATOM 2457 C C . GLY B 1 159 ? -11.367 17.859 0.642 1 95.38 159 GLY B C 1
ATOM 2458 O O . GLY B 1 159 ? -11.539 17.875 -0.579 1 95.38 159 GLY B O 1
ATOM 2459 N N . THR B 1 160 ? -10.195 17.734 1.24 1 97.25 160 THR B N 1
ATOM 2460 C CA . THR B 1 160 ? -8.977 17.484 0.471 1 97.25 160 THR B CA 1
ATOM 2461 C C . THR B 1 160 ? -9 16.094 -0.15 1 97.25 160 THR B C 1
ATOM 2463 O O . THR B 1 160 ? -8.633 15.914 -1.312 1 97.25 160 THR B O 1
ATOM 2466 N N . THR B 1 161 ? -9.5 15.148 0.572 1 98.19 161 THR B N 1
ATOM 2467 C CA . THR B 1 161 ? -9.461 13.758 0.145 1 98.19 161 THR B CA 1
ATOM 2468 C C . THR B 1 161 ? -10.297 13.547 -1.113 1 98.19 161 THR B C 1
ATOM 2470 O O . THR B 1 161 ? -9.852 12.914 -2.068 1 98.19 161 THR B O 1
ATOM 2473 N N . ILE B 1 162 ? -11.562 14.094 -1.151 1 98.56 162 ILE B N 1
ATOM 2474 C CA . ILE B 1 162 ? -12.422 13.914 -2.316 1 98.56 162 ILE B CA 1
ATOM 2475 C C . ILE B 1 162 ? -11.805 14.625 -3.523 1 98.56 162 ILE B C 1
ATOM 2477 O O . ILE B 1 162 ? -11.945 14.164 -4.656 1 98.56 162 ILE B O 1
ATOM 2481 N N . THR B 1 163 ? -11.125 15.688 -3.256 1 98.5 163 THR B N 1
ATOM 2482 C CA . THR B 1 163 ? -10.461 16.406 -4.336 1 98.5 163 THR B CA 1
ATOM 2483 C C . THR B 1 163 ? -9.352 15.555 -4.945 1 98.5 163 THR B C 1
ATOM 2485 O O . THR B 1 163 ? -9.211 15.484 -6.168 1 98.5 163 THR B O 1
ATOM 2488 N N . GLY B 1 164 ? -8.531 14.93 -4.105 1 98.75 164 GLY B N 1
ATOM 2489 C CA . GLY B 1 164 ? -7.52 14 -4.59 1 98.75 164 GLY B CA 1
ATOM 2490 C C . GLY B 1 164 ? -8.102 12.797 -5.301 1 98.75 164 GLY B C 1
ATOM 2491 O O . GLY B 1 164 ? -7.609 12.391 -6.355 1 98.75 164 GLY B O 1
ATOM 2492 N N . VAL B 1 165 ? -9.164 12.234 -4.746 1 98.81 165 VAL B N 1
ATOM 2493 C CA . VAL B 1 165 ? -9.844 11.086 -5.34 1 98.81 165 VAL B CA 1
ATOM 2494 C C . VAL B 1 165 ? -10.344 11.445 -6.734 1 98.81 165 VAL B C 1
ATOM 2496 O O . VAL B 1 165 ? -10.227 10.648 -7.668 1 98.81 165 VAL B O 1
ATOM 2499 N N . HIS B 1 166 ? -10.914 12.586 -6.848 1 98.75 166 HIS B N 1
ATOM 2500 C CA . HIS B 1 166 ? -11.391 13.055 -8.148 1 98.75 166 HIS B CA 1
ATOM 2501 C C . HIS B 1 166 ? -10.258 13.102 -9.164 1 98.75 166 HIS B C 1
ATOM 2503 O O . HIS B 1 166 ? -10.445 12.742 -10.328 1 98.75 166 HIS B O 1
ATOM 2509 N N . ALA B 1 167 ? -9.133 13.594 -8.742 1 98.75 167 ALA B N 1
ATOM 2510 C CA . ALA B 1 167 ? -7.973 13.656 -9.633 1 98.75 167 ALA B CA 1
ATOM 2511 C C . ALA B 1 167 ? -7.562 12.258 -10.086 1 98.75 167 ALA B C 1
ATOM 2513 O O . ALA B 1 167 ? -7.164 12.062 -11.234 1 98.75 167 ALA B O 1
ATOM 2514 N N . LEU B 1 168 ? -7.582 11.258 -9.203 1 98.81 168 LEU B N 1
ATOM 2515 C CA . LEU B 1 168 ? -7.281 9.875 -9.562 1 98.81 168 LEU B CA 1
ATOM 2516 C C . LEU B 1 168 ? -8.242 9.367 -10.633 1 98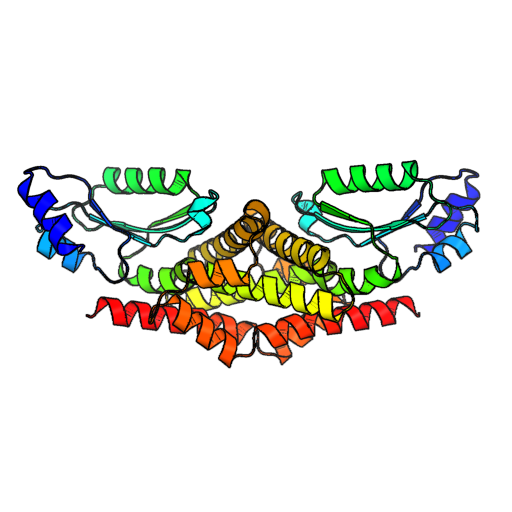.81 168 LEU B C 1
ATOM 2518 O O . LEU B 1 168 ? -7.828 8.695 -11.578 1 98.81 168 LEU B O 1
ATOM 2522 N N . GLU B 1 169 ? -9.555 9.68 -10.422 1 98.38 169 GLU B N 1
ATOM 2523 C CA . GLU B 1 169 ? -10.562 9.266 -11.398 1 98.38 169 GLU B CA 1
ATOM 2524 C C . GLU B 1 169 ? -10.32 9.914 -12.75 1 98.38 169 GLU B C 1
ATOM 2526 O O . GLU B 1 169 ? -10.414 9.258 -13.789 1 98.38 169 GLU B O 1
ATOM 2531 N N . GLN B 1 170 ? -10.008 11.148 -12.758 1 98.44 170 GLN B N 1
ATOM 2532 C CA . GLN B 1 170 ? -9.727 11.867 -14 1 98.44 170 GLN B CA 1
ATOM 2533 C C . GLN B 1 170 ? -8.523 11.281 -14.727 1 98.44 170 GLN B C 1
ATOM 2535 O O . GLN B 1 170 ? -8.484 11.25 -15.953 1 98.44 170 GLN B O 1
ATOM 2540 N N . GLY B 1 171 ? -7.605 10.805 -13.977 1 98.44 171 GLY B N 1
ATOM 2541 C CA . GLY B 1 171 ? -6.387 10.258 -14.547 1 98.44 171 GLY B CA 1
ATOM 2542 C C . GLY B 1 171 ? -6.5 8.781 -14.898 1 98.44 171 GLY B C 1
ATOM 2543 O O . GLY B 1 171 ? -5.586 8.211 -15.492 1 98.44 171 GLY B O 1
ATOM 2544 N N . GLY B 1 172 ? -7.57 8.117 -14.461 1 98.38 172 GLY B N 1
ATOM 2545 C CA . GLY B 1 172 ? -7.82 6.73 -14.82 1 98.38 172 GLY B CA 1
ATOM 2546 C C . GLY B 1 172 ? -6.961 5.746 -14.047 1 98.38 172 GLY B C 1
ATOM 2547 O O . GLY B 1 172 ? -6.508 4.742 -14.602 1 98.38 172 GLY B O 1
ATOM 2548 N N . MET B 1 173 ? -6.688 6.02 -12.82 1 98.5 173 MET B N 1
ATOM 2549 C CA . MET B 1 173 ? -5.797 5.18 -12.016 1 98.5 173 MET B CA 1
ATOM 2550 C C . MET B 1 173 ? -6.34 3.76 -11.914 1 98.5 173 MET B C 1
ATOM 2552 O O . MET B 1 173 ? -5.609 2.795 -12.148 1 98.5 173 MET B O 1
ATOM 2556 N N . ARG B 1 174 ? -7.652 3.594 -11.648 1 98.56 174 ARG B N 1
ATOM 2557 C CA . ARG B 1 174 ? -8.219 2.266 -11.445 1 98.56 174 ARG B CA 1
ATOM 2558 C C . ARG B 1 174 ? -8.117 1.428 -12.719 1 98.56 174 ARG B C 1
ATOM 2560 O O . ARG B 1 174 ? -7.73 0.258 -12.664 1 98.56 174 ARG B O 1
ATOM 2567 N N . ALA B 1 175 ? -8.375 2.051 -13.828 1 98.75 175 ALA B N 1
ATOM 2568 C CA . ALA B 1 175 ? -8.289 1.339 -15.102 1 98.75 175 ALA B CA 1
ATOM 2569 C C . ALA B 1 175 ? -6.852 0.898 -15.383 1 98.75 175 ALA B C 1
ATOM 2571 O O . ALA B 1 175 ? -6.621 -0.221 -15.844 1 98.75 175 ALA B O 1
ATOM 2572 N N . ALA B 1 176 ? -5.918 1.776 -15.164 1 98.88 176 ALA B N 1
ATOM 2573 C CA . ALA B 1 176 ? -4.512 1.461 -15.391 1 98.88 176 ALA B CA 1
ATOM 2574 C C . ALA B 1 176 ? -4.074 0.266 -14.555 1 98.88 176 ALA B C 1
ATOM 2576 O O . ALA B 1 176 ? -3.389 -0.633 -15.047 1 98.88 176 ALA B O 1
ATOM 2577 N N . VAL B 1 177 ? -4.488 0.227 -13.32 1 98.94 177 VAL B N 1
ATOM 2578 C CA . VAL B 1 177 ? -4.086 -0.817 -12.383 1 98.94 177 VAL B CA 1
ATOM 2579 C C . VAL B 1 177 ? -4.738 -2.141 -12.773 1 98.94 177 VAL B C 1
ATOM 2581 O O . VAL B 1 177 ? -4.078 -3.184 -12.797 1 98.94 177 VAL B O 1
ATOM 2584 N N . MET B 1 178 ? -6.023 -2.117 -13.062 1 98.94 178 MET B N 1
ATOM 2585 C CA . MET B 1 178 ? -6.691 -3.328 -13.531 1 98.94 178 MET B CA 1
ATOM 2586 C C . MET B 1 178 ? -6.012 -3.879 -14.781 1 98.94 178 MET B C 1
ATOM 2588 O O . MET B 1 178 ? -5.777 -5.086 -14.883 1 98.94 178 MET B O 1
ATOM 2592 N N . ASN B 1 179 ? -5.707 -2.973 -15.711 1 98.94 179 ASN B N 1
ATOM 2593 C CA . ASN B 1 179 ? -5.07 -3.387 -16.953 1 98.94 179 ASN B CA 1
ATOM 2594 C C . ASN B 1 179 ? -3.691 -3.992 -16.703 1 98.94 179 ASN B C 1
ATOM 2596 O O . ASN B 1 179 ? -3.27 -4.902 -17.422 1 98.94 179 ASN B O 1
ATOM 2600 N N . ALA B 1 180 ? -2.982 -3.463 -15.734 1 98.94 180 ALA B N 1
ATOM 2601 C CA . ALA B 1 180 ? -1.688 -4.035 -15.375 1 98.94 180 ALA B CA 1
ATOM 2602 C C . ALA B 1 180 ? -1.83 -5.492 -14.953 1 98.94 180 ALA B C 1
ATOM 2604 O O . ALA B 1 180 ? -1.078 -6.355 -15.414 1 98.94 180 ALA B O 1
ATOM 2605 N N . VAL B 1 181 ? -2.801 -5.777 -14.094 1 98.94 181 VAL B N 1
ATOM 2606 C CA . VAL B 1 181 ? -3.043 -7.141 -13.633 1 98.94 181 VAL B CA 1
ATOM 2607 C C . VAL B 1 181 ? -3.387 -8.031 -14.82 1 98.94 181 VAL B C 1
ATOM 2609 O O . VAL B 1 181 ? -2.84 -9.133 -14.961 1 98.94 181 VAL B O 1
ATOM 2612 N N . LEU B 1 182 ? -4.254 -7.551 -15.695 1 98.88 182 LEU B N 1
ATOM 2613 C CA . LEU B 1 182 ? -4.711 -8.336 -16.844 1 98.88 182 LEU B CA 1
ATOM 2614 C C . LEU B 1 182 ? -3.562 -8.594 -17.812 1 98.88 182 LEU B C 1
ATOM 2616 O O . LEU B 1 182 ? -3.412 -9.711 -18.312 1 98.88 182 LEU B O 1
ATOM 2620 N N . ALA B 1 183 ? -2.775 -7.586 -18.078 1 98.81 183 ALA B N 1
ATOM 2621 C CA . ALA B 1 183 ? -1.653 -7.727 -19 1 98.81 183 ALA B CA 1
ATOM 2622 C C . ALA B 1 183 ? -0.631 -8.727 -18.484 1 98.81 183 ALA B C 1
ATOM 2624 O O . ALA B 1 183 ? -0.145 -9.586 -19.219 1 98.81 183 ALA B O 1
ATOM 2625 N N . ALA B 1 184 ? -0.308 -8.586 -17.219 1 98.56 184 ALA B N 1
ATOM 2626 C CA . ALA B 1 184 ? 0.646 -9.508 -16.609 1 98.56 184 ALA B CA 1
ATOM 2627 C C . ALA B 1 184 ? 0.097 -10.93 -16.594 1 98.56 184 ALA B C 1
ATOM 2629 O O . ALA B 1 184 ? 0.841 -11.891 -16.797 1 98.56 184 ALA B O 1
ATOM 2630 N N . THR B 1 185 ? -1.186 -11.078 -16.281 1 98.25 185 THR B N 1
ATOM 2631 C CA . THR B 1 185 ? -1.834 -12.391 -16.297 1 98.25 185 THR B CA 1
ATOM 2632 C C . THR B 1 185 ? -1.739 -13.016 -17.688 1 98.25 185 THR B C 1
ATOM 2634 O O . THR B 1 185 ? -1.41 -14.195 -17.812 1 98.25 185 THR B O 1
ATOM 2637 N N . ALA B 1 186 ? -2.051 -12.242 -18.703 1 98 186 ALA B N 1
ATOM 2638 C CA . ALA B 1 186 ? -1.98 -12.727 -20.094 1 98 186 ALA B CA 1
ATOM 2639 C C . ALA B 1 186 ? -0.563 -13.164 -20.438 1 98 186 ALA B C 1
ATOM 2641 O O . ALA B 1 186 ? -0.371 -14.203 -21.094 1 98 186 ALA B O 1
ATOM 2642 N N . ARG B 1 187 ? 0.408 -12.383 -20.031 1 97.06 187 ARG B N 1
ATOM 2643 C CA . ARG B 1 187 ? 1.802 -12.734 -20.281 1 97.06 187 ARG B CA 1
ATOM 2644 C C . ARG B 1 187 ? 2.17 -14.039 -19.578 1 97.06 187 ARG B C 1
ATOM 2646 O O . ARG B 1 187 ? 2.904 -14.859 -20.141 1 97.06 187 ARG B O 1
ATOM 2653 N N . SER B 1 188 ? 1.695 -14.211 -18.344 1 95.81 188 SER B N 1
ATOM 2654 C CA . SER B 1 188 ? 1.928 -15.453 -17.609 1 95.81 188 SER B CA 1
ATOM 2655 C C . SER B 1 188 ? 1.386 -16.656 -18.375 1 95.81 188 SER B C 1
ATOM 2657 O O . SER B 1 188 ? 2.049 -17.688 -18.469 1 95.81 188 SER B O 1
ATOM 2659 N N . ARG B 1 189 ? 0.186 -16.531 -18.922 1 95.38 189 ARG B N 1
ATOM 2660 C CA . ARG B 1 189 ? -0.422 -17.594 -19.719 1 95.38 189 ARG B CA 1
ATOM 2661 C C . ARG B 1 189 ? 0.418 -17.922 -20.938 1 95.38 189 ARG B C 1
ATOM 2663 O O . ARG B 1 189 ? 0.589 -19.094 -21.297 1 95.38 189 ARG B O 1
ATOM 2670 N N . GLU B 1 190 ? 0.943 -16.922 -21.547 1 94.69 190 GLU B N 1
ATOM 2671 C CA . GLU B 1 190 ? 1.785 -17.109 -22.734 1 94.69 190 GLU B CA 1
ATOM 2672 C C . GLU B 1 190 ? 3.053 -17.891 -22.391 1 94.69 190 GLU B C 1
ATOM 2674 O O . GLU B 1 190 ? 3.49 -18.734 -23.156 1 94.69 190 GLU B O 1
ATOM 2679 N N . LEU B 1 191 ? 3.652 -17.547 -21.266 1 89.94 191 LEU B N 1
ATOM 2680 C CA . LEU B 1 191 ? 4.891 -18.188 -20.844 1 89.94 191 LEU B CA 1
ATOM 2681 C C . LEU B 1 191 ? 4.652 -19.656 -20.5 1 89.94 191 LEU B C 1
ATOM 2683 O O . LEU B 1 191 ? 5.57 -20.469 -20.594 1 89.94 191 LEU B O 1
ATOM 2687 N N . GLY B 1 192 ? 3.477 -20.047 -20.047 1 84.88 192 GLY B N 1
ATOM 2688 C CA . GLY B 1 192 ? 3.15 -21.422 -19.703 1 84.88 192 GLY B CA 1
ATOM 2689 C C . GLY B 1 192 ? 2.881 -22.297 -20.906 1 84.88 192 GLY B C 1
ATOM 2690 O O . GLY B 1 192 ? 2.92 -23.531 -20.812 1 84.88 192 GLY B O 1
ATOM 2691 N N . LYS B 1 193 ? 2.504 -21.734 -22.062 1 81.5 193 LYS B N 1
ATOM 2692 C CA . LYS B 1 193 ? 2.246 -22.484 -23.281 1 81.5 193 LYS B CA 1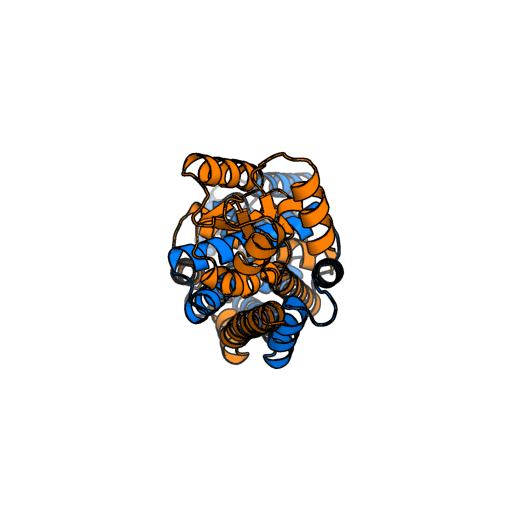
ATOM 2693 C C . LYS B 1 193 ? 3.549 -22.844 -24 1 81.5 193 LYS B C 1
ATOM 2695 O O . LYS B 1 193 ? 3.561 -23.688 -24.891 1 81.5 193 LYS B O 1
ATOM 2700 N N . LYS B 1 194 ? 4.578 -22.25 -23.641 1 65.38 194 LYS B N 1
ATOM 2701 C CA . LYS B 1 194 ? 5.824 -22.594 -24.328 1 65.38 194 LYS B CA 1
ATOM 2702 C C . LYS B 1 194 ? 6.477 -23.812 -23.703 1 65.38 194 LYS B C 1
ATOM 2704 O O . LYS B 1 194 ? 6.305 -24.078 -22.5 1 65.38 194 LYS B O 1
#